Protein AF-0000000079852881 (afdb_homodimer)

Sequence (648 aa):
MCKKYLRNLAFFPFSLYNHSKFTKKLSIHYKLEVNMIQCFTKKEFTPFFSSKNPPSLISVSKVDSDYSRYSRMLHKHNDRFELLFVRSGTGGYRIEQDCYHIKTGDIVLCNTGVLHDEVLEMNQNLSSFSMAIKGLQLSNLPENFLVPPSSPPVFNSGEFSPMIDSTFATLYQLLSSGIPDVEETCHNLMMSILSLVMQIINQISSISPAGSKENQTLGIRIKEYIDEHYDESLSLDIISQIFHVNSYYLSHVFKKEIGLSPMQYVSRRRIGEAQSLLITTQKSITDISSIVGFGTPNHFHNQFTKYVGLSPRRFRKTYTLIDNMCKKYLRNLAFFPFSLYNHSKFTKKLSIHYKLEVNMIQCFTKKEFTPFFSSKNPPSLISVSKVDSDYSRYSRMLHKHNDRFELLFVRSGTGGYRIEQDCYHIKTGDIVLCNTGVLHDEVLEMNQNLSSFSMAIKGLQLSNLPENFLVPPSSPPVFNSGEFSPMIDSTFATLYQLLSSGIPDVEETCHNLMMSILSLVMQIINQISSISPAGSKENQTLGIRIKEYIDEHYDESLSLDIISQIFHVNSYYLSHVFKKEIGLSPMQYVSRRRIGEAQSLLITTQKSITDISSIVGFGTPNHFHNQFTKYVGLSPRRFRKTYTLIDN

pLDDT: mean 78.5, std 22.56, range [18.13, 98.23]

Radius of gyration: 32.1 Å; Cα contacts (8 Å, |Δi|>4): 1064; chains: 2; bounding box: 72×103×63 Å

Secondary structure (DSSP, 8-state):
-TTSTT--------------S---------------EEEE-------SS-SSS--EEEEEEEE-TTTTTS---SB--SS-EEEEEEEEEEEEEEETTEEEEEETTEEEEE-TT--EEEEEEEEEEEEEEEEEEE----TTS-TT-SS-TTS-SEEE-GGGHHHHHHHHHHHHHHHHHT-SS-HHHHHHHHHHHHHHHHHHHHHHTTS-------S--HHHHHHHHHHHHTTS---HHHHHHHTTS-HHHHHHHHHHHHSS-HHHHHHHHHHHHHHHHHHH----HHHHHHHTT-S-HHHHHHHHHHHHSS-HHHHHHHHB----/----TT--------------S---------------EEEE-------SS-SSS--EEEEEEEE-TTTTTS---SB--SS-EEEEEEEEEEEEEEETTEEEEEETTEEEEE-TT--EEEEEEEEEEEEEEEEEEE----TTS-TT-SS-TTS-SEEE-GGGHHHHHHHHHHHHHHHHH--SS-HHHHHHHHHHHHHHHHHHHHHHTTS-------S--HHHHHHHHHHHHTTS---HHHHHHHTTS-HHHHHHHHHHHHSS-HHHHHHHHHHHHHHHHHHH----HHHHHHHTT-S-HHHHHHHHHHHHSS-HHHHHHHHB----

Nearest PDB structures (foldseek):
  6swi-assembly1_A  TM=9.635E-01  e=2.494E-08  Geobacillus stearothermophilus
  3w6v-assembly1_A  TM=9.474E-01  e=2.364E-06  Streptomyces griseus
  3oio-assembly1_A  TM=8.486E-01  e=3.340E-06  Chromobacterium violaceum
  1bl0-assembly1_A  TM=8.730E-01  e=6.295E-06  Escherichia coli
  4fe7-assembly1_A-2  TM=6.608E-01  e=2.810E-06  Escherichia coli

InterPro domains:
  IPR003313 AraC-type arabinose-binding/dimerisation domain [PF02311] (64-171)
  IPR009057 Homedomain-like superfamily [SSF46689] (221-266)
  IPR009057 Homedomain-like superfamily [SSF46689] (269-319)
  IPR014710 RmlC-like jelly roll fold [G3DSA:2.60.120.10] (32-125)
  IPR018060 AraC-like, DNA binding HTH domain [PF12833] (240-317)
  IPR018060 AraC-like, DNA binding HTH domain [PS01124] (220-318)
  IPR018060 AraC-like, DNA binding HTH domain [SM00342] (233-316)
  IPR018062 HTH domain AraC-type, conserved site [PS00041] (270-312)
  IPR037923 Transcription regulator HTH-like [SSF51215] (71-199)

Foldseek 3Di:
DPPDPPDDPDPPPPPPPPPPDDPPPPPPPPVPPPDPDDDDDDDDDDAQFDPVFGKFWDDKDKDFLVQLLQKQFKEFAQFWKKKKAWQAWWFWKDWQQDIDIDGHQKMFIGAHPIIMITDNVGTDRTIMMMTIIGQDDGPPDPGNDLDDPLDDRMDGLPPCRVVLVVLSVVLCCVVVVPDPPCRVVNSVSVSVNSVSVNVVCVVVVVDDRPDDDDDCPPLNVLLVVCLVCLLEDDDLVVSCVVSVHDSVVNQVRNCVRRVDGPVVSSLRHLLNVLLVCLAPHPDDLQVSCNRSHHPGSVVVQVSNCVNRVDGSVVSSVVRHPPPD/DPPPPPDDPDPPPPPPPPPDDDPPPPPPPPVPPVDPDDDDDDDDDDAQFDPVFGKFWDDKDKDWLVQLLQKQFKEFAQFWKKKKAWQAWWFWKDWQQDIDIDGHQKMFIGAHPIIMITDNVGTDRTIMMMTIIGQDDGPPDDGNDLDDPLDDRMDGLPPCRVVLVVLSVVLCCVVVVPDPPCRVVNSVSVSVNSVSVNVVCVVVVVDDRHDPDDDCPPLNVLLVVCLVCLQEDDDLVVSCVVSVHDSVVNQVRNCVRRVDGPVVSSLSHLLNVLLVCLQPHPDDLQVSCNRSHHPGSVVVQVSNCVNRVDGSVVSSVVRHPPPD

Solvent-accessible surface area (backbone atoms only — not comparable to full-atom values): 35508 Å² total; per-residue (Å²): 126,99,64,66,88,63,68,82,77,71,74,71,73,77,71,74,70,77,78,66,72,88,67,78,73,76,72,74,74,75,73,78,70,85,44,39,42,45,29,67,61,87,61,89,69,80,71,84,53,52,79,89,60,51,60,40,65,46,33,35,34,42,36,47,43,85,48,42,74,51,40,51,40,33,31,62,38,83,73,27,20,37,43,36,39,29,69,33,42,29,26,28,37,33,48,70,81,44,77,41,82,42,37,56,33,24,35,41,54,37,38,41,60,42,42,32,28,48,37,55,91,49,50,44,62,26,20,35,40,35,37,34,32,28,57,31,56,37,89,98,43,60,74,17,29,88,63,61,92,51,48,80,48,61,48,71,43,66,92,47,29,66,50,49,50,51,46,50,50,42,41,47,51,51,60,66,64,69,61,78,89,49,50,59,27,42,45,23,40,50,50,20,46,51,41,50,52,50,51,50,47,64,69,54,60,75,55,70,69,50,76,76,80,71,82,76,44,70,37,52,51,51,49,53,51,42,71,76,43,43,46,41,96,75,45,64,65,59,53,18,60,75,69,73,46,55,52,68,58,50,39,50,46,21,25,72,63,64,71,40,44,62,67,58,46,42,50,37,38,26,44,14,46,40,53,51,44,49,52,75,46,88,68,49,70,61,55,44,24,48,63,34,32,38,93,40,56,65,58,35,44,54,51,37,24,68,74,35,71,39,44,64,70,57,43,31,63,41,33,28,71,66,83,119,134,92,67,66,92,64,70,84,76,72,75,72,75,78,72,77,71,76,80,65,73,86,71,73,74,76,72,75,76,75,73,77,70,86,40,38,41,45,30,68,60,86,62,90,70,80,70,82,54,52,77,88,60,51,58,41,67,46,34,36,34,42,38,47,42,86,46,44,72,50,40,53,41,34,32,62,39,84,74,27,20,38,43,36,38,29,71,32,42,29,29,29,37,32,47,71,80,43,75,39,82,42,39,56,33,24,35,39,55,36,39,41,60,43,41,32,28,48,36,53,90,49,49,46,64,26,21,33,40,35,37,34,32,27,58,31,56,36,91,97,43,59,73,16,29,90,63,61,91,50,48,80,47,62,47,70,41,66,91,48,30,65,50,49,51,52,48,49,50,42,42,47,49,52,60,66,65,70,61,79,88,48,50,60,28,43,44,22,42,50,49,20,47,51,42,50,51,49,51,50,46,64,68,54,58,76,53,70,68,48,74,76,78,75,80,77,44,70,35,52,50,50,50,52,50,43,73,76,43,44,47,42,96,76,45,64,66,59,53,17,60,74,70,72,46,54,53,67,58,50,40,50,47,21,24,72,62,66,70,40,43,60,66,58,45,41,50,35,39,26,45,14,46,40,53,51,45,49,53,76,48,86,69,47,70,59,54,44,25,48,64,35,33,38,93,40,55,66,60,35,44,52,51,37,24,68,73,35,71,38,43,64,70,57,43,31,63,40,34,31,69,65,83,119

Organism: NCBI:txid1812858

Structure (mmCIF, N/CA/C/O backbone):
data_AF-0000000079852881-model_v1
#
loop_
_entity.id
_entity.type
_entity.pdbx_description
1 polymer 'AraC family transcriptional regulator'
#
loop_
_atom_site.group_PDB
_atom_site.id
_atom_site.type_symbol
_atom_site.label_atom_id
_atom_site.label_alt_id
_atom_site.label_comp_id
_atom_site.label_asym_id
_atom_site.label_entity_id
_atom_site.label_seq_id
_atom_site.pdbx_PDB_ins_code
_atom_site.Cartn_x
_atom_site.Cartn_y
_atom_site.Cartn_z
_atom_site.occupancy
_atom_site.B_iso_or_equiv
_atom_site.auth_seq_id
_atom_site.auth_comp_id
_atom_site.auth_asym_id
_atom_site.auth_atom_id
_atom_site.pdbx_PDB_model_num
ATOM 1 N N . MET A 1 1 ? -15.915 -39.454 -27.224 1 21.29 1 MET A N 1
ATOM 2 C CA . MET A 1 1 ? -15.751 -38.652 -28.433 1 21.29 1 MET A CA 1
ATOM 3 C C . MET A 1 1 ? -16.61 -37.394 -28.372 1 21.29 1 MET A C 1
ATOM 5 O O . MET A 1 1 ? -17.742 -37.433 -27.886 1 21.29 1 MET A O 1
ATOM 9 N N . CYS A 1 2 ? -15.967 -36.147 -28.408 1 18.13 2 CYS A N 1
ATOM 10 C CA . CYS A 1 2 ? -16.314 -34.798 -27.973 1 18.13 2 CYS A CA 1
ATOM 11 C C . CYS A 1 2 ? -17.558 -34.296 -28.696 1 18.13 2 CYS A C 1
ATOM 13 O O . CYS A 1 2 ? -17.748 -33.088 -28.847 1 18.13 2 CYS A O 1
ATOM 15 N N . LYS A 1 3 ? -18.191 -35.325 -29.455 1 19.47 3 LYS A N 1
ATOM 16 C CA . LYS A 1 3 ? -19.192 -34.979 -30.46 1 19.47 3 LYS A CA 1
ATOM 17 C C . LYS A 1 3 ? -20.46 -34.436 -29.808 1 19.47 3 LYS A C 1
ATOM 19 O O . LYS A 1 3 ? -21.278 -33.793 -30.469 1 19.47 3 LYS A O 1
ATOM 24 N N . LYS A 1 4 ? -20.922 -35.136 -28.902 1 19.61 4 LYS A N 1
ATOM 25 C CA . LYS A 1 4 ? -22.373 -35.295 -28.955 1 19.61 4 LYS A CA 1
ATOM 26 C C . LYS A 1 4 ? -23.082 -33.981 -28.641 1 19.61 4 LYS A C 1
ATOM 28 O O . LYS A 1 4 ? -24.276 -33.834 -28.909 1 19.61 4 LYS A O 1
ATOM 33 N N . TYR A 1 5 ? -22.612 -33.256 -27.647 1 20.9 5 TYR A N 1
ATOM 34 C CA . TYR A 1 5 ? -23.638 -32.519 -26.918 1 20.9 5 TYR A CA 1
ATOM 35 C C . TYR A 1 5 ? -24.154 -31.344 -27.741 1 20.9 5 TYR A C 1
ATOM 37 O O . TYR A 1 5 ? -23.779 -30.195 -27.497 1 20.9 5 TYR A O 1
ATOM 45 N N . LEU A 1 6 ? -24.202 -31.644 -29.135 1 21.17 6 LEU A N 1
ATOM 46 C CA . LEU A 1 6 ? -24.395 -30.482 -29.995 1 21.17 6 LEU A CA 1
ATOM 47 C C . LEU A 1 6 ? -25.827 -29.967 -29.899 1 21.17 6 LEU A C 1
ATOM 49 O O . LEU A 1 6 ? -26.27 -29.19 -30.748 1 21.17 6 LEU A O 1
ATOM 53 N N . ARG A 1 7 ? -26.534 -30.793 -29.15 1 19.82 7 ARG A N 1
ATOM 54 C CA . ARG A 1 7 ? -27.931 -30.747 -29.569 1 19.82 7 ARG A CA 1
ATOM 55 C C . ARG A 1 7 ? -28.395 -29.308 -29.771 1 19.82 7 ARG A C 1
ATOM 57 O O . ARG A 1 7 ? -27.715 -28.367 -29.356 1 19.82 7 ARG A O 1
ATOM 64 N N . ASN A 1 8 ? -29.664 -29.097 -29.462 1 19.92 8 ASN A N 1
ATOM 65 C CA . ASN A 1 8 ? -30.877 -28.406 -29.884 1 19.92 8 ASN A CA 1
ATOM 66 C C . ASN A 1 8 ? -30.825 -26.92 -29.541 1 19.92 8 ASN A C 1
ATOM 68 O O . ASN A 1 8 ? -30.95 -26.544 -28.374 1 19.92 8 ASN A O 1
ATOM 72 N N . LEU A 1 9 ? -29.98 -26.189 -30.173 1 20.13 9 LEU A N 1
ATOM 73 C CA . LEU A 1 9 ? -29.878 -24.762 -29.887 1 20.13 9 LEU A CA 1
ATOM 74 C C . LEU A 1 9 ? -31.175 -24.042 -30.244 1 20.13 9 LEU A C 1
ATOM 76 O O . LEU A 1 9 ? -31.453 -23.803 -31.421 1 20.13 9 LEU A O 1
ATOM 80 N N . ALA A 1 10 ? -32.294 -24.671 -29.781 1 20.97 10 ALA A N 1
ATOM 81 C CA . ALA A 1 10 ? -33.579 -24.081 -30.146 1 20.97 10 ALA A CA 1
ATOM 82 C C . ALA A 1 10 ? -33.52 -22.557 -30.085 1 20.97 10 ALA A C 1
ATOM 84 O O . ALA A 1 10 ? -32.878 -21.989 -29.198 1 20.97 10 ALA A O 1
ATOM 85 N N . PHE A 1 11 ? -33.926 -21.947 -31.149 1 22.85 11 PHE A N 1
ATOM 86 C CA . PHE A 1 11 ? -33.949 -20.567 -31.619 1 22.85 11 PHE A CA 1
ATOM 87 C C . PHE A 1 11 ? -34.913 -19.728 -30.788 1 22.85 11 PHE A C 1
ATOM 89 O O . PHE A 1 11 ? -36.13 -19.819 -30.961 1 22.85 11 PHE A O 1
ATOM 96 N N . PHE A 1 12 ? -34.924 -19.97 -29.508 1 23.03 12 PHE A N 1
ATOM 97 C CA . PHE A 1 12 ? -36.062 -19.303 -28.886 1 23.03 12 PHE A CA 1
ATOM 98 C C . PHE A 1 12 ? -36.181 -17.865 -29.377 1 23.03 12 PHE A C 1
ATOM 100 O O . PHE A 1 12 ? -35.177 -17.163 -29.509 1 23.03 12 PHE A O 1
ATOM 107 N N . PRO A 1 13 ? -37.213 -17.701 -30.192 1 23.41 13 PRO A N 1
ATOM 108 C CA . PRO A 1 13 ? -37.522 -16.395 -30.778 1 23.41 13 PRO A CA 1
ATOM 109 C C . PRO A 1 13 ? -37.466 -15.261 -29.757 1 23.41 13 PRO A C 1
ATOM 111 O O . PRO A 1 13 ? -37.852 -15.448 -28.6 1 23.41 13 PRO A O 1
ATOM 114 N N . PHE A 1 14 ? -36.444 -14.526 -29.812 1 21.32 14 PHE A N 1
ATOM 115 C CA . PHE A 1 14 ? -36.218 -13.366 -28.958 1 21.32 14 PHE A CA 1
ATOM 116 C C . PHE A 1 14 ? -37.396 -12.402 -29.031 1 21.32 14 PHE A C 1
ATOM 118 O O . PHE A 1 14 ? -37.567 -11.697 -30.028 1 21.32 14 PHE A O 1
ATOM 125 N N . SER A 1 15 ? -38.567 -13.018 -28.847 1 20.63 15 SER A N 1
ATOM 126 C CA . SER A 1 15 ? -39.63 -12.02 -28.92 1 20.63 15 SER A CA 1
ATOM 127 C C . SER A 1 15 ? -39.219 -10.724 -28.23 1 20.63 15 SER A C 1
ATOM 129 O O . SER A 1 15 ? -38.477 -10.747 -27.246 1 20.63 15 SER A O 1
ATOM 131 N N . LEU A 1 16 ? -39.411 -9.616 -28.962 1 22.83 16 LEU A N 1
ATOM 132 C CA . LEU A 1 16 ? -39.229 -8.175 -28.828 1 22.83 16 LEU A CA 1
ATOM 133 C C . LEU A 1 16 ? -39.922 -7.654 -27.573 1 22.83 16 LEU A C 1
ATOM 135 O O . LEU A 1 16 ? -41.144 -7.492 -27.555 1 22.83 16 LEU A O 1
ATOM 139 N N . TYR A 1 17 ? -39.894 -8.514 -26.608 1 21.34 17 TYR A N 1
ATOM 140 C CA . TYR A 1 17 ? -40.771 -7.954 -25.585 1 21.34 17 TYR A CA 1
ATOM 141 C C . TYR A 1 17 ? -40.487 -6.471 -25.376 1 21.34 17 TYR A C 1
ATOM 143 O O . TYR A 1 17 ? -39.327 -6.054 -25.335 1 21.34 17 TYR A O 1
ATOM 151 N N . ASN A 1 18 ? -41.498 -5.726 -25.7 1 22.41 18 ASN A N 1
ATOM 152 C CA . ASN A 1 18 ? -41.792 -4.298 -25.646 1 22.41 18 ASN A CA 1
ATOM 153 C C . ASN A 1 18 ? -41.434 -3.703 -24.287 1 22.41 18 ASN A C 1
ATOM 155 O O . ASN A 1 18 ? -42.143 -3.922 -23.303 1 22.41 18 ASN A O 1
ATOM 159 N N . HIS A 1 19 ? -40.293 -3.988 -23.932 1 20.39 19 HIS A N 1
ATOM 160 C CA . HIS A 1 19 ? -39.912 -3.481 -22.618 1 20.39 19 HIS A CA 1
ATOM 161 C C . HIS A 1 19 ? -40.237 -1.997 -22.485 1 20.39 19 HIS A C 1
ATOM 163 O O . HIS A 1 19 ? -39.445 -1.145 -22.895 1 20.39 19 HIS A O 1
ATOM 169 N N . SER A 1 20 ? -41.438 -1.632 -22.838 1 21.12 20 SER A N 1
ATOM 170 C CA . SER A 1 20 ? -41.896 -0.257 -22.671 1 21.12 20 SER A CA 1
ATOM 171 C C . SER A 1 20 ? -41.418 0.327 -21.345 1 21.12 20 SER A C 1
ATOM 173 O O . SER A 1 20 ? -40.95 1.467 -21.296 1 21.12 20 SER A O 1
ATOM 175 N N . LYS A 1 21 ? -42.092 -0.081 -20.347 1 23.49 21 LYS A N 1
ATOM 176 C CA . LYS A 1 21 ? -42.584 0.936 -19.422 1 23.49 21 LYS A CA 1
ATOM 177 C C . LYS A 1 21 ? -41.434 1.591 -18.663 1 23.49 21 LYS A C 1
ATOM 179 O O . LYS A 1 21 ? -41.334 2.819 -18.615 1 23.49 21 LYS A O 1
ATOM 184 N N . PHE A 1 22 ? -41.142 0.957 -17.4 1 20.35 22 PHE A N 1
ATOM 185 C CA . PHE A 1 22 ? -40.911 1.825 -16.251 1 20.35 22 PHE A CA 1
ATOM 186 C C . PHE A 1 22 ? -39.472 2.326 -16.232 1 20.35 22 PHE A C 1
ATOM 188 O O . PHE A 1 22 ? -38.543 1.552 -15.992 1 20.35 22 PHE A O 1
ATOM 195 N N . THR A 1 23 ? -38.956 2.996 -17.214 1 20.65 23 THR A N 1
ATOM 196 C CA . THR A 1 23 ? -37.807 3.891 -17.298 1 20.65 23 THR A CA 1
ATOM 197 C C . THR A 1 23 ? -37.648 4.691 -16.008 1 20.65 23 THR A C 1
ATOM 199 O O . THR A 1 23 ? -37.425 5.902 -16.047 1 20.65 23 THR A O 1
ATOM 202 N N . LYS A 1 24 ? -38.104 4.29 -14.909 1 21.63 24 LYS A N 1
ATOM 203 C CA . LYS A 1 24 ? -37.942 5.351 -13.919 1 21.63 24 LYS A CA 1
ATOM 204 C C . LYS A 1 24 ? -36.481 5.776 -13.804 1 21.63 24 LYS A C 1
ATOM 206 O O . LYS A 1 24 ? -35.606 4.948 -13.543 1 21.63 24 LYS A O 1
ATOM 211 N N . LYS A 1 25 ? -36.037 6.917 -14.416 1 22.98 25 LYS A N 1
ATOM 212 C CA . LYS A 1 25 ? -34.934 7.87 -14.326 1 22.98 25 LYS A CA 1
ATOM 213 C C . LYS A 1 25 ? -34.423 7.986 -12.893 1 22.98 25 LYS A C 1
ATOM 215 O O . LYS A 1 25 ? -34.958 8.761 -12.098 1 22.98 25 LYS A O 1
ATOM 220 N N . LEU A 1 26 ? -34.254 6.957 -12.195 1 23.31 26 LEU A N 1
ATOM 221 C CA . LEU A 1 26 ? -33.733 7.439 -10.921 1 23.31 26 LEU A CA 1
ATOM 222 C C . LEU A 1 26 ? -32.47 8.268 -11.128 1 23.31 26 LEU A C 1
ATOM 224 O O . LEU A 1 26 ? -31.445 7.746 -11.57 1 23.31 26 LEU A O 1
ATOM 228 N N . SER A 1 27 ? -32.413 9.534 -11.557 1 22.57 27 SER A N 1
ATOM 229 C CA . SER A 1 27 ? -31.547 10.708 -11.52 1 22.57 27 SER A CA 1
ATOM 230 C C . SER A 1 27 ? -30.744 10.762 -10.224 1 22.57 27 SER A C 1
ATOM 232 O O . SER A 1 27 ? -31.178 11.369 -9.243 1 22.57 27 SER A O 1
ATOM 234 N N . ILE A 1 28 ? -30.321 9.712 -9.712 1 26.24 28 ILE A N 1
ATOM 235 C CA . ILE A 1 28 ? -29.533 10.054 -8.533 1 26.24 28 ILE A CA 1
ATOM 236 C C . ILE A 1 28 ? -28.42 11.025 -8.92 1 26.24 28 ILE A C 1
ATOM 238 O O . ILE A 1 28 ? -27.536 10.684 -9.709 1 26.24 28 ILE A O 1
ATOM 242 N N . HIS A 1 29 ? -28.584 12.32 -9.051 1 24.49 29 HIS A N 1
ATOM 243 C CA . HIS A 1 29 ? -27.694 13.474 -8.989 1 24.49 29 HIS A CA 1
ATOM 244 C C . HIS A 1 29 ? -26.55 13.235 -8.009 1 24.49 29 HIS A C 1
ATOM 246 O O . HIS A 1 29 ? -26.734 13.344 -6.795 1 24.49 29 HIS A O 1
ATOM 252 N N . TYR A 1 30 ? -25.723 12.335 -8.267 1 26.81 30 TYR A N 1
ATOM 253 C CA . TYR A 1 30 ? -24.423 12.328 -7.605 1 26.81 30 TYR A CA 1
ATOM 254 C C . TYR A 1 30 ? -23.802 13.72 -7.61 1 26.81 30 TYR A C 1
ATOM 256 O O . TYR A 1 30 ? -23.298 14.178 -8.639 1 26.81 30 TYR A O 1
ATOM 264 N N . LYS A 1 31 ? -24.41 14.79 -7.11 1 28.88 31 LYS A N 1
ATOM 265 C CA . LYS A 1 31 ? -23.702 16.028 -6.798 1 28.88 31 LYS A CA 1
ATOM 266 C C . LYS A 1 31 ? -22.306 15.74 -6.253 1 28.88 31 LYS A C 1
ATOM 268 O O . LYS A 1 31 ? -22.16 15.091 -5.215 1 28.88 31 LYS A O 1
ATOM 273 N N . LEU A 1 32 ? -21.296 15.595 -6.992 1 33.62 32 LEU A N 1
ATOM 274 C CA . LEU A 1 32 ? -19.846 15.638 -6.843 1 33.62 32 LEU A CA 1
ATOM 275 C C . LEU A 1 32 ? -19.441 16.61 -5.739 1 33.62 32 LEU A C 1
ATOM 277 O O . LEU A 1 32 ? -19.191 17.788 -6.005 1 33.62 32 LEU A O 1
ATOM 281 N N . GLU A 1 33 ? -20.271 16.95 -4.752 1 34.82 33 GLU A N 1
ATOM 282 C CA . GLU A 1 33 ? -19.816 17.837 -3.686 1 34.82 33 GLU A CA 1
ATOM 283 C C . GLU A 1 33 ? -18.385 17.511 -3.269 1 34.82 33 GLU A C 1
ATOM 285 O O . GLU A 1 33 ? -18.056 16.349 -3.02 1 34.82 33 GLU A O 1
ATOM 290 N N . VAL A 1 34 ? -17.413 18.311 -3.71 1 39.43 34 VAL A N 1
ATOM 291 C CA . VAL A 1 34 ? -15.982 18.535 -3.534 1 39.43 34 VAL A CA 1
ATOM 292 C C . VAL A 1 34 ? -15.614 18.394 -2.058 1 39.43 34 VAL A C 1
ATOM 294 O O . VAL A 1 34 ? -15.889 19.289 -1.255 1 39.43 34 VAL A O 1
ATOM 297 N N . ASN A 1 35 ? -16.082 17.544 -1.262 1 40.9 35 ASN A N 1
ATOM 298 C CA . ASN A 1 35 ? -15.973 17.394 0.185 1 40.9 35 ASN A CA 1
ATOM 299 C C . ASN A 1 35 ? -14.549 17.042 0.607 1 40.9 35 ASN A C 1
ATOM 301 O O . ASN A 1 35 ? -13.915 16.175 0.004 1 40.9 35 ASN A O 1
ATOM 305 N N . MET A 1 36 ? -13.752 18.061 0.899 1 49.71 36 MET A N 1
ATOM 306 C CA . MET A 1 36 ? -12.661 17.631 1.769 1 49.71 36 MET A CA 1
ATOM 307 C C . MET A 1 36 ? -13.139 16.572 2.757 1 49.71 36 MET A C 1
ATOM 309 O O . MET A 1 36 ? -14.04 16.825 3.558 1 49.71 36 MET A O 1
ATOM 313 N N . ILE A 1 37 ? -13.051 15.285 2.446 1 64.78 37 ILE A N 1
ATOM 314 C CA . ILE A 1 37 ? -13.655 14.269 3.301 1 64.78 37 ILE A CA 1
ATOM 315 C C . ILE A 1 37 ? -12.585 13.639 4.189 1 64.78 37 ILE A C 1
ATOM 317 O O . ILE A 1 37 ? -11.6 13.088 3.69 1 64.78 37 ILE A O 1
ATOM 321 N N . GLN A 1 38 ? -12.449 14.368 5.388 1 69.99 38 GLN A N 1
ATOM 322 C CA . GLN A 1 38 ? -11.706 13.635 6.408 1 69.99 38 GLN A CA 1
ATOM 323 C C . GLN A 1 38 ? -12.395 12.317 6.751 1 69.99 38 GLN A C 1
ATOM 325 O O . GLN A 1 38 ? -13.594 12.294 7.039 1 69.99 38 GLN A O 1
ATOM 330 N N . CYS A 1 39 ? -11.678 11.264 6.521 1 78.28 39 CYS A N 1
ATOM 331 C CA . CYS A 1 39 ? -12.177 9.93 6.837 1 78.28 39 CYS A CA 1
ATOM 332 C C . CYS A 1 39 ? -11.489 9.37 8.076 1 78.28 39 CYS A C 1
ATOM 334 O O . CYS A 1 39 ? -10.275 9.506 8.232 1 78.28 39 CYS A O 1
ATOM 336 N N . PHE A 1 40 ? -12.227 8.841 9.028 1 77.51 40 PHE A N 1
ATOM 337 C CA . PHE A 1 40 ? -11.678 8.355 10.288 1 77.51 40 PHE A CA 1
ATOM 338 C C . PHE A 1 40 ? -11.656 6.832 10.317 1 77.51 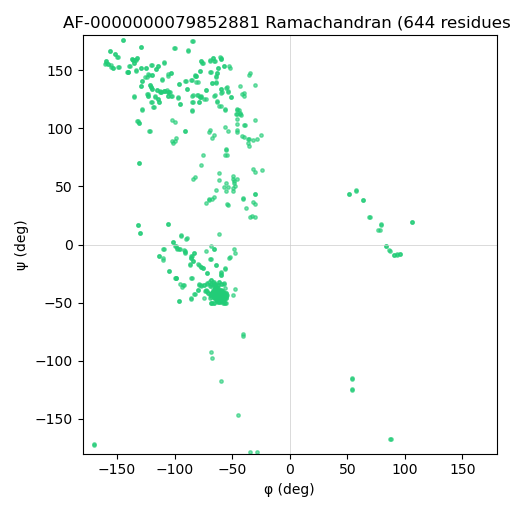40 PHE A C 1
ATOM 340 O O . PHE A 1 40 ? -12.527 6.182 9.736 1 77.51 40 PHE A O 1
ATOM 347 N N . THR A 1 41 ? -10.628 6.331 10.964 1 76.52 41 THR A N 1
ATOM 348 C CA . THR A 1 41 ? -10.59 4.895 11.217 1 76.52 41 THR A CA 1
ATOM 349 C C . THR A 1 41 ? -11.47 4.532 12.41 1 76.52 41 THR A C 1
ATOM 351 O O . THR A 1 41 ? -11.528 5.273 13.393 1 76.52 41 THR A O 1
ATOM 354 N N . LYS A 1 42 ? -12.165 3.53 12.423 1 70.27 42 LYS A N 1
ATOM 355 C CA . LYS A 1 42 ? -13.239 3.241 13.369 1 70.27 42 LYS A CA 1
ATOM 356 C C . LYS A 1 42 ? -12.736 2.385 14.528 1 70.27 42 LYS A C 1
ATOM 358 O O . LYS A 1 42 ? -13.324 2.39 15.611 1 70.27 42 LYS A O 1
ATOM 363 N N . LYS A 1 43 ? -11.786 1.455 14.346 1 69.57 43 LYS A N 1
ATOM 364 C CA . LYS A 1 43 ? -11.674 0.419 15.368 1 69.57 43 LYS A CA 1
ATOM 365 C C . LYS A 1 43 ? -10.268 -0.174 15.398 1 69.57 43 LYS A C 1
ATOM 367 O O . LYS A 1 43 ? -9.543 -0.116 14.402 1 69.57 43 LYS A O 1
ATOM 372 N N . GLU A 1 44 ? -10.108 -0.582 16.604 1 73.27 44 GLU A N 1
ATOM 373 C CA . GLU A 1 44 ? -9.011 -1.538 16.72 1 73.27 44 GLU A CA 1
ATOM 374 C C . GLU A 1 44 ? -9.3 -2.809 15.928 1 73.27 44 GLU A C 1
ATOM 376 O O . GLU A 1 44 ? -10.461 -3.173 15.729 1 73.27 44 GLU A O 1
ATOM 381 N N . PHE A 1 45 ? -8.348 -3.263 15.333 1 75.36 45 PHE A N 1
ATOM 382 C CA . PHE A 1 45 ? -8.53 -4.49 14.566 1 75.36 45 PHE A CA 1
ATOM 383 C C . PHE A 1 45 ? -7.6 -5.587 15.072 1 75.36 45 PHE A C 1
ATOM 385 O O . PHE A 1 45 ? -6.613 -5.306 15.755 1 75.36 45 PHE A O 1
ATOM 392 N N . THR A 1 46 ? -8.005 -6.805 14.857 1 74.26 46 THR A N 1
ATOM 393 C CA . THR A 1 46 ? -7.131 -7.951 15.082 1 74.26 46 THR A CA 1
ATOM 394 C C . THR A 1 46 ? -6.447 -8.372 13.784 1 74.26 46 THR A C 1
ATOM 396 O O . THR A 1 46 ? -7.115 -8.719 12.808 1 74.26 46 THR A O 1
ATOM 399 N N . PRO A 1 47 ? -5.19 -8.343 13.81 1 80.35 47 PRO A N 1
ATOM 400 C CA . PRO A 1 47 ? -4.491 -8.708 12.575 1 80.35 47 PRO A CA 1
ATOM 401 C C . PRO A 1 47 ? -4.733 -10.16 12.168 1 80.35 47 PRO A C 1
ATOM 403 O O . PRO A 1 47 ? -4.844 -11.036 13.029 1 80.35 47 PRO A O 1
ATOM 406 N N . PHE A 1 48 ? -4.803 -10.379 10.879 1 79.94 48 PHE A N 1
ATOM 407 C CA . PHE A 1 48 ? -4.975 -11.726 10.349 1 79.94 48 PHE A CA 1
ATOM 408 C C . PHE A 1 48 ? -3.726 -12.566 10.587 1 79.94 48 PHE A C 1
ATOM 410 O O . PHE A 1 48 ? -3.812 -13.785 10.747 1 79.94 48 PHE A O 1
ATOM 417 N N . PHE A 1 49 ? -2.646 -11.832 10.588 1 78.97 49 PHE A N 1
ATOM 418 C CA . PHE A 1 49 ? -1.374 -12.533 10.709 1 78.97 49 PHE A CA 1
ATOM 419 C C . PHE A 1 49 ? -0.623 -12.081 11.956 1 78.97 49 PHE A C 1
ATOM 421 O O . PHE A 1 49 ? -0.711 -10.917 12.352 1 78.97 49 PHE A O 1
ATOM 428 N N . SER A 1 50 ? 0.102 -12.99 12.568 1 74.49 50 SER A N 1
ATOM 429 C CA . SER A 1 50 ? 0.858 -12.696 13.781 1 74.49 50 SER A CA 1
ATOM 430 C C . SER A 1 50 ? 2.011 -11.739 13.495 1 74.49 50 SER A C 1
ATOM 432 O O . SER A 1 50 ? 2.682 -11.857 12.468 1 74.49 50 SER A O 1
ATOM 434 N N . SER A 1 51 ? 2.245 -10.8 14.344 1 72.09 51 SER A N 1
ATOM 435 C CA . SER A 1 51 ? 3.359 -9.865 14.231 1 72.09 51 SER A CA 1
ATOM 436 C C . SER A 1 51 ? 4.673 -10.519 14.646 1 72.09 51 SER A C 1
ATOM 438 O O . SER A 1 51 ? 5.752 -10.009 14.334 1 72.09 51 SER A O 1
ATOM 440 N N . LYS A 1 52 ? 4.597 -11.629 15.39 1 74.54 52 LYS A N 1
ATOM 441 C CA . LYS A 1 52 ? 5.8 -12.304 15.868 1 74.54 52 LYS A CA 1
ATOM 442 C C . LYS A 1 52 ? 6.539 -12.989 14.722 1 74.54 52 LYS A C 1
ATOM 444 O O . LYS A 1 52 ? 7.769 -12.947 14.656 1 74.54 52 LYS A O 1
ATOM 449 N N . ASN A 1 53 ? 5.794 -13.635 13.813 1 80.98 53 ASN A N 1
ATOM 450 C CA . ASN A 1 53 ? 6.329 -14.279 12.618 1 80.98 53 ASN A CA 1
ATOM 451 C C . ASN A 1 53 ? 5.548 -13.879 11.369 1 80.98 53 ASN A C 1
ATOM 453 O O . ASN A 1 53 ? 4.814 -14.692 10.804 1 80.98 53 ASN A O 1
ATOM 457 N N . PRO A 1 54 ? 5.758 -12.657 11.037 1 86.42 54 PRO A N 1
ATOM 458 C CA . PRO A 1 54 ? 4.979 -12.2 9.883 1 86.42 54 PRO A CA 1
ATOM 459 C C . PRO A 1 54 ? 5.422 -12.853 8.576 1 86.42 54 PRO A C 1
ATOM 461 O O . PRO A 1 54 ? 6.582 -13.252 8.443 1 86.42 54 PRO A O 1
ATOM 464 N N . PRO A 1 55 ? 4.516 -13.036 7.687 1 92.26 55 PRO A N 1
ATOM 465 C CA . PRO A 1 55 ? 4.927 -13.524 6.369 1 92.26 55 PRO A CA 1
ATOM 466 C C . PRO A 1 55 ? 5.956 -12.617 5.699 1 92.26 55 PRO A C 1
ATOM 468 O O . PRO A 1 55 ? 6.045 -11.43 6.026 1 92.26 55 PRO A O 1
ATOM 471 N N . SER A 1 56 ? 6.741 -13.219 4.845 1 92.05 56 SER A N 1
ATOM 472 C CA . SER A 1 56 ? 7.792 -12.48 4.154 1 92.05 56 SER A CA 1
ATOM 473 C C . SER A 1 56 ? 7.619 -12.558 2.641 1 92.05 56 SER A C 1
ATOM 475 O O . SER A 1 56 ? 7.337 -13.628 2.098 1 92.05 56 SER A O 1
ATOM 477 N N . LEU A 1 57 ? 7.821 -11.438 2.069 1 94.39 57 LEU A N 1
ATOM 478 C CA . LEU A 1 57 ? 7.769 -11.366 0.613 1 94.39 57 LEU A CA 1
ATOM 479 C C . LEU A 1 57 ? 9.044 -11.931 -0.005 1 94.39 57 LEU A C 1
ATOM 481 O O . LEU A 1 57 ? 10.149 -11.52 0.357 1 94.39 57 LEU A O 1
ATOM 485 N N . ILE A 1 58 ? 8.89 -12.857 -0.933 1 89.84 58 ILE A N 1
ATOM 486 C CA . ILE A 1 58 ? 10.036 -13.451 -1.613 1 89.84 58 ILE A CA 1
ATOM 487 C C . ILE A 1 58 ? 10.272 -12.739 -2.943 1 89.84 58 ILE A C 1
ATOM 489 O O . ILE A 1 58 ? 11.403 -12.364 -3.261 1 89.84 58 ILE A O 1
ATOM 493 N N . SER A 1 59 ? 9.208 -12.571 -3.71 1 89.14 59 SER A N 1
ATOM 494 C CA . SER A 1 59 ? 9.34 -11.994 -5.044 1 89.14 59 SER A CA 1
ATOM 495 C C . SER A 1 59 ? 8.007 -11.447 -5.543 1 89.14 59 SER A C 1
ATOM 497 O O . SER A 1 59 ? 6.947 -11.82 -5.035 1 89.14 59 SER A O 1
ATOM 499 N N . VAL A 1 60 ? 8.081 -10.516 -6.431 1 92.84 60 VAL A N 1
ATOM 500 C CA . VAL A 1 60 ? 6.939 -10.008 -7.184 1 92.84 60 VAL A CA 1
ATOM 501 C C . VAL A 1 60 ? 7.247 -10.045 -8.679 1 92.84 60 VAL A C 1
ATOM 503 O O . VAL A 1 60 ? 8.383 -9.796 -9.092 1 92.84 60 VAL A O 1
ATOM 506 N N . SER A 1 61 ? 6.233 -10.407 -9.48 1 89.05 61 SER A N 1
ATOM 507 C CA . SER A 1 61 ? 6.398 -10.456 -10.929 1 89.05 61 SER A CA 1
ATOM 508 C C . SER A 1 61 ? 5.235 -9.773 -11.641 1 89.05 61 SER A C 1
ATOM 510 O O . SER A 1 61 ? 4.131 -9.689 -11.099 1 89.05 61 SER A O 1
ATOM 512 N N . LYS A 1 62 ? 5.542 -9.252 -12.726 1 90.5 62 LYS A N 1
ATOM 513 C CA . LYS A 1 62 ? 4.562 -8.687 -13.648 1 90.5 62 LYS A CA 1
ATOM 514 C C . LYS A 1 62 ? 4.666 -9.334 -15.026 1 90.5 62 LYS A C 1
ATOM 516 O O . LYS A 1 62 ? 5.766 -9.51 -15.553 1 90.5 62 LYS A O 1
ATOM 521 N N . VAL A 1 63 ? 3.558 -9.764 -15.516 1 85.09 63 VAL A N 1
ATOM 522 C CA . VAL A 1 63 ? 3.471 -10.265 -16.883 1 85.09 63 VAL A CA 1
ATOM 523 C C . VAL A 1 63 ? 2.501 -9.404 -17.689 1 85.09 63 VAL A C 1
ATOM 525 O O . VAL A 1 63 ? 1.32 -9.303 -17.348 1 85.09 63 VAL A O 1
ATOM 528 N N . ASP A 1 64 ? 2.966 -8.789 -18.679 1 85.6 64 ASP A N 1
ATOM 529 C CA . ASP A 1 64 ? 2.13 -7.976 -19.556 1 85.6 64 ASP A CA 1
ATOM 530 C C . ASP A 1 64 ? 1.531 -8.819 -20.68 1 85.6 64 ASP A C 1
ATOM 532 O O . ASP A 1 64 ? 1.988 -9.935 -20.937 1 85.6 64 ASP A O 1
ATOM 536 N N . SER A 1 65 ? 0.584 -8.284 -21.358 1 83.16 65 SER A N 1
ATOM 537 C CA . SER A 1 65 ? -0.156 -9.007 -22.386 1 83.16 65 SER A CA 1
ATOM 538 C C . SER A 1 65 ? 0.771 -9.496 -23.494 1 83.16 65 SER A C 1
ATOM 540 O O . SER A 1 65 ? 0.547 -10.56 -24.075 1 83.16 65 SER A O 1
ATOM 542 N N . ASP A 1 66 ? 1.812 -8.839 -23.659 1 73.39 66 ASP A N 1
ATOM 543 C CA . ASP A 1 66 ? 2.737 -9.212 -24.725 1 73.39 66 ASP A CA 1
ATOM 544 C C . ASP A 1 66 ? 3.54 -10.454 -24.345 1 73.39 66 ASP A C 1
ATOM 546 O O . ASP A 1 66 ? 4.026 -11.176 -25.218 1 73.39 66 ASP A O 1
ATOM 550 N N . TYR A 1 67 ? 3.577 -10.693 -23.106 1 66.43 67 TYR A N 1
ATOM 551 C CA . TYR A 1 67 ? 4.414 -11.797 -22.651 1 66.43 67 TYR A CA 1
ATOM 552 C C . TYR A 1 67 ? 3.561 -12.961 -22.158 1 66.43 67 TYR A C 1
ATOM 554 O O . TYR A 1 67 ? 4.088 -14.019 -21.806 1 66.43 67 TYR A O 1
ATOM 562 N N . SER A 1 68 ? 2.367 -12.716 -22.168 1 66.05 68 SER A N 1
ATOM 563 C CA . SER A 1 68 ? 1.473 -13.765 -21.689 1 66.05 68 SER A CA 1
ATOM 564 C C . SER A 1 68 ? 1.511 -14.985 -22.604 1 66.05 68 SER A C 1
ATOM 566 O O . SER A 1 68 ? 0.996 -16.048 -22.251 1 66.05 68 SER A O 1
ATOM 568 N N . ARG A 1 69 ? 2.272 -14.83 -23.68 1 66.78 69 ARG A N 1
ATOM 569 C CA . ARG A 1 69 ? 2.423 -15.949 -24.604 1 66.78 69 ARG A CA 1
ATOM 570 C C . ARG A 1 69 ? 3.439 -16.958 -24.08 1 66.78 69 ARG A C 1
ATOM 572 O O . ARG A 1 69 ? 3.501 -18.092 -24.561 1 66.78 69 ARG A O 1
ATOM 579 N N . TYR A 1 70 ? 4.19 -16.47 -23.146 1 58.47 70 TYR A N 1
ATOM 580 C CA . TYR A 1 70 ? 5.14 -17.372 -22.505 1 58.47 70 TYR A CA 1
ATOM 581 C C . TYR A 1 70 ? 4.631 -17.82 -21.14 1 58.47 70 TYR A C 1
ATOM 583 O O . TYR A 1 70 ? 4.91 -17.178 -20.125 1 58.47 70 TYR A O 1
ATOM 591 N N . SER A 1 71 ? 3.902 -18.871 -21.146 1 65.81 71 SER A N 1
ATOM 592 C CA . SER A 1 71 ? 3.149 -19.309 -19.975 1 65.81 71 SER A CA 1
ATOM 593 C C . SER A 1 71 ? 4.035 -20.088 -19.009 1 65.81 71 SER A C 1
ATOM 595 O O . SER A 1 71 ? 5.006 -20.724 -19.423 1 65.81 71 SER A O 1
ATOM 597 N N . ARG A 1 72 ? 3.754 -19.93 -17.85 1 71.34 72 ARG A N 1
ATOM 598 C CA . ARG A 1 72 ? 4.34 -20.776 -16.815 1 71.34 72 ARG A CA 1
ATOM 599 C C . ARG A 1 72 ? 3.718 -22.168 -16.828 1 71.34 72 ARG A C 1
ATOM 601 O O . ARG A 1 72 ? 2.494 -22.307 -16.8 1 71.34 72 ARG A O 1
ATOM 608 N N . MET A 1 73 ? 4.607 -23.143 -16.944 1 72.95 73 MET A N 1
ATOM 609 C CA . MET A 1 73 ? 4.148 -24.526 -17.037 1 72.95 73 MET A CA 1
ATOM 610 C C . MET A 1 73 ? 3.913 -25.116 -15.65 1 72.95 73 MET A C 1
ATOM 612 O O . MET A 1 73 ? 4.137 -24.446 -14.64 1 72.95 73 MET A O 1
ATOM 616 N N . LEU A 1 74 ? 3.415 -26.301 -15.658 1 70.55 74 LEU A N 1
ATOM 617 C CA . LEU A 1 74 ? 2.979 -26.991 -14.448 1 70.55 74 LEU A CA 1
ATOM 618 C C . LEU A 1 74 ? 4.115 -27.083 -13.435 1 70.55 74 LEU A C 1
ATOM 620 O O . LEU A 1 74 ? 5.148 -27.698 -13.709 1 70.55 74 LEU A O 1
ATOM 624 N N . HIS A 1 75 ? 3.906 -26.445 -12.313 1 76.07 75 HIS A N 1
ATOM 625 C CA . HIS A 1 75 ? 4.904 -26.434 -11.249 1 76.07 75 HIS A CA 1
ATOM 626 C C . HIS A 1 75 ? 4.249 -26.263 -9.882 1 76.07 75 HIS A C 1
ATOM 628 O O . HIS A 1 75 ? 3.04 -26.039 -9.791 1 76.07 75 HIS A O 1
ATOM 634 N N . LYS A 1 76 ? 4.999 -26.559 -8.902 1 77.89 76 LYS A N 1
ATOM 635 C CA . LYS A 1 76 ? 4.563 -26.305 -7.532 1 77.89 76 LYS A CA 1
ATOM 636 C C . LYS A 1 76 ? 5.69 -25.703 -6.698 1 77.89 76 LYS A C 1
ATOM 638 O O . LYS A 1 76 ? 6.854 -25.733 -7.105 1 77.89 76 LYS A O 1
ATOM 643 N N . HIS A 1 77 ? 5.322 -25.074 -5.679 1 82.62 77 HIS A N 1
ATOM 644 C CA . HIS A 1 77 ? 6.266 -24.551 -4.698 1 82.62 77 HIS A CA 1
ATOM 645 C C . HIS A 1 77 ? 6.068 -25.211 -3.337 1 82.62 77 HIS A C 1
ATOM 647 O O . HIS A 1 77 ? 4.945 -25.274 -2.83 1 82.62 77 HIS A O 1
ATOM 653 N N . ASN A 1 78 ? 7.133 -25.744 -2.77 1 83.43 78 ASN A N 1
ATOM 654 C CA . ASN A 1 78 ? 7.014 -26.453 -1.5 1 83.43 78 ASN A CA 1
ATOM 655 C C . ASN A 1 78 ? 7.341 -25.544 -0.319 1 83.43 78 ASN A C 1
ATOM 657 O O . ASN A 1 78 ? 7.163 -25.933 0.837 1 83.43 78 ASN A O 1
ATOM 661 N N . ASP A 1 79 ? 7.737 -24.339 -0.576 1 87.95 79 ASP A N 1
ATOM 662 C CA . ASP A 1 79 ? 8.26 -23.502 0.5 1 87.95 79 ASP A CA 1
ATOM 663 C C . ASP A 1 79 ? 7.583 -22.133 0.508 1 87.95 79 ASP A C 1
ATOM 665 O O . ASP A 1 79 ? 8.05 -21.208 1.176 1 87.95 79 ASP A O 1
ATOM 669 N N . ARG A 1 80 ? 6.536 -22.07 -0.312 1 91.08 80 ARG A N 1
ATOM 670 C CA . ARG A 1 80 ? 5.951 -20.736 -0.402 1 91.08 80 ARG A CA 1
ATOM 671 C C . ARG A 1 80 ? 4.516 -20.8 -0.914 1 91.08 80 ARG A C 1
ATOM 673 O O . ARG A 1 80 ? 4.107 -21.8 -1.508 1 91.08 80 ARG A O 1
ATOM 680 N N . PHE A 1 81 ? 3.834 -19.799 -0.603 1 95.34 81 PHE A N 1
ATOM 681 C CA . PHE A 1 81 ? 2.507 -19.494 -1.124 1 95.34 81 PHE A CA 1
ATOM 682 C C . PHE A 1 81 ? 2.596 -18.519 -2.293 1 95.34 81 PHE A C 1
ATOM 684 O O . PHE A 1 81 ? 3.409 -17.593 -2.275 1 95.34 81 PHE A O 1
ATOM 691 N N . GLU A 1 82 ? 1.813 -18.746 -3.359 1 94.74 82 GLU A N 1
ATOM 692 C CA . GLU A 1 82 ? 1.803 -17.837 -4.502 1 94.74 82 GLU A CA 1
ATOM 693 C C . GLU A 1 82 ? 0.414 -17.246 -4.725 1 94.74 82 GLU A C 1
ATOM 695 O O . GLU A 1 82 ? -0.591 -17.954 -4.628 1 94.74 82 GLU A O 1
ATOM 700 N N . LEU A 1 83 ? 0.329 -15.921 -4.95 1 97.81 83 LEU A N 1
ATOM 701 C CA . LEU A 1 83 ? -0.883 -15.167 -5.254 1 97.81 83 LEU A CA 1
ATOM 702 C C . LEU A 1 83 ? -0.763 -14.465 -6.602 1 97.81 83 LEU A C 1
ATOM 704 O O . LEU A 1 83 ? 0.209 -13.746 -6.848 1 97.81 83 LEU A O 1
ATOM 708 N N . LEU A 1 84 ? -1.699 -14.752 -7.525 1 96.48 84 LEU A N 1
ATOM 709 C CA . LEU A 1 84 ? -1.753 -14.103 -8.831 1 96.48 84 LEU A CA 1
ATOM 710 C C . LEU A 1 84 ? -2.986 -13.214 -8.946 1 96.48 84 LEU A C 1
ATOM 712 O O . LEU A 1 84 ? -4.08 -13.607 -8.534 1 96.48 84 LEU A O 1
ATOM 716 N N . PHE A 1 85 ? -2.824 -11.993 -9.385 1 98.23 85 PHE A N 1
ATOM 717 C CA . PHE A 1 85 ? -3.9 -11.041 -9.634 1 98.23 85 PHE A CA 1
ATOM 718 C C . PHE A 1 85 ? -3.996 -10.709 -11.118 1 98.23 85 PHE A C 1
ATOM 720 O O . PHE A 1 85 ? -3.026 -10.243 -11.72 1 98.23 85 PHE A O 1
ATOM 727 N N . VAL A 1 86 ? -5.171 -10.872 -11.749 1 97.59 86 VAL A N 1
ATOM 728 C CA . VAL A 1 86 ? -5.384 -10.582 -13.163 1 97.59 86 VAL A CA 1
ATOM 729 C C . VAL A 1 86 ? -5.705 -9.1 -13.344 1 97.59 86 VAL A C 1
ATOM 731 O O . VAL A 1 86 ? -6.774 -8.636 -12.939 1 97.59 86 VAL A O 1
ATOM 734 N N . ARG A 1 87 ? -4.882 -8.432 -13.995 1 96.57 87 ARG A N 1
ATOM 735 C CA . ARG A 1 87 ? -5.045 -6.995 -14.191 1 96.57 87 ARG A CA 1
ATOM 736 C C . ARG A 1 87 ? -5.985 -6.705 -15.356 1 96.57 87 ARG A C 1
ATOM 738 O O . ARG A 1 87 ? -6.762 -5.749 -15.31 1 96.57 87 ARG A O 1
ATOM 745 N N . SER A 1 88 ? -5.811 -7.453 -16.408 1 96.03 88 SER A N 1
ATOM 746 C CA . SER A 1 88 ? -6.623 -7.288 -17.609 1 96.03 88 SER A CA 1
ATOM 747 C C . SER A 1 88 ? -6.632 -8.56 -18.45 1 96.03 88 SER A C 1
ATOM 749 O O . SER A 1 88 ? -5.758 -9.416 -18.299 1 96.03 88 SER A O 1
ATOM 751 N N . GLY A 1 89 ? -7.755 -8.674 -19.263 1 95.84 89 GLY A N 1
ATOM 752 C CA . GLY A 1 89 ? -7.843 -9.806 -20.172 1 95.84 89 GLY A CA 1
ATOM 753 C C . GLY A 1 89 ? -8.463 -11.035 -19.536 1 95.84 89 GLY A C 1
ATOM 754 O O . GLY A 1 89 ? -9.165 -10.932 -18.528 1 95.84 89 GLY A O 1
ATOM 755 N N . THR A 1 90 ? -8.297 -12.137 -20.281 1 95.08 90 THR A N 1
ATOM 756 C CA . THR A 1 90 ? -8.805 -13.427 -19.829 1 95.08 90 THR A CA 1
ATOM 757 C C . THR A 1 90 ? -7.777 -14.529 -20.074 1 95.08 90 THR A C 1
ATOM 759 O O . THR A 1 90 ? -6.839 -14.347 -20.853 1 95.08 90 THR A O 1
ATOM 762 N N . GLY A 1 91 ? -7.982 -15.645 -19.301 1 93.18 91 GLY A N 1
ATOM 763 C CA . GLY A 1 91 ? -7.106 -16.792 -19.477 1 93.18 91 GLY A CA 1
ATOM 764 C C . GLY A 1 91 ? -7.588 -18.03 -18.744 1 93.18 91 GLY A C 1
ATOM 765 O O . GLY A 1 91 ? -8.761 -18.12 -18.373 1 93.18 91 GLY A O 1
ATOM 766 N N . GLY A 1 92 ? -6.676 -19.011 -18.78 1 91.47 92 GLY A N 1
ATOM 767 C CA . GLY A 1 92 ? -6.935 -20.25 -18.062 1 91.47 92 GLY A CA 1
ATOM 768 C C . GLY A 1 92 ? -5.829 -20.619 -17.091 1 91.47 92 GLY A C 1
ATOM 769 O O . GLY A 1 92 ? -4.652 -20.365 -17.357 1 91.47 92 GLY A O 1
ATOM 770 N N . TYR A 1 93 ? -6.288 -21.171 -16.037 1 90.78 93 TYR A N 1
ATOM 771 C CA . TYR A 1 93 ? -5.347 -21.625 -15.019 1 90.78 93 TYR A CA 1
ATOM 772 C C . TYR A 1 93 ? -5.71 -23.019 -14.523 1 90.78 93 TYR A C 1
ATOM 774 O O . TYR A 1 93 ? -6.87 -23.289 -14.205 1 90.78 93 TYR A O 1
ATOM 782 N N . ARG A 1 94 ? -4.777 -23.813 -14.575 1 85.13 94 ARG A N 1
ATOM 783 C CA . ARG A 1 94 ? -4.965 -25.162 -14.051 1 85.13 94 ARG A CA 1
ATOM 784 C C . ARG A 1 94 ? -4.429 -25.275 -12.628 1 85.13 94 ARG A C 1
ATOM 786 O O . ARG A 1 94 ? -3.275 -24.931 -12.364 1 85.13 94 ARG A O 1
ATOM 793 N N . ILE A 1 95 ? -5.247 -25.731 -11.764 1 86.53 95 ILE A N 1
ATOM 794 C CA . ILE A 1 95 ? -4.874 -25.984 -10.377 1 86.53 95 ILE A CA 1
ATOM 795 C C . ILE A 1 95 ? -5.279 -27.403 -9.984 1 86.53 95 ILE A C 1
ATOM 797 O O . ILE A 1 95 ? -6.469 -27.724 -9.936 1 86.53 95 ILE A O 1
ATOM 801 N N . GLU A 1 96 ? -4.279 -28.116 -9.706 1 79.99 96 GLU A N 1
ATOM 802 C CA . GLU A 1 96 ? -4.488 -29.546 -9.502 1 79.99 96 GLU A CA 1
ATOM 803 C C . GLU A 1 96 ? -5.204 -30.176 -10.693 1 79.99 96 GLU A C 1
ATOM 805 O O . GLU A 1 96 ? -4.723 -30.098 -11.826 1 79.99 96 GLU A O 1
ATOM 810 N N . GLN A 1 97 ? -6.405 -30.665 -10.443 1 72.41 97 GLN A N 1
ATOM 811 C CA . GLN A 1 97 ? -7.091 -31.381 -11.513 1 72.41 97 GLN A CA 1
ATOM 812 C C . GLN A 1 97 ? -8.098 -30.479 -12.222 1 72.41 97 GLN A C 1
ATOM 814 O O . GLN A 1 97 ? -8.653 -30.854 -13.257 1 72.41 97 GLN A O 1
ATOM 819 N N . ASP A 1 98 ? -8.209 -29.285 -11.772 1 80.81 98 ASP A N 1
ATOM 820 C CA . ASP A 1 98 ? -9.275 -28.433 -12.29 1 80.81 98 ASP A CA 1
ATOM 821 C C . ASP A 1 98 ? -8.707 -27.294 -13.135 1 80.81 98 ASP A C 1
ATOM 823 O O . ASP A 1 98 ? -7.616 -26.792 -12.855 1 80.81 98 ASP A O 1
ATOM 827 N N . CYS A 1 99 ? -9.406 -27 -14.164 1 86.14 99 CYS A N 1
ATOM 828 C CA . CYS A 1 99 ? -9.098 -25.838 -14.99 1 86.14 99 CYS A CA 1
ATOM 829 C C . CYS A 1 99 ? -10.059 -24.691 -14.698 1 86.14 99 CYS A C 1
ATOM 831 O O . CYS A 1 99 ? -11.277 -24.869 -14.744 1 86.14 99 CYS A O 1
ATOM 833 N N . TYR A 1 100 ? -9.547 -23.535 -14.412 1 91.14 100 TYR A N 1
ATOM 834 C CA . TYR A 1 100 ? -10.334 -22.352 -14.082 1 91.14 100 TYR A CA 1
ATOM 835 C C . TYR A 1 100 ? -10.21 -21.294 -15.171 1 91.14 100 TYR A C 1
ATOM 837 O O . TYR A 1 100 ? -9.111 -21.023 -15.659 1 91.14 100 TYR A O 1
ATOM 845 N N . HIS A 1 101 ? -11.329 -20.785 -15.566 1 94.67 101 HIS A N 1
ATOM 846 C CA . HIS A 1 101 ? -11.306 -19.568 -16.369 1 94.67 101 HIS A CA 1
ATOM 847 C C . HIS A 1 101 ? -11.069 -18.338 -15.5 1 94.67 101 HIS A C 1
ATOM 849 O O . HIS A 1 101 ? -11.74 -18.154 -14.481 1 94.67 101 HIS A O 1
ATOM 855 N N . ILE A 1 102 ? -10.075 -17.576 -15.896 1 95.62 102 ILE A N 1
ATOM 856 C CA . ILE A 1 102 ? -9.774 -16.379 -15.119 1 95.62 102 ILE A CA 1
ATOM 857 C C . ILE A 1 102 ? -10.008 -15.136 -15.974 1 95.62 102 ILE A C 1
ATOM 859 O O . ILE A 1 102 ? -9.861 -15.18 -17.198 1 95.62 102 ILE A O 1
ATOM 863 N N . LYS A 1 103 ? -10.367 -13.979 -15.318 1 97.37 103 LYS A N 1
ATOM 864 C CA . LYS A 1 103 ? -10.637 -12.701 -15.971 1 97.37 103 LYS A CA 1
ATOM 865 C C . LYS A 1 103 ? -10.172 -11.533 -15.106 1 97.37 103 LYS A C 1
ATOM 867 O O . LYS A 1 103 ? -9.772 -11.726 -13.956 1 97.37 103 LYS A O 1
ATOM 872 N N . THR A 1 104 ? -10.323 -10.364 -15.705 1 97.77 104 THR A N 1
ATOM 873 C CA . THR A 1 104 ? -9.904 -9.142 -15.027 1 97.77 104 THR A CA 1
ATOM 874 C C . THR A 1 104 ? -10.496 -9.073 -13.622 1 97.77 104 THR A C 1
ATOM 876 O O . THR A 1 104 ? -11.705 -9.236 -13.444 1 97.77 104 THR A O 1
ATOM 879 N N . GLY A 1 105 ? -9.612 -8.876 -12.647 1 97.74 105 GLY A N 1
ATOM 880 C CA . GLY A 1 105 ? -10.048 -8.728 -11.267 1 97.74 105 GLY A CA 1
ATOM 881 C C . GLY A 1 105 ? -9.983 -10.022 -10.479 1 97.74 105 GLY A C 1
ATOM 882 O O . GLY A 1 105 ? -10.141 -10.019 -9.256 1 97.74 105 GLY A O 1
ATOM 883 N N . ASP A 1 106 ? -9.708 -11.152 -11.138 1 97.95 106 ASP A N 1
ATOM 884 C CA . ASP A 1 106 ? -9.651 -12.433 -10.439 1 97.95 106 ASP A CA 1
ATOM 885 C C . ASP A 1 106 ? -8.335 -12.585 -9.679 1 97.95 106 ASP A C 1
ATOM 887 O O . ASP A 1 106 ? -7.31 -12.032 -10.084 1 97.95 106 ASP A O 1
ATOM 891 N N . ILE A 1 107 ? -8.43 -13.314 -8.586 1 98.02 107 ILE A N 1
ATOM 892 C CA . ILE A 1 107 ? -7.292 -13.725 -7.771 1 98.02 107 ILE A CA 1
ATOM 893 C C . ILE A 1 107 ? -7.148 -15.244 -7.815 1 98.02 107 ILE A C 1
ATOM 895 O O . ILE A 1 107 ? -8.141 -15.971 -7.735 1 98.02 107 ILE A O 1
ATOM 899 N N . VAL A 1 108 ? -5.963 -15.693 -8.031 1 96.94 108 VAL A N 1
ATOM 900 C CA . VAL A 1 108 ? -5.639 -17.116 -7.999 1 96.94 108 VAL A CA 1
ATOM 901 C C . VAL A 1 108 ? -4.706 -17.407 -6.825 1 96.94 108 VAL A C 1
ATOM 903 O O . VAL A 1 108 ? -3.638 -16.802 -6.709 1 96.94 108 VAL A O 1
ATOM 906 N N . LEU A 1 109 ? -5.141 -18.295 -5.982 1 96.57 109 LEU A N 1
ATOM 907 C CA . LEU A 1 109 ? -4.353 -18.676 -4.815 1 96.57 109 LEU A CA 1
ATOM 908 C C . LEU A 1 109 ? -3.734 -20.056 -5.004 1 96.57 109 LEU A C 1
ATOM 910 O O . LEU A 1 109 ? -4.439 -21.022 -5.306 1 96.57 109 LEU A O 1
ATOM 914 N N . CYS A 1 110 ? -2.454 -20.19 -4.809 1 94.41 110 CYS A N 1
ATOM 915 C CA . CYS A 1 110 ? -1.748 -21.465 -4.873 1 94.41 110 CYS A CA 1
ATOM 916 C C . CYS A 1 110 ? -1.028 -21.756 -3.562 1 94.41 110 CYS A C 1
ATOM 918 O O . CYS A 1 110 ? 0.09 -21.285 -3.345 1 94.41 110 CYS A O 1
ATOM 920 N N . ASN A 1 111 ? -1.683 -22.571 -2.709 1 93.35 111 ASN A N 1
ATOM 921 C CA . ASN A 1 111 ? -1.054 -23.024 -1.474 1 93.35 111 ASN A CA 1
ATOM 922 C C . ASN A 1 111 ? 0.226 -23.808 -1.752 1 93.35 111 ASN A C 1
ATOM 924 O O . ASN A 1 111 ? 0.449 -24.262 -2.875 1 93.35 111 ASN A O 1
ATOM 928 N N . THR A 1 112 ? 1.008 -23.865 -0.723 1 92.35 112 THR A N 1
ATOM 929 C CA . THR A 1 112 ? 2.225 -24.663 -0.827 1 92.35 112 THR A CA 1
ATOM 930 C C . THR A 1 112 ? 1.902 -26.084 -1.28 1 92.35 112 THR A C 1
ATOM 932 O O . THR A 1 112 ? 0.936 -26.687 -0.807 1 92.35 112 THR A O 1
ATOM 935 N N . GLY A 1 113 ? 2.672 -26.494 -2.267 1 85.6 113 GLY A N 1
ATOM 936 C CA . GLY A 1 113 ? 2.565 -27.872 -2.717 1 85.6 113 GLY A CA 1
ATOM 937 C C . GLY A 1 113 ? 1.484 -28.077 -3.762 1 85.6 113 GLY A C 1
ATOM 938 O O . GLY A 1 113 ? 1.32 -29.18 -4.286 1 85.6 113 GLY A O 1
ATOM 939 N N . VAL A 1 114 ? 0.734 -27.09 -4.065 1 85.09 114 VAL A N 1
ATOM 940 C CA . VAL A 1 114 ? -0.342 -27.215 -5.043 1 85.09 114 VAL A CA 1
ATOM 941 C C . VAL A 1 114 ? 0.214 -27.021 -6.451 1 85.09 114 VAL A C 1
ATOM 943 O O . VAL A 1 114 ? 0.838 -25.998 -6.744 1 85.09 114 VAL A O 1
ATOM 946 N N . LEU A 1 115 ? 0.007 -28.002 -7.277 1 80.06 115 LEU A N 1
ATOM 947 C CA . LEU A 1 115 ? 0.43 -27.932 -8.671 1 80.06 115 LEU A CA 1
ATOM 948 C C . LEU A 1 115 ? -0.462 -26.983 -9.464 1 80.06 115 LEU A C 1
ATOM 950 O O . LEU A 1 115 ? -1.688 -27.024 -9.334 1 80.06 115 LEU A O 1
ATOM 954 N N . HIS A 1 116 ? 0.192 -26.101 -10.247 1 85.33 116 HIS A N 1
ATOM 955 C CA . HIS A 1 116 ? -0.588 -25.142 -11.022 1 85.33 116 HIS A CA 1
ATOM 956 C C . HIS A 1 116 ? 0.168 -24.699 -12.27 1 85.33 116 HIS A C 1
ATOM 958 O O . HIS A 1 116 ? 1.394 -24.814 -12.332 1 85.33 116 HIS A O 1
ATOM 964 N N . ASP A 1 117 ? -0.498 -24.323 -13.318 1 81.95 117 ASP A N 1
ATOM 965 C CA . ASP A 1 117 ? 0.111 -23.732 -14.505 1 81.95 117 ASP A CA 1
ATOM 966 C C . ASP A 1 117 ? -0.899 -22.883 -15.275 1 81.95 117 ASP A C 1
ATOM 968 O O . ASP A 1 117 ? -2.096 -22.915 -14.983 1 81.95 117 ASP A O 1
ATOM 972 N N . GLU A 1 118 ? -0.406 -22.132 -16.159 1 80.76 118 GLU A N 1
ATOM 973 C CA . GLU A 1 118 ? -1.211 -21.311 -17.059 1 80.76 118 GLU A CA 1
ATOM 974 C C . GLU A 1 118 ? -1.579 -22.079 -18.325 1 80.76 118 GLU A C 1
ATOM 976 O O . GLU A 1 118 ? -0.751 -22.804 -18.881 1 80.76 118 GLU A O 1
ATOM 981 N N . VAL A 1 119 ? -2.839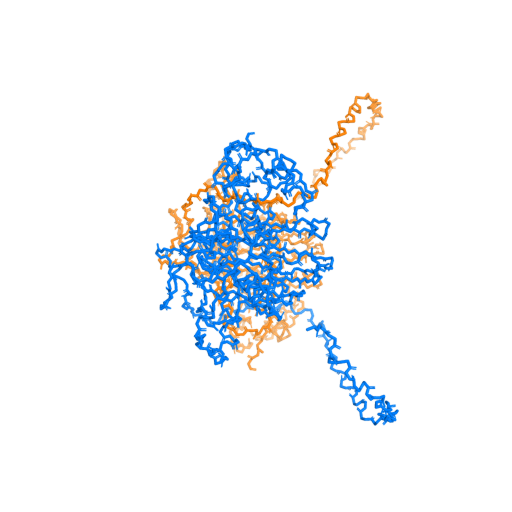 -21.959 -18.653 1 80.06 119 VAL A N 1
ATOM 982 C CA . VAL A 1 119 ? -3.297 -22.555 -19.903 1 80.06 119 VAL A CA 1
ATOM 983 C C . VAL A 1 119 ? -3.188 -21.533 -21.033 1 80.06 119 VAL A C 1
ATOM 985 O O . VAL A 1 119 ? -4.11 -20.744 -21.255 1 80.06 119 VAL A O 1
ATOM 988 N N . LEU A 1 120 ? -2.176 -21.588 -21.767 1 74.63 120 LEU A N 1
ATOM 989 C CA . LEU A 1 120 ? -1.797 -20.584 -22.755 1 74.63 120 LEU A CA 1
ATOM 990 C C . LEU A 1 120 ? -2.9 -20.4 -23.793 1 74.63 120 LEU A C 1
ATOM 992 O O . LEU A 1 120 ? -3.19 -19.274 -24.203 1 74.63 120 LEU A O 1
ATOM 996 N N . GLU A 1 121 ? -3.486 -21.468 -24.186 1 77.32 121 GLU A N 1
ATOM 997 C CA . GLU A 1 121 ? -4.479 -21.438 -25.256 1 77.32 121 GLU A CA 1
ATOM 998 C C . GLU A 1 121 ? -5.702 -20.621 -24.851 1 77.32 121 GLU A C 1
ATOM 1000 O O . GLU A 1 121 ? -6.469 -20.176 -25.708 1 77.32 121 GLU A O 1
ATOM 1005 N N . MET A 1 122 ? -5.815 -20.422 -23.664 1 83.87 122 MET A N 1
ATOM 1006 C CA . MET A 1 122 ? -6.995 -19.714 -23.175 1 83.87 122 MET A CA 1
ATOM 1007 C C . MET A 1 122 ? -6.691 -18.236 -22.955 1 83.87 122 MET A C 1
ATOM 1009 O O . MET A 1 122 ? -7.595 -17.446 -22.681 1 83.87 122 MET A O 1
ATOM 1013 N N . ASN A 1 123 ? -5.464 -17.826 -23.151 1 85.85 123 ASN A N 1
ATOM 1014 C CA . ASN A 1 123 ? -5.059 -16.458 -22.845 1 85.85 123 ASN A CA 1
ATOM 1015 C C . ASN A 1 123 ? -5.468 -15.492 -23.953 1 85.85 123 ASN A C 1
ATOM 1017 O O . ASN A 1 123 ? -5.277 -15.78 -25.136 1 85.85 123 ASN A O 1
ATOM 1021 N N . GLN A 1 124 ? -6.104 -14.45 -23.599 1 90.99 124 GLN A N 1
ATOM 1022 C CA . GLN A 1 124 ? -6.426 -13.322 -24.466 1 90.99 124 GLN A CA 1
ATOM 1023 C C . GLN A 1 124 ? -6.047 -11.997 -23.81 1 90.99 124 GLN A C 1
ATOM 1025 O O . GLN A 1 124 ? -6.752 -11.515 -22.921 1 90.99 124 GLN A O 1
ATOM 1030 N N . ASN A 1 125 ? -4.908 -11.33 -24.248 1 91.8 125 ASN A N 1
ATOM 1031 C CA . ASN A 1 125 ? -4.409 -10.062 -23.729 1 91.8 125 ASN A CA 1
ATOM 1032 C C . ASN A 1 125 ? -4.283 -10.089 -22.208 1 91.8 125 ASN A C 1
ATOM 1034 O O . ASN A 1 125 ? -4.702 -9.15 -21.529 1 91.8 125 ASN A O 1
ATOM 1038 N N . LEU A 1 126 ? -3.752 -11.207 -21.716 1 91.87 126 LEU A N 1
ATOM 1039 C CA . LEU A 1 126 ? -3.685 -11.419 -20.274 1 91.87 126 LEU A CA 1
ATOM 1040 C C . LEU A 1 126 ? -2.517 -10.65 -19.665 1 91.87 126 LEU A C 1
ATOM 1042 O O . LEU A 1 126 ? -1.389 -10.736 -20.155 1 91.87 126 LEU A O 1
ATOM 1046 N N . SER A 1 127 ? -2.782 -9.778 -18.703 1 94.2 127 SER A N 1
ATOM 1047 C CA . SER A 1 127 ? -1.805 -9.112 -17.848 1 94.2 127 SER A CA 1
ATOM 1048 C C . SER A 1 127 ? -2.05 -9.432 -16.377 1 94.2 127 SER A C 1
ATOM 1050 O O . SER A 1 127 ? -3.197 -9.478 -15.929 1 94.2 127 SER A O 1
ATOM 1052 N N . SER A 1 128 ? -0.963 -9.727 -15.696 1 94.15 128 SER A N 1
ATOM 1053 C CA . SER A 1 128 ? -1.15 -10.154 -14.314 1 94.15 128 SER A CA 1
ATOM 1054 C C . SER A 1 128 ? 0.028 -9.736 -13.441 1 94.15 128 SER A C 1
ATOM 1056 O O . SER A 1 128 ? 1.107 -9.429 -13.952 1 94.15 128 SER A O 1
ATOM 1058 N N . PHE A 1 129 ? -0.216 -9.551 -12.143 1 95.95 129 PHE A N 1
ATOM 1059 C CA . PHE A 1 129 ? 0.794 -9.514 -11.093 1 95.95 129 PHE A CA 1
ATOM 1060 C C . PHE A 1 129 ? 0.809 -10.82 -10.309 1 95.95 129 PHE A C 1
ATOM 1062 O O . PHE A 1 129 ? -0.219 -11.49 -10.188 1 95.95 129 PHE A O 1
ATOM 1069 N N . SER A 1 130 ? 1.945 -11.246 -9.826 1 94.41 130 SER A N 1
ATOM 1070 C CA . SER A 1 130 ? 2.028 -12.347 -8.872 1 94.41 130 SER A CA 1
ATOM 1071 C C . SER A 1 130 ? 3.057 -12.06 -7.784 1 94.41 130 SER A C 1
ATOM 1073 O O . SER A 1 130 ? 3.941 -11.219 -7.965 1 94.41 130 SER A O 1
ATOM 1075 N N . MET A 1 131 ? 2.844 -12.632 -6.712 1 95.63 131 MET A N 1
ATOM 1076 C CA . MET A 1 131 ? 3.841 -12.54 -5.65 1 95.63 131 MET A CA 1
ATOM 1077 C C . MET A 1 131 ? 3.989 -13.874 -4.926 1 95.63 131 MET A C 1
ATOM 1079 O O . MET A 1 131 ? 3.034 -14.649 -4.842 1 95.63 131 MET A O 1
ATOM 1083 N N . ALA A 1 132 ? 5.194 -14.152 -4.436 1 93.51 132 ALA A N 1
ATOM 1084 C CA . ALA A 1 132 ? 5.51 -15.321 -3.62 1 93.51 132 ALA A CA 1
ATOM 1085 C C . ALA A 1 132 ? 5.783 -14.922 -2.172 1 93.51 132 ALA A C 1
ATOM 1087 O O . ALA A 1 132 ? 6.497 -13.95 -1.914 1 93.51 132 ALA A O 1
ATOM 1088 N N . ILE A 1 133 ? 5.16 -15.65 -1.27 1 95.29 133 ILE A N 1
ATOM 1089 C CA . ILE A 1 133 ? 5.225 -15.311 0.148 1 95.29 133 ILE A CA 1
ATOM 1090 C C . ILE A 1 133 ? 5.624 -16.543 0.956 1 95.29 133 ILE A C 1
ATOM 1092 O O . ILE A 1 133 ? 5.131 -17.645 0.702 1 95.29 133 ILE A O 1
ATOM 1096 N N . LYS A 1 134 ? 6.494 -16.398 1.881 1 92.75 134 LYS A N 1
ATOM 1097 C CA . LYS A 1 134 ? 6.856 -17.484 2.786 1 92.75 134 LYS A CA 1
ATOM 1098 C C . LYS A 1 134 ? 6.44 -17.167 4.22 1 92.75 134 LYS A C 1
ATOM 1100 O O . LYS A 1 134 ? 6.282 -16 4.582 1 92.75 134 LYS A O 1
ATOM 1105 N N . GLY A 1 135 ? 6.209 -18.235 5.021 1 91.37 135 GLY A N 1
ATOM 1106 C CA . GLY A 1 135 ? 5.965 -18.08 6.446 1 91.37 135 GLY A CA 1
ATOM 1107 C C . GLY A 1 135 ? 4.546 -17.651 6.766 1 91.37 135 GLY A C 1
ATOM 1108 O O . GLY A 1 135 ? 4.297 -17.036 7.805 1 91.37 135 GLY A O 1
ATOM 1109 N N . LEU A 1 136 ? 3.633 -17.806 5.834 1 92.01 136 LEU A N 1
ATOM 1110 C CA . LEU A 1 136 ? 2.223 -17.572 6.123 1 92.01 136 LEU A CA 1
ATOM 1111 C C . LEU A 1 136 ? 1.712 -18.556 7.17 1 92.01 136 LEU A C 1
ATOM 1113 O O . LEU A 1 136 ? 1.847 -19.77 7.004 1 92.01 136 LEU A O 1
ATOM 1117 N N . GLN A 1 137 ? 1.183 -18.04 8.235 1 88.94 137 GLN A N 1
ATOM 1118 C CA . GLN A 1 137 ? 0.631 -18.873 9.297 1 88.94 137 GLN A CA 1
ATOM 1119 C C . GLN A 1 137 ? -0.752 -18.383 9.718 1 88.94 137 GLN A C 1
ATOM 1121 O O . GLN A 1 137 ? -0.89 -17.278 10.247 1 88.94 137 GLN A O 1
ATOM 1126 N N . LEU A 1 138 ? -1.746 -19.06 9.349 1 87.61 138 LEU A N 1
ATOM 1127 C CA . LEU A 1 138 ? -3.111 -18.807 9.795 1 87.61 138 LEU A CA 1
ATOM 1128 C C . LEU A 1 138 ? -3.586 -19.904 10.742 1 87.61 138 LEU A C 1
ATOM 1130 O O . LEU A 1 138 ? -3.152 -21.054 10.633 1 87.61 138 LEU A O 1
ATOM 1134 N N . SER A 1 139 ? -4.53 -19.505 11.501 1 79.83 139 SER A N 1
ATOM 1135 C CA . SER A 1 139 ? -5.042 -20.476 12.463 1 79.83 139 SER A CA 1
ATOM 1136 C C . SER A 1 139 ? -5.725 -21.644 11.76 1 79.83 139 SER A C 1
ATOM 1138 O O . SER A 1 139 ? -6.479 -21.445 10.804 1 79.83 139 SER A O 1
ATOM 1140 N N . ASN A 1 140 ? -5.398 -22.87 12.03 1 78.72 140 ASN A N 1
ATOM 1141 C CA . ASN A 1 140 ? -6.036 -24.108 11.595 1 78.72 140 ASN A CA 1
ATOM 1142 C C . ASN A 1 140 ? -5.66 -24.458 10.158 1 78.72 140 ASN A C 1
ATOM 1144 O O . ASN A 1 140 ? -6.382 -25.197 9.486 1 78.72 140 ASN A O 1
ATOM 1148 N N . LEU A 1 141 ? -4.648 -23.755 9.64 1 88.12 141 LEU A N 1
ATOM 1149 C CA . LEU A 1 141 ? -4.15 -24.094 8.312 1 88.12 141 LEU A CA 1
ATOM 1150 C C . LEU A 1 141 ? -2.662 -24.427 8.357 1 88.12 141 LEU A C 1
ATOM 1152 O O . LEU A 1 141 ? -1.929 -23.898 9.196 1 88.12 141 LEU A O 1
ATOM 1156 N N . PRO A 1 142 ? -2.253 -25.346 7.512 1 89.01 142 PRO A N 1
ATOM 1157 C CA . PRO A 1 142 ? -0.812 -25.589 7.416 1 89.01 142 PRO A CA 1
ATOM 1158 C C . PRO A 1 142 ? -0.031 -24.347 6.993 1 89.01 142 PRO A C 1
ATOM 1160 O O . PRO A 1 142 ? -0.617 -23.389 6.483 1 89.01 142 PRO A O 1
ATOM 1163 N N . GLU A 1 143 ? 1.239 -24.341 7.257 1 90.8 143 GLU A N 1
ATOM 1164 C CA . GLU A 1 143 ? 2.1 -23.235 6.85 1 90.8 143 GLU A CA 1
ATOM 1165 C C . GLU A 1 143 ? 1.996 -22.977 5.349 1 90.8 143 GLU A C 1
ATOM 1167 O O . GLU A 1 143 ? 1.97 -23.917 4.553 1 90.8 143 GLU A O 1
ATOM 1172 N N . ASN A 1 144 ? 1.885 -21.667 4.946 1 93.93 144 ASN A N 1
ATOM 1173 C CA . ASN A 1 144 ? 1.858 -21.209 3.561 1 93.93 144 ASN A CA 1
ATOM 1174 C C . ASN A 1 144 ? 0.569 -21.624 2.858 1 93.93 144 ASN A C 1
ATOM 1176 O O . ASN A 1 144 ? 0.568 -21.882 1.653 1 93.93 144 ASN A O 1
ATOM 1180 N N . PHE A 1 145 ? -0.458 -21.843 3.711 1 92.8 145 PHE A N 1
ATOM 1181 C CA . PHE A 1 145 ? -1.83 -21.939 3.225 1 92.8 145 PHE A CA 1
ATOM 1182 C C . PHE A 1 145 ? -2.607 -20.667 3.545 1 92.8 145 PHE A C 1
ATOM 1184 O O . PHE A 1 145 ? -2.557 -20.17 4.672 1 92.8 145 PHE A O 1
ATOM 1191 N N . LEU A 1 146 ? -3.272 -20.161 2.554 1 93.31 146 LEU A N 1
ATOM 1192 C CA . LEU A 1 146 ? -4.127 -19.01 2.823 1 93.31 146 LEU A CA 1
ATOM 1193 C C . LEU A 1 146 ? -5.583 -19.439 2.976 1 93.31 146 LEU A C 1
ATOM 1195 O O . LEU A 1 146 ? -6.352 -18.794 3.691 1 93.31 146 LEU A O 1
ATOM 1199 N N . VAL A 1 147 ? -5.968 -20.547 2.29 1 89.94 147 VAL A N 1
ATOM 1200 C CA . VAL A 1 147 ? -7.317 -21.102 2.341 1 89.94 147 VAL A CA 1
ATOM 1201 C C . VAL A 1 147 ? -7.246 -22.618 2.506 1 89.94 147 VAL A C 1
ATOM 1203 O O . VAL A 1 147 ? -6.243 -23.241 2.151 1 89.94 147 VAL A O 1
ATOM 1206 N N . PRO A 1 148 ? -8.283 -23.13 3.021 1 86.07 148 PRO A N 1
ATOM 1207 C CA . PRO A 1 148 ? -8.318 -24.594 3.058 1 86.07 148 PRO A CA 1
ATOM 1208 C C . PRO A 1 148 ? -8.285 -25.22 1.666 1 86.07 148 PRO A C 1
ATOM 1210 O O . PRO A 1 148 ? -8.749 -24.61 0.699 1 86.07 148 PRO A O 1
ATOM 1213 N N . PRO A 1 149 ? -7.743 -26.44 1.569 1 81.61 149 PRO A N 1
ATOM 1214 C CA . PRO A 1 149 ? -7.681 -27.126 0.276 1 81.61 149 PRO A CA 1
ATOM 1215 C C . PRO A 1 149 ? -9.053 -27.276 -0.378 1 81.61 149 PRO A C 1
ATOM 1217 O O . PRO A 1 149 ? -9.148 -27.384 -1.604 1 81.61 149 PRO A O 1
ATOM 1220 N N . SER A 1 150 ? -10.115 -27.189 0.389 1 77.78 150 SER A N 1
ATOM 1221 C CA . SER A 1 150 ? -11.471 -27.384 -0.115 1 77.78 150 SER A CA 1
ATOM 1222 C C . SER A 1 150 ? -12.038 -26.091 -0.69 1 77.78 150 SER A C 1
ATOM 1224 O O . SER A 1 150 ? -13.06 -26.108 -1.379 1 77.78 150 SER A O 1
ATOM 1226 N N . SER A 1 151 ? -11.394 -25.047 -0.449 1 84.36 151 SER A N 1
ATOM 1227 C CA . SER A 1 151 ? -11.892 -23.757 -0.917 1 84.36 151 SER A CA 1
ATOM 1228 C C . SER A 1 151 ? -11.528 -23.522 -2.379 1 84.36 151 SER A C 1
ATOM 1230 O O . SER A 1 151 ? -10.459 -23.934 -2.832 1 84.36 151 SER A O 1
ATOM 1232 N N . PRO A 1 152 ? -12.404 -22.863 -3.1 1 86.27 152 PRO A N 1
ATOM 1233 C CA . PRO A 1 152 ? -12.025 -22.477 -4.461 1 86.27 152 PRO A CA 1
ATOM 1234 C C . PRO A 1 152 ? -10.791 -21.578 -4.498 1 86.27 152 PRO A C 1
ATOM 1236 O O . PRO A 1 152 ? -10.725 -20.584 -3.77 1 86.27 152 PRO A O 1
ATOM 1239 N N . PRO A 1 153 ? -9.867 -21.925 -5.321 1 92.58 153 PRO A N 1
ATOM 1240 C CA . PRO A 1 153 ? -8.618 -21.161 -5.355 1 92.58 153 PRO A CA 1
ATOM 1241 C C . PRO A 1 153 ? -8.72 -19.901 -6.212 1 92.58 153 PRO A C 1
ATOM 1243 O O . PRO A 1 153 ? -7.775 -19.109 -6.268 1 92.58 153 PRO A O 1
ATOM 1246 N N . VAL A 1 154 ? -9.848 -19.712 -6.953 1 95.17 154 VAL A N 1
ATOM 1247 C CA . VAL A 1 154 ? -10.026 -18.564 -7.836 1 95.17 154 VAL A CA 1
ATOM 1248 C C . VAL A 1 154 ? -11.288 -17.8 -7.441 1 95.17 154 VAL A C 1
ATOM 1250 O O . VAL A 1 154 ? -12.356 -18.395 -7.277 1 95.17 154 VAL A O 1
ATOM 1253 N N . PHE A 1 155 ? -11.175 -16.534 -7.236 1 94.5 155 PHE A N 1
ATOM 1254 C CA . PHE A 1 155 ? -12.329 -15.69 -6.949 1 94.5 155 PHE A CA 1
ATOM 1255 C C . PHE A 1 155 ? -12.109 -14.276 -7.474 1 94.5 155 PHE A C 1
ATOM 1257 O O . PHE A 1 155 ? -10.978 -13.89 -7.778 1 94.5 155 PHE A O 1
ATOM 1264 N N . ASN A 1 156 ? -13.188 -13.583 -7.61 1 96.37 156 ASN A N 1
ATOM 1265 C CA . ASN A 1 156 ? -13.126 -12.213 -8.11 1 96.37 156 ASN A CA 1
ATOM 1266 C C . ASN A 1 156 ? -12.977 -11.208 -6.971 1 96.37 156 ASN A C 1
ATOM 1268 O O . ASN A 1 156 ? -13.637 -11.332 -5.938 1 96.37 156 ASN A O 1
ATOM 1272 N N . SER A 1 157 ? -12.169 -10.196 -7.194 1 96.47 157 SER A N 1
ATOM 1273 C CA . SER A 1 157 ? -11.875 -9.232 -6.139 1 96.47 157 SER A CA 1
ATOM 1274 C C . SER A 1 157 ? -12.937 -8.139 -6.077 1 96.47 157 SER A C 1
ATOM 1276 O O . SER A 1 157 ? -12.927 -7.307 -5.167 1 96.47 157 SER A O 1
ATOM 1278 N N . GLY A 1 158 ? -13.811 -8.087 -7.063 1 93.14 158 GLY A N 1
ATOM 1279 C CA . GLY A 1 158 ? -14.936 -7.166 -7.034 1 93.14 158 GLY A CA 1
ATOM 1280 C C . GLY A 1 158 ? -14.522 -5.724 -6.806 1 93.14 158 GLY A C 1
ATOM 1281 O O . GLY A 1 158 ? -13.653 -5.205 -7.509 1 93.14 158 GLY A O 1
ATOM 1282 N N . GLU A 1 159 ? -15.137 -5.133 -5.764 1 91.19 159 GLU A N 1
ATOM 1283 C CA . GLU A 1 159 ? -14.942 -3.71 -5.5 1 91.19 159 GLU A CA 1
ATOM 1284 C C . GLU A 1 159 ? -13.517 -3.427 -5.033 1 91.19 159 GLU A C 1
ATOM 1286 O O . GLU A 1 159 ? -13.06 -2.282 -5.076 1 91.19 159 GLU A O 1
ATOM 1291 N N . PHE A 1 160 ? -12.748 -4.449 -4.689 1 94.65 160 PHE A N 1
ATOM 1292 C CA . PHE A 1 160 ? -11.399 -4.259 -4.169 1 94.65 160 PHE A CA 1
ATOM 1293 C C . PHE A 1 160 ? -10.377 -4.266 -5.3 1 94.65 160 PHE A C 1
ATOM 1295 O O . PHE A 1 160 ? -9.205 -3.951 -5.087 1 94.65 160 PHE A O 1
ATOM 1302 N N . SER A 1 161 ? -10.772 -4.568 -6.513 1 96.21 161 SER A N 1
ATOM 1303 C CA . SER A 1 161 ? -9.877 -4.784 -7.645 1 96.21 161 SER A CA 1
ATOM 1304 C C . SER A 1 161 ? -8.988 -3.568 -7.886 1 96.21 161 SER A C 1
ATOM 1306 O O . SER A 1 161 ? -7.77 -3.701 -8.023 1 96.21 161 SER A O 1
ATOM 1308 N N . PRO A 1 162 ? -9.552 -2.363 -7.871 1 95.27 162 PRO A N 1
ATOM 1309 C CA . PRO A 1 162 ? -8.684 -1.215 -8.145 1 95.27 162 PRO A CA 1
ATOM 1310 C C . PRO A 1 162 ? -7.614 -1.017 -7.074 1 95.27 162 PRO A C 1
ATOM 1312 O O . PRO A 1 162 ? -6.483 -0.636 -7.389 1 95.27 162 PRO A O 1
ATOM 1315 N N . MET A 1 163 ? -7.934 -1.267 -5.842 1 95.32 163 MET A N 1
ATOM 1316 C CA . MET A 1 163 ? -6.981 -1.108 -4.747 1 95.32 163 MET A CA 1
ATOM 1317 C C . MET A 1 163 ? -5.882 -2.162 -4.825 1 95.32 163 MET A C 1
ATOM 1319 O O . MET A 1 163 ? -4.706 -1.854 -4.623 1 95.32 163 MET A O 1
ATOM 1323 N N . ILE A 1 164 ? -6.278 -3.333 -5.093 1 97.75 164 ILE A N 1
ATOM 1324 C CA . ILE A 1 164 ? -5.302 -4.408 -5.23 1 97.75 164 ILE A CA 1
ATOM 1325 C C . ILE A 1 164 ? -4.367 -4.11 -6.4 1 97.75 164 ILE A C 1
ATOM 1327 O O . ILE A 1 164 ? -3.146 -4.236 -6.275 1 97.75 164 ILE A O 1
ATOM 1331 N N . ASP A 1 165 ? -4.911 -3.672 -7.485 1 97.84 165 ASP A N 1
ATOM 1332 C CA . ASP A 1 165 ? -4.124 -3.337 -8.668 1 97.84 165 ASP A CA 1
ATOM 1333 C C . ASP A 1 165 ? -3.1 -2.248 -8.357 1 97.84 165 ASP A C 1
ATOM 1335 O O . ASP A 1 165 ? -1.918 -2.391 -8.676 1 97.84 165 ASP A O 1
ATOM 1339 N N . SER A 1 166 ? -3.54 -1.222 -7.723 1 96.78 166 SER A N 1
ATOM 1340 C CA . SER A 1 166 ? -2.663 -0.094 -7.425 1 96.78 166 SER A CA 1
ATOM 1341 C C . SER A 1 166 ? -1.578 -0.487 -6.427 1 96.78 166 SER A C 1
ATOM 1343 O O . SER A 1 166 ? -0.435 -0.037 -6.536 1 96.78 166 SER A O 1
ATOM 1345 N N . THR A 1 167 ? -1.914 -1.244 -5.454 1 97.87 167 THR A N 1
ATOM 1346 C CA . THR A 1 167 ? -0.951 -1.656 -4.439 1 97.87 167 THR A CA 1
ATOM 1347 C C . THR A 1 167 ? 0.112 -2.57 -5.041 1 97.87 167 THR A C 1
ATOM 1349 O O . THR A 1 167 ? 1.303 -2.411 -4.765 1 97.87 167 THR A O 1
ATOM 1352 N N . PHE A 1 168 ? -0.309 -3.487 -5.911 1 97.42 168 PHE A N 1
ATOM 1353 C CA . PHE A 1 168 ? 0.645 -4.329 -6.622 1 97.42 168 PHE A CA 1
ATOM 1354 C C . PHE A 1 168 ? 1.569 -3.484 -7.491 1 97.42 168 PHE A C 1
ATOM 1356 O O . PHE A 1 168 ? 2.772 -3.745 -7.564 1 97.42 168 PHE A O 1
ATOM 1363 N N . ALA A 1 169 ? 0.953 -2.564 -8.155 1 96.36 169 ALA A N 1
ATOM 1364 C CA . ALA A 1 169 ? 1.742 -1.709 -9.037 1 96.36 169 ALA A CA 1
ATOM 1365 C C . ALA A 1 169 ? 2.828 -0.972 -8.259 1 96.36 169 ALA A C 1
ATOM 1367 O O . ALA A 1 169 ? 3.976 -0.896 -8.703 1 96.36 169 ALA A O 1
ATOM 1368 N N . THR A 1 170 ? 2.463 -0.445 -7.123 1 95.68 170 THR A N 1
ATOM 1369 C CA . THR A 1 170 ? 3.417 0.263 -6.277 1 95.68 170 THR A CA 1
ATOM 1370 C C . THR A 1 170 ? 4.498 -0.687 -5.768 1 95.68 170 THR A C 1
ATOM 1372 O O . THR A 1 170 ? 5.685 -0.356 -5.794 1 95.68 170 THR A O 1
ATOM 1375 N N . LEU A 1 171 ? 4.111 -1.83 -5.318 1 95.57 171 LEU A N 1
ATOM 1376 C CA . LEU A 1 171 ? 5.031 -2.848 -4.823 1 95.57 171 LEU A CA 1
ATOM 1377 C C . LEU A 1 171 ? 6.041 -3.237 -5.898 1 95.57 171 LEU A C 1
ATOM 1379 O O . LEU A 1 171 ? 7.248 -3.249 -5.647 1 95.57 171 LEU A O 1
ATOM 1383 N N . TYR A 1 172 ? 5.504 -3.533 -7.065 1 93.68 172 TYR A N 1
ATOM 1384 C CA . TYR A 1 172 ? 6.363 -3.918 -8.18 1 93.68 172 TYR A CA 1
ATOM 1385 C C . TYR A 1 172 ? 7.322 -2.791 -8.544 1 93.68 172 TYR A C 1
ATOM 1387 O O . TYR A 1 172 ? 8.508 -3.029 -8.784 1 93.68 172 TYR A O 1
ATOM 1395 N N . GLN A 1 173 ? 6.775 -1.596 -8.639 1 92.24 173 GLN A N 1
ATOM 1396 C CA . GLN A 1 173 ? 7.598 -0.446 -8.998 1 92.24 173 GLN A CA 1
ATOM 1397 C C . GLN A 1 173 ? 8.744 -0.259 -8.008 1 92.24 173 GLN A C 1
ATOM 1399 O O . GLN A 1 173 ? 9.879 0.009 -8.407 1 92.24 173 GLN A O 1
ATOM 1404 N N . LEU A 1 174 ? 8.471 -0.37 -6.801 1 90.75 174 LEU A N 1
ATOM 1405 C CA . LEU A 1 174 ? 9.484 -0.191 -5.767 1 90.75 174 LEU A CA 1
ATOM 1406 C C . LEU A 1 174 ? 10.581 -1.242 -5.893 1 90.75 174 LEU A C 1
ATOM 1408 O O . LEU A 1 174 ? 11.768 -0.908 -5.92 1 90.75 174 LEU A O 1
ATOM 1412 N N . LEU A 1 175 ? 10.207 -2.443 -6.001 1 87.45 175 LEU A N 1
ATOM 1413 C CA . LEU A 1 175 ? 11.164 -3.544 -6.029 1 87.45 175 LEU A CA 1
ATOM 1414 C C . LEU A 1 175 ? 11.983 -3.52 -7.315 1 87.45 175 LEU A C 1
ATOM 1416 O O . LEU A 1 175 ? 13.155 -3.902 -7.317 1 87.45 175 LEU A O 1
ATOM 1420 N N . SER A 1 176 ? 11.326 -3.086 -8.37 1 85.73 176 SER A N 1
ATOM 1421 C CA . SER A 1 176 ? 12.003 -3.095 -9.663 1 85.73 176 SER A CA 1
ATOM 1422 C C . SER A 1 176 ? 12.855 -1.843 -9.849 1 85.73 176 SER A C 1
ATOM 1424 O O . SER A 1 176 ? 13.653 -1.763 -10.785 1 85.73 176 SER A O 1
ATOM 1426 N N . SER A 1 177 ? 12.685 -0.806 -9.027 1 81.59 177 SER A N 1
ATOM 1427 C CA . SER A 1 177 ? 13.35 0.482 -9.199 1 81.59 177 SER A CA 1
ATOM 1428 C C . SER A 1 177 ? 14.837 0.384 -8.872 1 81.59 177 SER A C 1
ATOM 1430 O O . SER A 1 177 ? 15.632 1.211 -9.322 1 81.59 177 SER A O 1
ATOM 1432 N N . GLY A 1 178 ? 15.258 -0.564 -8.056 1 78.15 178 GLY A N 1
ATOM 1433 C CA . GLY A 1 178 ? 16.642 -0.672 -7.623 1 78.15 178 GLY A CA 1
ATOM 1434 C C . GLY A 1 178 ? 16.967 0.218 -6.438 1 78.15 178 GLY A C 1
ATOM 1435 O O . GLY A 1 178 ? 18.114 0.268 -5.989 1 78.15 178 GLY A O 1
ATOM 1436 N N . ILE A 1 179 ? 16.001 0.996 -5.943 1 81.03 179 ILE A N 1
ATOM 1437 C CA . ILE A 1 179 ? 16.201 1.804 -4.746 1 81.03 179 ILE A CA 1
ATOM 1438 C C . ILE A 1 179 ? 16.555 0.901 -3.566 1 81.03 179 ILE A C 1
ATOM 1440 O O . ILE A 1 179 ? 15.912 -0.128 -3.35 1 81.03 179 ILE A O 1
ATOM 1444 N N . PRO A 1 180 ? 17.56 1.263 -2.804 1 82.41 180 PRO A N 1
ATOM 1445 C CA . PRO A 1 180 ? 17.954 0.403 -1.685 1 82.41 180 PRO A CA 1
ATOM 1446 C C . PRO A 1 180 ? 16.996 0.5 -0.5 1 82.41 180 PRO A C 1
ATOM 1448 O O . PRO A 1 180 ? 16.281 1.496 -0.36 1 82.41 180 PRO A O 1
ATOM 1451 N N . ASP A 1 181 ? 16.893 -0.506 0.379 1 84.68 181 ASP A N 1
ATOM 1452 C CA . ASP A 1 181 ? 16.275 -0.554 1.701 1 84.68 181 ASP A CA 1
ATOM 1453 C C . ASP A 1 181 ? 14.769 -0.318 1.613 1 84.68 181 ASP A C 1
ATOM 1455 O O . ASP A 1 181 ? 14.203 0.422 2.42 1 84.68 181 ASP A O 1
ATOM 1459 N N . VAL A 1 182 ? 14.172 -0.886 0.537 1 88.33 182 VAL A N 1
ATOM 1460 C CA . VAL A 1 182 ? 12.738 -0.698 0.345 1 88.33 182 VAL A CA 1
ATOM 1461 C C . VAL A 1 182 ? 11.976 -1.871 0.958 1 88.33 182 VAL A C 1
ATOM 1463 O O . VAL A 1 182 ? 10.753 -1.964 0.823 1 88.33 182 VAL A O 1
ATOM 1466 N N . GLU A 1 183 ? 12.623 -2.807 1.707 1 88.96 183 GLU A N 1
ATOM 1467 C CA . GLU A 1 183 ? 12.04 -4.078 2.125 1 88.96 183 GLU A CA 1
ATOM 1468 C C . GLU A 1 183 ? 10.878 -3.861 3.09 1 88.96 183 GLU A C 1
ATOM 1470 O O . GLU A 1 183 ? 9.863 -4.557 3.014 1 88.96 183 GLU A O 1
ATOM 1475 N N . GLU A 1 184 ? 11.029 -2.935 4.006 1 91.6 184 GLU A N 1
ATOM 1476 C CA . GLU A 1 184 ? 9.954 -2.694 4.965 1 91.6 184 GLU A CA 1
ATOM 1477 C C . GLU A 1 184 ? 8.694 -2.19 4.267 1 91.6 184 GLU A C 1
ATOM 1479 O O . GLU A 1 184 ? 7.587 -2.635 4.576 1 91.6 184 GLU A O 1
ATOM 1484 N N . THR A 1 185 ? 8.919 -1.226 3.346 1 94.25 185 THR A N 1
ATOM 1485 C CA . THR A 1 185 ? 7.784 -0.726 2.577 1 94.25 185 THR A CA 1
ATOM 1486 C C . THR A 1 185 ? 7.122 -1.855 1.793 1 94.25 185 THR A C 1
ATOM 1488 O O . THR A 1 185 ? 5.897 -1.986 1.797 1 94.25 185 THR A O 1
ATOM 1491 N N . CYS A 1 186 ? 7.938 -2.656 1.165 1 94.1 186 CYS A N 1
ATOM 1492 C CA . CYS A 1 186 ? 7.416 -3.776 0.39 1 94.1 186 CYS A CA 1
ATOM 1493 C C . CYS A 1 186 ? 6.652 -4.747 1.283 1 94.1 186 CYS A C 1
ATOM 1495 O O . CYS A 1 186 ? 5.606 -5.267 0.889 1 94.1 186 CYS A O 1
ATOM 1497 N N . HIS A 1 187 ? 7.208 -4.986 2.438 1 94.11 187 HIS A N 1
ATOM 1498 C CA . HIS A 1 187 ? 6.517 -5.834 3.403 1 94.11 187 HIS A CA 1
ATOM 1499 C C . HIS A 1 187 ? 5.136 -5.277 3.736 1 94.11 187 HIS A C 1
ATOM 1501 O O . HIS A 1 187 ? 4.147 -6.013 3.726 1 94.11 187 HIS A O 1
ATOM 1507 N N . ASN A 1 188 ? 5.069 -4.029 4.026 1 95.31 188 ASN A N 1
ATOM 1508 C CA . ASN A 1 188 ? 3.8 -3.412 4.399 1 95.31 188 ASN A CA 1
ATOM 1509 C C . ASN A 1 188 ? 2.807 -3.427 3.24 1 95.31 188 ASN A C 1
ATOM 1511 O O . ASN A 1 188 ? 1.606 -3.609 3.449 1 95.31 188 ASN A O 1
ATOM 1515 N N . LEU A 1 189 ? 3.246 -3.186 2.051 1 97.11 189 LEU A N 1
ATOM 1516 C CA . LEU A 1 189 ? 2.386 -3.263 0.876 1 97.11 189 LEU A CA 1
ATOM 1517 C C . LEU A 1 189 ? 1.872 -4.684 0.67 1 97.11 189 LEU A C 1
ATOM 1519 O O . LEU A 1 189 ? 0.688 -4.886 0.392 1 97.11 189 LEU A O 1
ATOM 1523 N N . MET A 1 190 ? 2.776 -5.636 0.83 1 96.34 190 MET A N 1
ATOM 1524 C CA . MET A 1 190 ? 2.365 -7.035 0.746 1 96.34 190 MET A CA 1
ATOM 1525 C C . MET A 1 190 ? 1.287 -7.348 1.779 1 96.34 190 MET A C 1
ATOM 1527 O O . MET A 1 190 ? 0.275 -7.972 1.456 1 96.34 190 MET A O 1
ATOM 1531 N N . MET A 1 191 ? 1.485 -6.906 2.982 1 95.66 191 MET A N 1
ATOM 1532 C CA . MET A 1 191 ? 0.514 -7.153 4.044 1 95.66 191 MET A CA 1
ATOM 1533 C C . MET A 1 191 ? -0.829 -6.509 3.715 1 95.66 191 MET A C 1
ATOM 1535 O O . MET A 1 191 ? -1.881 -7.045 4.065 1 95.66 191 MET A O 1
ATOM 1539 N N . SER A 1 192 ? -0.781 -5.362 3.069 1 97.24 192 SER A N 1
ATOM 1540 C CA . SER A 1 192 ? -2.02 -4.707 2.663 1 97.24 192 SER A CA 1
ATOM 1541 C C . SER A 1 192 ? -2.779 -5.544 1.639 1 97.24 192 SER A C 1
ATOM 1543 O O . SER A 1 192 ? -4.003 -5.67 1.717 1 97.24 192 SER A O 1
ATOM 1545 N N . ILE A 1 193 ? -2.077 -6.102 0.718 1 97.89 193 ILE A N 1
ATOM 1546 C CA . ILE A 1 193 ? -2.698 -6.953 -0.291 1 97.89 193 ILE A CA 1
ATOM 1547 C C . ILE A 1 193 ? -3.3 -8.188 0.375 1 97.89 193 ILE A C 1
ATOM 1549 O O . ILE A 1 193 ? -4.451 -8.544 0.112 1 97.89 193 ILE A O 1
ATOM 1553 N N . LEU A 1 194 ? -2.559 -8.839 1.262 1 96.58 194 LEU A N 1
ATOM 1554 C CA . LEU A 1 194 ? -3.049 -10.021 1.964 1 96.58 194 LEU A CA 1
ATOM 1555 C C . LEU A 1 194 ? -4.305 -9.695 2.766 1 96.58 194 LEU A C 1
ATOM 1557 O O . LEU A 1 194 ? -5.251 -10.486 2.795 1 96.58 194 LEU A O 1
ATOM 1561 N N . SER A 1 195 ? -4.272 -8.531 3.421 1 95.06 195 SER A N 1
ATOM 1562 C CA . SER A 1 195 ? -5.436 -8.125 4.202 1 95.06 195 SER A CA 1
ATOM 1563 C C . SER A 1 195 ? -6.667 -7.962 3.317 1 95.06 195 SER A C 1
ATOM 1565 O O . SER A 1 195 ? -7.771 -8.35 3.703 1 95.06 195 SER A O 1
ATOM 1567 N N . LEU A 1 196 ? -6.514 -7.362 2.17 1 95.77 196 LEU A N 1
ATOM 1568 C CA . LEU A 1 196 ? -7.621 -7.209 1.233 1 95.77 196 LEU A CA 1
ATOM 1569 C C . LEU A 1 196 ? -8.148 -8.569 0.787 1 95.77 196 LEU A C 1
ATOM 1571 O O . LEU A 1 196 ? -9.361 -8.788 0.748 1 95.77 196 LEU A O 1
ATOM 1575 N N . VAL A 1 197 ? -7.238 -9.456 0.472 1 95.89 197 VAL A N 1
ATOM 1576 C CA . VAL A 1 197 ? -7.612 -10.787 0.005 1 95.89 197 VAL A CA 1
ATOM 1577 C C . VAL A 1 197 ? -8.359 -11.53 1.11 1 95.89 197 VAL A C 1
ATOM 1579 O O . VAL A 1 197 ? -9.368 -12.191 0.85 1 95.89 197 VAL A O 1
ATOM 1582 N N . MET A 1 198 ? -7.878 -11.405 2.32 1 92.49 198 MET A N 1
ATOM 1583 C CA . MET A 1 198 ? -8.542 -12.048 3.449 1 92.49 198 MET A CA 1
ATOM 1584 C C . MET A 1 198 ? -9.945 -11.484 3.648 1 92.49 198 MET A C 1
ATOM 1586 O O . MET A 1 198 ? -10.87 -12.218 4.002 1 92.49 198 MET A O 1
ATOM 1590 N N . GLN A 1 199 ? -10.085 -10.232 3.435 1 89.93 199 GLN A N 1
ATOM 1591 C CA . GLN A 1 199 ? -11.406 -9.618 3.52 1 89.93 199 GLN A CA 1
ATOM 1592 C C . GLN A 1 199 ? -12.356 -10.212 2.485 1 89.93 199 GLN A C 1
ATOM 1594 O O . GLN A 1 199 ? -13.521 -10.482 2.786 1 89.93 199 GLN A O 1
ATOM 1599 N N . ILE A 1 200 ? -11.907 -10.376 1.341 1 91.81 200 ILE A N 1
ATOM 1600 C CA . ILE A 1 200 ? -12.703 -10.942 0.257 1 91.81 200 ILE A CA 1
ATOM 1601 C C . ILE A 1 200 ? -13.093 -12.378 0.599 1 91.81 200 ILE A C 1
ATOM 1603 O O . ILE A 1 200 ? -14.258 -12.76 0.466 1 91.81 200 ILE A O 1
ATOM 1607 N N . ILE A 1 201 ? -12.093 -13.156 1.04 1 89.45 201 ILE A N 1
ATOM 1608 C CA . ILE A 1 201 ? -12.324 -14.553 1.393 1 89.45 201 ILE A CA 1
ATOM 1609 C C . ILE A 1 201 ? -13.391 -14.641 2.482 1 89.45 201 ILE A C 1
ATOM 1611 O O . ILE A 1 201 ? -14.281 -15.492 2.421 1 89.45 201 ILE A O 1
ATOM 1615 N N . ASN A 1 202 ? -13.292 -13.746 3.439 1 84.19 202 ASN A N 1
ATOM 1616 C CA . ASN A 1 202 ? -14.25 -13.742 4.54 1 84.19 202 ASN A CA 1
ATOM 1617 C C . ASN A 1 202 ? -15.654 -13.383 4.06 1 84.19 202 ASN A C 1
ATOM 1619 O O . ASN A 1 202 ? -16.645 -13.827 4.643 1 84.19 202 ASN A O 1
ATOM 1623 N N . GLN A 1 203 ? -15.664 -12.581 3.076 1 81.71 203 GLN A N 1
ATOM 1624 C CA . GLN A 1 203 ? -16.958 -12.187 2.528 1 81.71 203 GLN A CA 1
ATOM 1625 C C . GLN A 1 203 ? -17.576 -13.318 1.711 1 81.71 203 GLN A C 1
ATOM 1627 O O . GLN A 1 203 ? -18.798 -13.481 1.691 1 81.71 203 GLN A O 1
ATOM 1632 N N . ILE A 1 204 ? -16.688 -14.086 1.027 1 76.37 204 ILE A N 1
ATOM 1633 C CA . ILE A 1 204 ? -17.181 -15.151 0.16 1 76.37 204 ILE A CA 1
ATOM 1634 C C . ILE A 1 204 ? -17.406 -16.42 0.979 1 76.37 204 ILE A C 1
ATOM 1636 O O . ILE A 1 204 ? -18.242 -17.255 0.625 1 76.37 204 ILE A O 1
ATOM 1640 N N . SER A 1 205 ? -16.446 -16.856 1.873 1 66.19 205 SER A N 1
ATOM 1641 C CA . SER A 1 205 ? -16.418 -18.137 2.572 1 66.19 205 SER A CA 1
ATOM 1642 C C . SER A 1 205 ? -17.768 -18.447 3.212 1 66.19 205 SER A C 1
ATOM 1644 O O . SER A 1 205 ? -17.883 -19.382 4.007 1 66.19 205 SER A O 1
ATOM 1646 N N . SER A 1 206 ? -18.828 -17.538 3.171 1 51.52 206 SER A N 1
ATOM 1647 C CA . SER A 1 206 ? -20.013 -18.287 3.578 1 51.52 206 SER A CA 1
ATOM 1648 C C . SER A 1 206 ? -20.178 -19.555 2.747 1 51.52 206 SER A C 1
ATOM 1650 O O . SER A 1 206 ? -21.17 -20.273 2.89 1 51.52 206 SER A O 1
ATOM 1652 N N . ILE A 1 207 ? -19.437 -19.607 1.755 1 45.82 207 ILE A N 1
ATOM 1653 C CA . ILE A 1 207 ? -19.829 -20.692 0.862 1 45.82 207 ILE A CA 1
ATOM 1654 C C . ILE A 1 207 ? -19.198 -22.001 1.333 1 45.82 207 ILE A C 1
ATOM 1656 O O . ILE A 1 207 ? -18.057 -22.014 1.8 1 45.82 207 ILE A O 1
ATOM 1660 N N . SER A 1 208 ? -19.99 -23.013 1.485 1 46.12 208 SER A N 1
ATOM 1661 C CA . SER A 1 208 ? -19.924 -24.402 1.928 1 46.12 208 SER A CA 1
ATOM 1662 C C . SER A 1 208 ? -18.705 -25.111 1.347 1 46.12 208 SER A C 1
ATOM 1664 O O . SER A 1 208 ? -18.386 -24.942 0.168 1 46.12 208 SER A O 1
ATOM 1666 N N . PRO A 1 209 ? -17.771 -25.541 2.173 1 42.86 209 PRO A N 1
ATOM 1667 C CA . PRO A 1 209 ? -16.644 -26.39 1.781 1 42.86 209 PRO A CA 1
ATOM 1668 C C . PRO A 1 209 ? -16.99 -27.338 0.634 1 42.86 209 PRO A C 1
ATOM 1670 O O . PRO A 1 209 ? -18.042 -27.981 0.657 1 42.86 209 PRO A O 1
ATOM 1673 N N . ALA A 1 210 ? -16.819 -26.958 -0.488 1 39.9 210 ALA A N 1
ATOM 1674 C CA . ALA A 1 210 ? -17.004 -27.989 -1.506 1 39.9 210 ALA A CA 1
ATOM 1675 C C . ALA A 1 210 ? -16.551 -29.353 -0.994 1 39.9 210 ALA A C 1
ATOM 1677 O O . ALA A 1 210 ? -15.735 -29.438 -0.073 1 39.9 210 ALA A O 1
ATOM 1678 N N . GLY A 1 211 ? -17.245 -30.387 -1.493 1 37.48 211 GLY A N 1
ATOM 1679 C CA . GLY A 1 211 ? -17.249 -31.832 -1.329 1 37.48 211 GLY A CA 1
ATOM 1680 C C . GLY A 1 211 ? -15.857 -32.432 -1.297 1 37.48 211 GLY A C 1
ATOM 1681 O O . GLY A 1 211 ? -14.927 -31.89 -1.898 1 37.48 211 GLY A O 1
ATOM 1682 N N . SER A 1 212 ? -15.46 -32.952 -0.128 1 40.76 212 SER A N 1
ATOM 1683 C CA . SER A 1 212 ? -14.38 -33.906 0.1 1 40.76 212 SER A CA 1
ATOM 1684 C C . SER A 1 212 ? -14.1 -34.734 -1.15 1 40.76 212 SER A C 1
ATOM 1686 O O . SER A 1 212 ? -15.02 -35.304 -1.741 1 40.76 212 SER A O 1
ATOM 1688 N N . LYS A 1 213 ? -13.281 -34.372 -1.855 1 42.93 213 LYS A N 1
ATOM 1689 C CA . LYS A 1 213 ? -12.823 -35.172 -2.988 1 42.93 213 LYS A CA 1
ATOM 1690 C C . LYS A 1 213 ? -12.963 -36.664 -2.7 1 42.93 213 LYS A C 1
ATOM 1692 O O . LYS A 1 213 ? -12.448 -37.158 -1.695 1 42.93 213 LYS A O 1
ATOM 1697 N N . GLU A 1 214 ? -13.875 -37.347 -3.273 1 42.29 214 GLU A N 1
ATOM 1698 C CA . GLU A 1 214 ? -14.176 -38.73 -3.629 1 42.29 214 GLU A CA 1
ATOM 1699 C C . GLU A 1 214 ? -12.898 -39.532 -3.857 1 42.29 214 GLU A C 1
ATOM 1701 O O . GLU A 1 214 ? -11.823 -38.957 -4.04 1 42.29 214 GLU A O 1
ATOM 1706 N N . ASN A 1 215 ? -13.008 -40.882 -4.231 1 49.59 215 ASN A N 1
ATOM 1707 C CA . ASN A 1 215 ? -12.212 -42.044 -4.612 1 49.59 215 ASN A CA 1
ATOM 1708 C C . ASN A 1 215 ? -11.146 -41.679 -5.642 1 49.59 215 ASN A C 1
ATOM 1710 O O . ASN A 1 215 ? -11.468 -41.217 -6.738 1 49.59 215 ASN A O 1
ATOM 1714 N N . GLN A 1 216 ? -9.932 -41.467 -5.226 1 63.88 216 GLN A N 1
ATOM 1715 C CA . GLN A 1 216 ? -8.799 -41.167 -6.095 1 63.88 216 GLN A CA 1
ATOM 1716 C C . GLN A 1 216 ? -8.818 -42.043 -7.345 1 63.88 216 GLN A C 1
ATOM 1718 O O . GLN A 1 216 ? -8.616 -43.256 -7.262 1 63.88 216 GLN A O 1
ATOM 1723 N N . THR A 1 217 ? -9.354 -41.634 -8.375 1 78.27 217 THR A N 1
ATOM 1724 C CA . THR A 1 217 ? -9.383 -42.334 -9.655 1 78.27 217 THR A CA 1
ATOM 1725 C C . THR A 1 217 ? -7.974 -42.735 -10.084 1 78.27 217 THR A C 1
ATOM 1727 O O . THR A 1 217 ? -6.989 -42.304 -9.48 1 78.27 217 THR A O 1
ATOM 1730 N N . LEU A 1 218 ? -7.888 -43.743 -10.837 1 85.83 218 LEU A N 1
ATOM 1731 C CA . LEU A 1 218 ? -6.602 -44.209 -11.344 1 85.83 218 LEU A CA 1
ATOM 1732 C C . LEU A 1 218 ? -5.802 -43.055 -11.938 1 85.83 218 LEU A C 1
ATOM 1734 O O . LEU A 1 218 ? -4.596 -42.945 -11.704 1 85.83 218 LEU A O 1
ATOM 1738 N N . GLY A 1 219 ? -6.512 -42.214 -12.715 1 87.49 219 GLY A N 1
ATOM 1739 C CA . GLY A 1 219 ? -5.841 -41.063 -13.299 1 87.49 219 GLY A CA 1
ATOM 1740 C C . GLY A 1 219 ? -5.183 -40.168 -12.265 1 87.49 219 GLY A C 1
ATOM 1741 O O . GLY A 1 219 ? -4.05 -39.72 -12.455 1 87.49 219 GLY A O 1
ATOM 1742 N N . ILE A 1 220 ? -5.837 -39.994 -11.075 1 81.78 220 ILE A N 1
ATOM 1743 C CA . ILE A 1 220 ? -5.337 -39.131 -10.01 1 81.78 220 ILE A CA 1
ATOM 1744 C C . ILE A 1 220 ? -4.144 -39.793 -9.326 1 81.78 220 ILE A C 1
ATOM 1746 O O . ILE A 1 220 ? -3.151 -39.131 -9.017 1 81.78 220 ILE A O 1
ATOM 1750 N N . ARG A 1 221 ? -4.219 -41.03 -9.127 1 85.87 221 ARG A N 1
ATOM 1751 C CA . ARG A 1 221 ? -3.115 -41.753 -8.503 1 85.87 221 ARG A CA 1
ATOM 1752 C C . ARG A 1 221 ? -1.868 -41.711 -9.381 1 85.87 221 ARG A C 1
ATOM 1754 O O . ARG A 1 221 ? -0.753 -41.564 -8.877 1 85.87 221 ARG A O 1
ATOM 1761 N N . ILE A 1 222 ? -2.107 -41.909 -10.666 1 90.14 222 ILE A N 1
ATOM 1762 C CA . ILE A 1 222 ? -0.986 -41.859 -11.598 1 90.14 222 ILE A CA 1
ATOM 1763 C C . ILE A 1 222 ? -0.371 -40.461 -11.592 1 90.14 222 ILE A C 1
ATOM 1765 O O . ILE A 1 222 ? 0.853 -40.316 -11.571 1 90.14 222 ILE A O 1
ATOM 1769 N N . LYS A 1 223 ? -1.229 -39.478 -11.629 1 87.64 223 LYS A N 1
ATOM 1770 C CA . LYS A 1 223 ? -0.775 -38.092 -11.577 1 87.64 223 LYS A CA 1
ATOM 1771 C C . LYS A 1 223 ? 0.086 -37.842 -10.341 1 87.64 223 LYS A C 1
ATOM 1773 O O . LYS A 1 223 ? 1.147 -37.222 -10.432 1 87.64 223 LYS A O 1
ATOM 1778 N N . GLU A 1 224 ? -0.361 -38.308 -9.206 1 83.16 224 GLU A N 1
ATOM 1779 C CA . GLU A 1 224 ? 0.37 -38.124 -7.956 1 83.16 224 GLU A CA 1
ATOM 1780 C C . GLU A 1 224 ? 1.736 -38.8 -8.011 1 83.16 224 GLU A C 1
ATOM 1782 O O . GLU A 1 224 ? 2.725 -38.254 -7.518 1 83.16 224 GLU A O 1
ATOM 1787 N N . TYR A 1 225 ? 1.736 -39.973 -8.568 1 88.7 225 TYR A N 1
ATOM 1788 C CA . TYR A 1 225 ? 3 -40.684 -8.725 1 88.7 225 TYR A CA 1
ATOM 1789 C C . TYR A 1 225 ? 3.969 -39.889 -9.591 1 88.7 225 TYR A C 1
ATOM 1791 O O . TYR A 1 225 ? 5.142 -39.738 -9.243 1 88.7 225 TYR A O 1
ATOM 1799 N N . ILE A 1 226 ? 3.478 -39.326 -10.728 1 90.08 226 ILE A N 1
ATOM 1800 C CA . ILE A 1 226 ? 4.317 -38.564 -11.646 1 90.08 226 ILE A CA 1
ATOM 1801 C C . ILE A 1 226 ? 4.848 -37.316 -10.944 1 90.08 226 ILE A C 1
ATOM 1803 O O . ILE A 1 226 ? 6.019 -36.961 -11.098 1 90.08 226 ILE A O 1
ATOM 1807 N N . ASP A 1 227 ? 4.027 -36.699 -10.205 1 86.31 227 ASP A N 1
ATOM 1808 C CA . ASP A 1 227 ? 4.404 -35.466 -9.52 1 86.31 227 ASP A CA 1
ATOM 1809 C C . ASP A 1 227 ? 5.56 -35.707 -8.552 1 86.31 227 ASP A C 1
ATOM 1811 O O . ASP A 1 227 ? 6.409 -34.834 -8.361 1 86.31 227 ASP A O 1
ATOM 1815 N N . GLU A 1 228 ? 5.593 -36.857 -8.006 1 83.61 228 GLU A N 1
ATOM 1816 C CA . GLU A 1 228 ? 6.614 -37.191 -7.017 1 83.61 228 GLU A CA 1
ATOM 1817 C C . GLU A 1 228 ? 7.881 -37.714 -7.687 1 83.61 228 GLU A C 1
ATOM 1819 O O . GLU A 1 228 ? 8.959 -37.694 -7.09 1 83.61 228 GLU A O 1
ATOM 1824 N N . HIS A 1 229 ? 7.747 -38.126 -8.995 1 88.77 229 HIS A N 1
ATOM 1825 C CA . HIS A 1 229 ? 8.865 -38.842 -9.599 1 88.77 229 HIS A CA 1
ATOM 1826 C C . HIS A 1 229 ? 9.216 -38.265 -10.966 1 88.77 229 HIS A C 1
ATOM 1828 O O . HIS A 1 229 ? 9.86 -38.931 -11.779 1 88.77 229 HIS A O 1
ATOM 1834 N N . TYR A 1 230 ? 8.759 -37.073 -11.243 1 89.9 230 TYR A N 1
ATOM 1835 C CA . TYR A 1 230 ? 8.892 -36.512 -12.583 1 89.9 230 TYR A CA 1
ATOM 1836 C C . TYR A 1 230 ? 10.357 -36.413 -12.99 1 89.9 230 TYR A C 1
ATOM 1838 O O . TYR A 1 230 ? 10.674 -36.342 -14.18 1 89.9 230 TYR A O 1
ATOM 1846 N N . ASP A 1 231 ? 11.305 -36.353 -12.034 1 88.95 231 ASP A N 1
ATOM 1847 C CA . ASP A 1 231 ? 12.72 -36.127 -12.312 1 88.95 231 ASP A CA 1
ATOM 1848 C C . ASP A 1 231 ? 13.455 -37.448 -12.527 1 88.95 231 ASP A C 1
ATOM 1850 O O . ASP A 1 231 ? 14.677 -37.465 -12.693 1 88.95 231 ASP A O 1
ATOM 1854 N N . GLU A 1 232 ? 12.788 -38.549 -12.542 1 90.21 232 GLU A N 1
ATOM 1855 C CA . GLU A 1 232 ? 13.325 -39.882 -12.797 1 90.21 232 GLU A CA 1
ATOM 1856 C C . GLU A 1 232 ? 13.064 -40.315 -14.237 1 90.21 232 GLU A C 1
ATOM 1858 O O . GLU A 1 232 ? 12.453 -39.577 -15.012 1 90.21 232 GLU A O 1
ATOM 1863 N N . SER A 1 233 ? 13.712 -41.419 -14.637 1 90.49 233 SER A N 1
ATOM 1864 C CA . SER A 1 233 ? 13.414 -41.989 -15.947 1 90.49 233 SER A CA 1
ATOM 1865 C C . SER A 1 233 ? 12.019 -42.604 -15.977 1 90.49 233 SER A C 1
ATOM 1867 O O . SER A 1 233 ? 11.812 -43.713 -15.482 1 90.49 233 SER A O 1
ATOM 1869 N N . LEU A 1 234 ? 11.109 -41.861 -16.484 1 91.25 234 LEU A N 1
ATOM 1870 C CA . LEU A 1 234 ? 9.725 -42.315 -16.55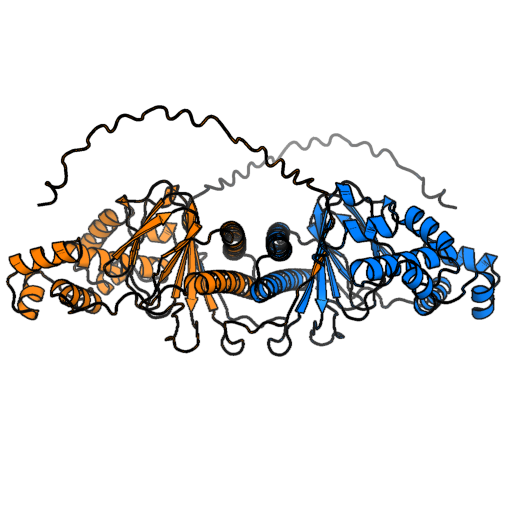5 1 91.25 234 LEU A CA 1
ATOM 1871 C C . LEU A 1 234 ? 9.334 -42.645 -17.992 1 91.25 234 LEU A C 1
ATOM 1873 O O . LEU A 1 234 ? 9.716 -41.932 -18.923 1 91.25 234 LEU A O 1
ATOM 1877 N N . SER A 1 235 ? 8.748 -43.729 -18.202 1 92.2 235 SER A N 1
ATOM 1878 C CA . SER A 1 235 ? 8.125 -44.139 -19.456 1 92.2 235 SER A CA 1
ATOM 1879 C C . SER A 1 235 ? 6.724 -44.694 -19.222 1 92.2 235 SER A C 1
ATOM 1881 O O . SER A 1 235 ? 6.365 -45.033 -18.092 1 92.2 235 SER A O 1
ATOM 1883 N N . LEU A 1 236 ? 5.991 -44.691 -20.326 1 93.19 236 LEU A N 1
ATOM 1884 C CA . LEU A 1 236 ? 4.644 -45.241 -20.219 1 93.19 236 LEU A CA 1
ATOM 1885 C C . LEU A 1 236 ? 4.683 -46.68 -19.716 1 93.19 236 LEU A C 1
ATOM 1887 O O . LEU A 1 236 ? 3.822 -47.093 -18.935 1 93.19 236 LEU A O 1
ATOM 1891 N N . ASP A 1 237 ? 5.731 -47.389 -20.095 1 92.9 237 ASP A N 1
ATOM 1892 C CA . ASP A 1 237 ? 5.888 -48.785 -19.698 1 92.9 237 ASP A CA 1
ATOM 1893 C C . ASP A 1 237 ? 6.162 -48.902 -18.2 1 92.9 237 ASP A C 1
ATOM 1895 O O . ASP A 1 237 ? 5.566 -49.739 -17.518 1 92.9 237 ASP A O 1
ATOM 1899 N N . ILE A 1 238 ? 7.016 -48.116 -17.724 1 92.03 238 ILE A N 1
ATOM 1900 C CA . ILE A 1 238 ? 7.372 -48.13 -16.31 1 92.03 238 ILE A CA 1
ATOM 1901 C C . ILE A 1 238 ? 6.141 -47.809 -15.464 1 92.03 238 ILE A C 1
ATOM 1903 O O . ILE A 1 238 ? 5.851 -48.505 -14.489 1 92.03 238 ILE A O 1
ATOM 1907 N N . ILE A 1 239 ? 5.368 -46.813 -15.872 1 93.84 239 ILE A N 1
ATOM 1908 C CA . ILE A 1 239 ? 4.202 -46.386 -15.106 1 93.84 239 ILE A CA 1
ATOM 1909 C C . ILE A 1 239 ? 3.128 -47.47 -15.155 1 93.84 239 ILE A C 1
ATOM 1911 O O . ILE A 1 239 ? 2.488 -47.765 -14.143 1 93.84 239 ILE A O 1
ATOM 1915 N N . SER A 1 240 ? 2.933 -48.043 -16.309 1 93.66 240 SER A N 1
ATOM 1916 C CA . SER A 1 240 ? 1.944 -49.104 -16.468 1 93.66 240 SER A CA 1
ATOM 1917 C C . SER A 1 240 ? 2.253 -50.289 -15.56 1 93.66 240 SER A C 1
ATOM 1919 O O . SER A 1 240 ? 1.341 -50.909 -15.007 1 93.66 240 SER A O 1
ATOM 1921 N N . GLN A 1 241 ? 3.532 -50.623 -15.421 1 92.01 241 GLN A N 1
ATOM 1922 C CA . GLN A 1 241 ? 3.958 -51.722 -14.562 1 92.01 241 GLN A CA 1
ATOM 1923 C C . GLN A 1 241 ? 3.693 -51.406 -13.093 1 92.01 241 GLN A C 1
ATOM 1925 O O . GLN A 1 241 ? 3.217 -52.262 -12.344 1 92.01 241 GLN A O 1
ATOM 1930 N N . ILE A 1 242 ? 3.938 -50.269 -12.726 1 89.75 242 ILE A N 1
ATOM 1931 C CA . ILE A 1 242 ? 3.787 -49.837 -11.341 1 89.75 242 ILE A CA 1
ATOM 1932 C C . ILE A 1 242 ? 2.316 -49.902 -10.938 1 89.75 242 ILE A C 1
ATOM 1934 O O . ILE A 1 242 ? 1.989 -50.309 -9.82 1 89.75 242 ILE A O 1
ATOM 1938 N N . PHE A 1 243 ? 1.44 -49.566 -11.822 1 92.09 243 PHE A N 1
ATOM 1939 C CA . PHE A 1 243 ? 0.022 -49.488 -11.493 1 92.09 243 PHE A CA 1
ATOM 1940 C C . PHE A 1 243 ? -0.72 -50.721 -11.997 1 92.09 243 PHE A C 1
ATOM 1942 O O . PHE A 1 243 ? -1.946 -50.797 -11.899 1 92.09 243 PHE A O 1
ATOM 1949 N N . HIS A 1 244 ? 0.035 -51.655 -12.599 1 92.12 244 HIS A N 1
ATOM 1950 C CA . HIS A 1 244 ? -0.461 -52.954 -13.04 1 92.12 244 HIS A CA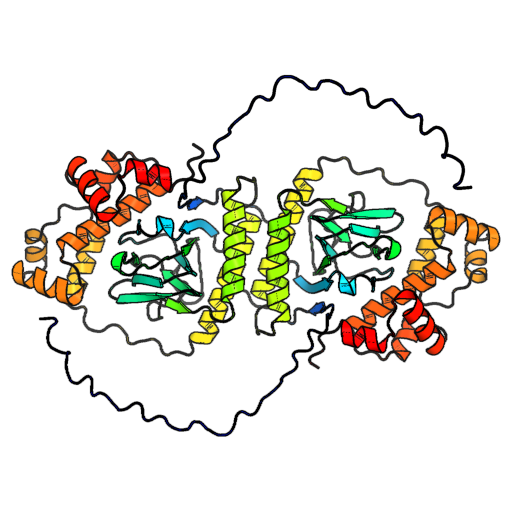 1
ATOM 1951 C C . HIS A 1 244 ? -1.623 -52.799 -14.016 1 92.12 244 HIS A C 1
ATOM 1953 O O . HIS A 1 244 ? -2.66 -53.446 -13.861 1 92.12 244 HIS A O 1
ATOM 1959 N N . VAL A 1 245 ? -1.454 -51.903 -15.001 1 92.1 245 VAL A N 1
ATOM 1960 C CA . VAL A 1 245 ? -2.405 -51.7 -16.089 1 92.1 245 VAL A CA 1
ATOM 1961 C C . VAL A 1 245 ? -1.659 -51.624 -17.42 1 92.1 245 VAL A C 1
ATOM 1963 O O . VAL A 1 245 ? -0.443 -51.419 -17.446 1 92.1 245 VAL A O 1
ATOM 1966 N N . ASN A 1 246 ? -2.35 -51.871 -18.479 1 91.37 246 ASN A N 1
ATOM 1967 C CA . ASN A 1 246 ? -1.676 -51.757 -19.768 1 91.37 246 ASN A CA 1
ATOM 1968 C C . ASN A 1 246 ? -1.513 -50.299 -20.189 1 91.37 246 ASN A C 1
ATOM 1970 O O . ASN A 1 246 ? -2.273 -49.433 -19.75 1 91.37 246 ASN A O 1
ATOM 1974 N N . SER A 1 247 ? -0.567 -50.096 -21.039 1 93 247 SER A N 1
ATOM 1975 C CA . SER A 1 247 ? -0.161 -48.748 -21.423 1 93 247 SER A CA 1
ATOM 1976 C C . SER A 1 247 ? -1.291 -48.014 -22.139 1 93 247 SER A C 1
ATOM 1978 O O . SER A 1 247 ? -1.457 -46.804 -21.968 1 93 247 SER A O 1
ATOM 1980 N N . TYR A 1 248 ? -2.023 -48.735 -22.901 1 90.98 248 TYR A N 1
ATOM 1981 C CA . TYR A 1 248 ? -3.118 -48.124 -23.647 1 90.98 248 TYR A CA 1
ATOM 1982 C C . TYR A 1 248 ? -4.202 -47.614 -22.705 1 90.98 248 TYR A C 1
ATOM 1984 O O . TYR A 1 248 ? -4.636 -46.465 -22.813 1 90.98 248 TYR A O 1
ATOM 1992 N N . TYR A 1 249 ? -4.619 -48.467 -21.811 1 91.51 249 TYR A N 1
ATOM 1993 C CA . TYR A 1 249 ? -5.639 -48.106 -20.834 1 91.51 249 TYR A CA 1
ATOM 1994 C C . TYR A 1 249 ? -5.169 -46.953 -19.955 1 91.51 249 TYR A C 1
ATOM 1996 O O . TYR A 1 249 ? -5.927 -46.017 -19.69 1 91.51 249 TYR A O 1
ATOM 2004 N N . LEU A 1 250 ? -3.967 -47.046 -19.512 1 92.82 250 LEU A N 1
ATOM 2005 C CA . LEU A 1 250 ? -3.377 -45.994 -18.692 1 92.82 250 LEU A CA 1
ATOM 2006 C C . LEU A 1 250 ? -3.442 -44.648 -19.406 1 92.82 250 LEU A C 1
ATOM 2008 O O . LEU A 1 250 ? -3.873 -43.651 -18.823 1 92.82 250 LEU A O 1
ATOM 2012 N N . SER A 1 251 ? -3.005 -44.591 -20.629 1 93.43 251 SER A N 1
ATOM 2013 C CA . SER A 1 251 ? -2.981 -43.354 -21.404 1 93.43 251 SER A CA 1
ATOM 2014 C C . SER A 1 251 ? -4.387 -42.794 -21.594 1 93.43 251 SER A C 1
ATOM 2016 O O . SER A 1 251 ? -4.599 -41.584 -21.488 1 93.43 251 SER A O 1
ATOM 2018 N N . HIS A 1 252 ? -5.318 -43.685 -21.841 1 90.99 252 HIS A N 1
ATOM 2019 C CA . HIS A 1 252 ? -6.698 -43.284 -22.089 1 90.99 252 HIS A CA 1
ATOM 2020 C C . HIS A 1 252 ? -7.335 -42.697 -20.834 1 90.99 252 HIS A C 1
ATOM 2022 O O . HIS A 1 252 ? -7.933 -41.62 -20.881 1 90.99 252 HIS A O 1
ATOM 2028 N N . VAL A 1 253 ? -7.209 -43.421 -19.762 1 91.18 253 VAL A N 1
ATOM 2029 C CA . VAL A 1 253 ? -7.818 -43.007 -18.502 1 91.18 253 VAL A CA 1
ATOM 2030 C C . VAL A 1 253 ? -7.184 -41.702 -18.025 1 91.18 253 VAL A C 1
ATOM 2032 O O . VAL A 1 253 ? -7.881 -40.805 -17.545 1 91.18 253 VAL A O 1
ATOM 2035 N N . PHE A 1 254 ? -5.883 -41.656 -18.162 1 91.78 254 PHE A N 1
ATOM 2036 C CA . PHE A 1 254 ? -5.178 -40.458 -17.723 1 91.78 254 PHE A CA 1
ATOM 2037 C C . PHE A 1 254 ? -5.613 -39.245 -18.536 1 91.78 254 PHE A C 1
ATOM 2039 O O . PHE A 1 254 ? -5.911 -38.189 -17.974 1 91.78 254 PHE A O 1
ATOM 2046 N N . LYS A 1 255 ? -5.663 -39.331 -19.796 1 88.87 255 LYS A N 1
ATOM 2047 C CA . LYS A 1 255 ? -6.069 -38.226 -20.659 1 88.87 255 LYS A CA 1
ATOM 2048 C C . LYS A 1 255 ? -7.506 -37.8 -20.369 1 88.87 255 LYS A C 1
ATOM 2050 O O . LYS A 1 255 ? -7.814 -36.607 -20.355 1 88.87 255 LYS A O 1
ATOM 2055 N N . LYS A 1 256 ? -8.317 -38.765 -20.165 1 84.96 256 LYS A N 1
ATOM 2056 C CA . LYS A 1 256 ? -9.723 -38.495 -19.88 1 84.96 256 LYS A CA 1
ATOM 2057 C C . LYS A 1 256 ? -9.882 -37.733 -18.568 1 84.96 256 LYS A C 1
ATOM 2059 O O . LYS A 1 256 ? -10.668 -36.787 -18.484 1 84.96 256 LYS A O 1
ATOM 2064 N N . GLU A 1 257 ? -9.088 -38.111 -17.611 1 79.96 257 GLU A N 1
ATOM 2065 C CA . GLU A 1 257 ? -9.274 -37.584 -16.262 1 79.96 257 GLU A CA 1
ATOM 2066 C C . GLU A 1 257 ? -8.426 -36.335 -16.036 1 79.96 257 GLU A C 1
ATOM 2068 O O . GLU A 1 257 ? -8.831 -35.427 -15.307 1 79.96 257 GLU A O 1
ATOM 2073 N N . ILE A 1 258 ? -7.212 -36.319 -16.668 1 77.66 258 ILE A N 1
ATOM 2074 C CA . ILE A 1 258 ? -6.258 -35.252 -16.387 1 77.66 258 ILE A CA 1
ATOM 2075 C C . ILE A 1 258 ? -6.229 -34.266 -17.552 1 77.66 258 ILE A C 1
ATOM 2077 O O . ILE A 1 258 ? -5.819 -33.114 -17.388 1 77.66 258 ILE A O 1
ATOM 2081 N N . GLY A 1 259 ? -6.63 -34.668 -18.745 1 77.64 259 GLY A N 1
ATOM 2082 C CA . GLY A 1 259 ? -6.724 -33.795 -19.904 1 77.64 259 GLY A CA 1
ATOM 2083 C C . GLY A 1 259 ? -5.473 -33.806 -20.762 1 77.64 259 GLY A C 1
ATOM 2084 O O . GLY A 1 259 ? -5.462 -33.248 -21.861 1 77.64 259 GLY A O 1
ATOM 2085 N N . LEU A 1 260 ? -4.404 -34.438 -20.298 1 81.06 260 LEU A N 1
ATOM 2086 C CA . LEU A 1 260 ? -3.137 -34.587 -21.004 1 81.06 260 LEU A CA 1
ATOM 2087 C C . LEU A 1 260 ? -2.691 -36.045 -21.019 1 81.06 260 LEU A C 1
ATOM 2089 O O . LEU A 1 260 ? -3.093 -36.831 -20.158 1 81.06 260 LEU A O 1
ATOM 2093 N N . SER A 1 261 ? -1.968 -36.38 -22.011 1 91.41 261 SER A N 1
ATOM 2094 C CA . SER A 1 261 ? -1.349 -37.699 -21.932 1 91.41 261 SER A CA 1
ATOM 2095 C C . SER A 1 261 ? -0.323 -37.762 -20.805 1 91.41 261 SER A C 1
ATOM 2097 O O . SER A 1 261 ? 0.201 -36.731 -20.377 1 91.41 261 SER A O 1
ATOM 2099 N N . PRO A 1 262 ? -0.027 -38.928 -20.344 1 92.23 262 PRO A N 1
ATOM 2100 C CA . PRO A 1 262 ? 0.941 -39.055 -19.253 1 92.23 262 PRO A CA 1
ATOM 2101 C C . PRO A 1 262 ? 2.297 -38.441 -19.592 1 92.23 262 PRO A C 1
ATOM 2103 O O . PRO A 1 262 ? 2.876 -37.723 -18.773 1 92.23 262 PRO A O 1
ATOM 2106 N N . MET A 1 263 ? 2.77 -38.65 -20.783 1 92.03 263 MET A N 1
ATOM 2107 C CA . MET A 1 263 ? 4.11 -38.18 -21.123 1 92.03 263 MET A CA 1
ATOM 2108 C C . MET A 1 263 ? 4.112 -36.675 -21.371 1 92.03 263 MET A C 1
ATOM 2110 O O . MET A 1 263 ? 5.096 -35.995 -21.078 1 92.03 263 MET A O 1
ATOM 2114 N N . GLN A 1 264 ? 3.039 -36.173 -21.941 1 88.97 264 GLN A N 1
ATOM 2115 C CA . GLN A 1 264 ? 2.898 -34.724 -22.039 1 88.97 264 GLN A CA 1
ATOM 2116 C C . GLN A 1 264 ? 2.895 -34.076 -20.657 1 88.97 264 GLN A C 1
ATOM 2118 O O . GLN A 1 264 ? 3.495 -33.017 -20.461 1 88.97 264 GLN A O 1
ATOM 2123 N N . TYR A 1 265 ? 2.21 -34.778 -19.744 1 90.02 265 TYR A N 1
ATOM 2124 C CA . TYR A 1 265 ? 2.14 -34.292 -18.371 1 90.02 265 TYR A CA 1
ATOM 2125 C C . TYR A 1 265 ? 3.524 -34.264 -17.732 1 90.02 265 TYR A C 1
ATOM 2127 O O . TYR A 1 265 ? 3.888 -33.291 -17.068 1 90.02 265 TYR A O 1
ATOM 2135 N N . VAL A 1 266 ? 4.27 -35.29 -17.907 1 92.55 266 VAL A N 1
ATOM 2136 C CA . VAL A 1 266 ? 5.626 -35.372 -17.375 1 92.55 266 VAL A CA 1
ATOM 2137 C C . VAL A 1 266 ? 6.47 -34.228 -17.932 1 92.55 266 VAL A C 1
ATOM 2139 O O . VAL A 1 266 ? 7.181 -33.551 -17.185 1 92.55 266 VAL A O 1
ATOM 2142 N N . SER A 1 267 ? 6.37 -34.003 -19.217 1 91.13 267 SER A N 1
ATOM 2143 C CA . SER A 1 267 ? 7.148 -32.95 -19.862 1 91.13 267 SER A CA 1
ATOM 2144 C C . SER A 1 267 ? 6.776 -31.575 -19.316 1 91.13 267 SER A C 1
ATOM 2146 O O . SER A 1 267 ? 7.652 -30.756 -19.032 1 91.13 267 SER A O 1
ATOM 2148 N N . ARG A 1 268 ? 5.511 -31.359 -19.203 1 88.88 268 ARG A N 1
ATOM 2149 C CA . ARG A 1 268 ? 5.019 -30.087 -18.683 1 88.88 268 ARG A CA 1
ATOM 2150 C C . ARG A 1 268 ? 5.508 -29.853 -17.257 1 88.88 268 ARG A C 1
ATOM 2152 O O . ARG A 1 268 ? 5.903 -28.739 -16.906 1 88.88 268 ARG A O 1
ATOM 2159 N N . ARG A 1 269 ? 5.432 -30.873 -16.444 1 90.19 269 ARG A N 1
ATOM 2160 C CA . ARG A 1 269 ? 5.908 -30.826 -15.066 1 90.19 269 ARG A CA 1
ATOM 2161 C C . ARG A 1 269 ? 7.397 -30.499 -15.012 1 90.19 269 ARG A C 1
ATOM 2163 O O . ARG A 1 269 ? 7.83 -29.684 -14.194 1 90.19 269 ARG A O 1
ATOM 2170 N N . ARG A 1 270 ? 8.174 -31.161 -15.838 1 92.48 270 ARG A N 1
ATOM 2171 C CA . ARG A 1 270 ? 9.616 -30.947 -15.899 1 92.48 270 ARG A CA 1
ATOM 2172 C C . ARG A 1 270 ? 9.94 -29.528 -16.356 1 92.48 270 ARG A C 1
ATOM 2174 O O . ARG A 1 270 ? 10.795 -28.862 -15.77 1 92.48 270 ARG A O 1
ATOM 2181 N N . ILE A 1 271 ? 9.244 -29.06 -17.389 1 90.28 271 ILE A N 1
ATOM 2182 C CA . ILE A 1 271 ? 9.491 -27.734 -17.945 1 90.28 271 ILE A CA 1
ATOM 2183 C C . ILE A 1 271 ? 9.134 -26.667 -16.913 1 90.28 271 ILE A C 1
ATOM 2185 O O . ILE A 1 271 ? 9.854 -25.678 -16.76 1 90.28 271 ILE A O 1
ATOM 2189 N N . GLY A 1 272 ? 8.028 -26.872 -16.227 1 89.5 272 GLY A N 1
ATOM 2190 C CA . GLY A 1 272 ? 7.66 -25.944 -15.17 1 89.5 272 GLY A CA 1
ATOM 2191 C C . GLY A 1 272 ? 8.73 -25.799 -14.104 1 89.5 272 GLY A C 1
ATOM 2192 O O . GLY A 1 272 ? 9.065 -24.684 -13.701 1 89.5 272 GLY A O 1
ATOM 2193 N N . GLU A 1 273 ? 9.254 -26.867 -13.655 1 88.39 273 GLU A N 1
ATOM 2194 C CA . GLU A 1 273 ? 10.32 -26.849 -12.658 1 88.39 273 GLU A CA 1
ATOM 2195 C C . GLU A 1 273 ? 11.588 -26.21 -13.218 1 88.39 273 GLU A C 1
ATOM 2197 O O . GLU A 1 273 ? 12.3 -25.501 -12.503 1 88.39 273 GLU A O 1
ATOM 2202 N N . ALA A 1 274 ? 11.82 -26.496 -14.436 1 90.17 274 ALA A N 1
ATOM 2203 C CA . ALA A 1 274 ? 12.982 -25.891 -15.082 1 90.17 274 ALA A CA 1
ATOM 2204 C C . ALA A 1 274 ? 12.865 -24.37 -15.111 1 90.17 274 ALA A C 1
ATOM 2206 O O . ALA A 1 274 ? 13.842 -23.661 -14.858 1 90.17 274 ALA A O 1
ATOM 2207 N N . GLN A 1 275 ? 11.666 -23.911 -15.477 1 86.22 275 GLN A N 1
ATOM 2208 C CA . GLN A 1 275 ? 11.432 -22.471 -15.467 1 86.22 275 GLN A CA 1
ATOM 2209 C C . GLN A 1 275 ? 11.743 -21.873 -14.097 1 86.22 275 GLN A C 1
ATOM 2211 O O . GLN A 1 275 ? 12.388 -20.826 -14.003 1 86.22 275 GLN A O 1
ATOM 2216 N N . SER A 1 276 ? 11.312 -22.526 -13.064 1 83.25 276 SER A N 1
ATOM 2217 C CA . SER A 1 276 ? 11.565 -22.065 -11.703 1 83.25 276 SER A CA 1
ATOM 2218 C C . SER A 1 276 ? 13.061 -21.991 -11.414 1 83.25 276 SER A C 1
ATOM 2220 O O . SER A 1 276 ? 13.547 -20.99 -10.882 1 83.25 276 SER A O 1
ATOM 2222 N N . LEU A 1 277 ? 13.789 -23.017 -11.819 1 84.91 277 LEU A N 1
ATOM 2223 C CA . LEU A 1 277 ? 15.222 -23.081 -11.553 1 84.91 277 LEU A CA 1
ATOM 2224 C C . LEU A 1 277 ? 15.973 -22.03 -12.363 1 84.91 277 LEU A C 1
ATOM 2226 O O . LEU A 1 277 ? 16.938 -21.437 -11.874 1 84.91 277 LEU A O 1
ATOM 2230 N N . LEU A 1 278 ? 15.502 -21.792 -13.573 1 84.92 278 LEU A N 1
ATOM 2231 C CA . LEU A 1 278 ? 16.141 -20.811 -14.444 1 84.92 278 LEU A CA 1
ATOM 2232 C C . LEU A 1 278 ? 16.023 -19.408 -13.86 1 84.92 278 LEU A C 1
ATOM 2234 O O . LEU A 1 278 ? 16.934 -18.59 -14.01 1 84.92 278 LEU A O 1
ATOM 2238 N N . ILE A 1 279 ? 14.872 -19.199 -13.177 1 77.68 279 ILE A N 1
ATOM 2239 C CA . ILE A 1 279 ? 14.575 -17.867 -12.66 1 77.68 279 ILE A CA 1
ATOM 2240 C C . ILE A 1 279 ? 15.237 -17.684 -11.296 1 77.68 279 ILE A C 1
ATOM 2242 O O . ILE A 1 279 ? 15.686 -16.586 -10.96 1 77.68 279 ILE A O 1
ATOM 2246 N N . THR A 1 280 ? 15.441 -18.747 -10.507 1 76.39 280 THR A N 1
ATOM 2247 C CA . THR A 1 280 ? 15.746 -18.57 -9.092 1 76.39 280 THR A CA 1
ATOM 2248 C C . THR A 1 280 ? 17.165 -19.035 -8.782 1 76.39 280 THR A C 1
ATOM 2250 O O . THR A 1 280 ? 17.67 -18.816 -7.679 1 76.39 280 THR A O 1
ATOM 2253 N N . THR A 1 281 ? 17.867 -19.731 -9.759 1 78.32 281 THR A N 1
ATOM 2254 C CA . THR A 1 281 ? 19.203 -20.251 -9.492 1 78.32 281 THR A CA 1
ATOM 2255 C C . THR A 1 281 ? 20.178 -19.825 -10.586 1 78.32 281 THR A C 1
ATOM 2257 O O . THR A 1 281 ? 19.766 -19.293 -11.619 1 78.32 281 THR A O 1
ATOM 2260 N N . GLN A 1 282 ? 21.465 -20.06 -10.346 1 81.87 282 GLN A N 1
ATOM 2261 C CA . GLN A 1 282 ? 22.497 -19.805 -11.346 1 81.87 282 GLN A CA 1
ATOM 2262 C C . GLN A 1 282 ? 23.015 -21.108 -11.947 1 81.87 282 GLN A C 1
ATOM 2264 O O . GLN A 1 282 ? 24.116 -21.149 -12.499 1 81.87 282 GLN A O 1
ATOM 2269 N N . LYS A 1 283 ? 22.258 -22.159 -11.776 1 87.67 283 LYS A N 1
ATOM 2270 C CA . LYS A 1 283 ? 22.675 -23.449 -12.318 1 87.67 283 LYS A CA 1
ATOM 2271 C C . LYS A 1 283 ? 22.753 -23.405 -13.841 1 87.67 283 LYS A C 1
ATOM 2273 O O . LYS A 1 283 ? 21.993 -22.68 -14.486 1 87.67 283 LYS A O 1
ATOM 2278 N N . SER A 1 284 ? 23.636 -24.131 -14.335 1 91.53 284 SER A N 1
ATOM 2279 C CA . SER A 1 284 ? 23.762 -24.179 -15.788 1 91.53 284 SER A CA 1
ATOM 2280 C C . SER A 1 284 ? 22.542 -24.833 -16.427 1 91.53 284 SER A C 1
ATOM 2282 O O . SER A 1 284 ? 21.838 -25.611 -15.781 1 91.53 284 SER A O 1
ATOM 2284 N N . ILE A 1 285 ? 22.399 -24.574 -17.638 1 92.28 285 ILE A N 1
ATOM 2285 C CA . ILE A 1 285 ? 21.29 -25.153 -18.387 1 92.28 285 ILE A CA 1
ATOM 2286 C C . ILE A 1 285 ? 21.41 -26.676 -18.394 1 92.28 285 ILE A C 1
ATOM 2288 O O . ILE A 1 285 ? 20.409 -27.384 -18.261 1 92.28 285 ILE A O 1
ATOM 2292 N N . THR A 1 286 ? 22.637 -27.134 -18.535 1 92.48 286 THR A N 1
ATOM 2293 C CA . THR A 1 286 ? 22.895 -28.57 -18.536 1 92.48 286 THR A CA 1
ATOM 2294 C C . THR A 1 286 ? 22.523 -29.187 -17.191 1 92.48 286 THR A C 1
ATOM 2296 O O . THR A 1 286 ? 21.885 -30.241 -17.14 1 92.48 286 THR A O 1
ATOM 2299 N N . ASP A 1 287 ? 22.903 -28.556 -16.142 1 91.14 287 ASP A N 1
ATOM 2300 C CA . ASP A 1 287 ? 22.568 -29.04 -14.806 1 91.14 287 ASP A CA 1
ATOM 2301 C C . ASP A 1 287 ? 21.056 -29.083 -14.601 1 91.14 287 ASP A C 1
ATOM 2303 O O . ASP A 1 287 ? 20.522 -30.066 -14.084 1 91.14 287 ASP A O 1
ATOM 2307 N N . ILE A 1 288 ? 20.416 -28.056 -15.007 1 92.56 288 ILE A N 1
ATOM 2308 C CA . ILE A 1 288 ? 18.969 -27.963 -14.847 1 92.56 288 ILE A CA 1
ATOM 2309 C C . ILE A 1 288 ? 18.289 -29.076 -15.641 1 92.56 288 ILE A C 1
ATOM 2311 O O . ILE A 1 288 ? 17.352 -29.712 -15.153 1 92.56 288 ILE A O 1
ATOM 2315 N N . SER A 1 289 ? 18.754 -29.315 -16.815 1 94.49 289 SER A N 1
ATOM 2316 C CA . SER A 1 289 ? 18.224 -30.394 -17.642 1 94.49 289 SER A CA 1
ATOM 2317 C C . SER A 1 289 ? 18.281 -31.731 -16.91 1 94.49 289 SER A C 1
ATOM 2319 O O . SER A 1 289 ? 17.314 -32.495 -16.926 1 94.49 289 SER A O 1
ATOM 2321 N N . SER A 1 290 ? 19.398 -31.937 -16.227 1 90.41 290 SER A N 1
ATOM 2322 C CA . SER A 1 290 ? 19.59 -33.18 -15.488 1 90.41 290 SER A CA 1
ATOM 2323 C C . SER A 1 290 ? 18.706 -33.226 -14.246 1 90.41 290 SER A C 1
ATOM 2325 O O . SER A 1 290 ? 18.083 -34.251 -13.959 1 90.41 290 SER A O 1
ATOM 2327 N N . ILE A 1 291 ? 18.572 -32.186 -13.578 1 89.77 291 ILE A N 1
ATOM 2328 C CA . ILE A 1 291 ? 17.842 -32.087 -12.319 1 89.77 291 ILE A CA 1
ATOM 2329 C C . ILE A 1 291 ? 16.362 -32.381 -12.555 1 89.77 291 ILE A C 1
ATOM 2331 O O . ILE A 1 291 ? 15.722 -33.064 -11.753 1 89.77 291 ILE A O 1
ATOM 2335 N N . VAL A 1 292 ? 15.897 -31.861 -13.709 1 91.93 292 VAL A N 1
ATOM 2336 C CA . VAL A 1 292 ? 14.456 -31.968 -13.906 1 91.93 292 VAL A CA 1
ATOM 2337 C C . VAL A 1 292 ? 14.132 -33.254 -14.663 1 91.93 292 VAL A C 1
ATOM 2339 O O . VAL A 1 292 ? 12.965 -33.542 -14.94 1 91.93 292 VAL A O 1
ATOM 2342 N N . GLY A 1 293 ? 15.156 -34.02 -15.111 1 91.29 293 GLY A N 1
ATOM 2343 C CA . GLY A 1 293 ? 14.928 -35.392 -15.537 1 91.29 293 GLY A CA 1
ATOM 2344 C C . GLY A 1 293 ? 14.98 -35.566 -17.043 1 91.29 293 GLY A C 1
ATOM 2345 O O . GLY A 1 293 ? 14.445 -36.538 -17.58 1 91.29 293 GLY A O 1
ATOM 2346 N N . PHE A 1 294 ? 15.607 -34.572 -17.668 1 90.88 294 PHE A N 1
ATOM 2347 C CA . PHE A 1 294 ? 15.771 -34.783 -19.101 1 90.88 294 PHE A CA 1
ATOM 2348 C C . PHE A 1 294 ? 17.028 -35.596 -19.389 1 90.88 294 PHE A C 1
ATOM 2350 O O . PHE A 1 294 ? 18.033 -35.464 -18.687 1 90.88 294 PHE A O 1
ATOM 2357 N N . GLY A 1 295 ? 17.019 -36.511 -20.349 1 84.56 295 GLY A N 1
ATOM 2358 C CA . GLY A 1 295 ? 18.127 -37.396 -20.671 1 84.56 295 GLY A CA 1
ATOM 2359 C C . GLY A 1 295 ? 19.281 -36.685 -21.353 1 84.56 295 GLY A C 1
ATOM 2360 O O . GLY A 1 295 ? 20.441 -37.059 -21.171 1 84.56 295 GLY A O 1
ATOM 2361 N N . THR A 1 296 ? 18.938 -35.701 -22.15 1 88.88 296 THR A N 1
ATOM 2362 C CA . THR A 1 296 ? 19.986 -34.967 -22.851 1 88.88 296 THR A CA 1
ATOM 2363 C C . THR A 1 296 ? 19.667 -33.475 -22.891 1 88.88 296 THR A C 1
ATOM 2365 O O . THR A 1 296 ? 18.498 -33.086 -22.954 1 88.88 296 THR A O 1
ATOM 2368 N N . PRO A 1 297 ? 20.698 -32.676 -22.873 1 90.69 297 PRO A N 1
ATOM 2369 C CA . PRO A 1 297 ? 20.486 -31.23 -22.97 1 90.69 297 PRO A CA 1
ATOM 2370 C C . PRO A 1 297 ? 19.76 -30.826 -24.252 1 90.69 297 PRO A C 1
ATOM 2372 O O . PRO A 1 297 ? 18.957 -29.889 -24.241 1 90.69 297 PRO A O 1
ATOM 2375 N N . ASN A 1 298 ? 20.035 -31.538 -25.288 1 92.02 298 ASN A N 1
ATOM 2376 C CA . ASN A 1 298 ? 19.374 -31.235 -26.552 1 92.02 298 ASN A CA 1
ATOM 2377 C C . ASN A 1 298 ? 17.871 -31.482 -26.473 1 92.02 298 ASN A C 1
ATOM 2379 O O . ASN A 1 298 ? 17.078 -30.675 -26.961 1 92.02 298 ASN A O 1
ATOM 2383 N N . HIS A 1 299 ? 17.539 -32.587 -25.925 1 93.28 299 HIS A N 1
ATOM 2384 C CA . HIS A 1 299 ? 16.121 -32.883 -25.752 1 93.28 299 HIS A CA 1
ATOM 2385 C C . HIS A 1 299 ? 15.447 -31.848 -24.857 1 93.28 299 HIS A C 1
ATOM 2387 O O . HIS A 1 299 ? 14.331 -31.408 -25.142 1 93.28 299 HIS A O 1
ATOM 2393 N N . PHE A 1 300 ? 16.151 -31.468 -23.854 1 94.71 300 PHE A N 1
ATOM 2394 C CA . PHE A 1 300 ? 15.65 -30.427 -22.964 1 94.71 300 PHE A CA 1
ATOM 2395 C C . PHE A 1 300 ? 15.428 -29.125 -23.725 1 94.71 300 PHE A C 1
ATOM 2397 O O . PHE A 1 300 ? 14.355 -28.524 -23.636 1 94.71 300 PHE A O 1
ATOM 2404 N N . HIS A 1 301 ? 16.347 -28.744 -24.438 1 91.57 301 HIS A N 1
ATOM 2405 C CA . HIS A 1 301 ? 16.281 -27.493 -25.185 1 91.57 301 HIS A CA 1
ATOM 2406 C C . HIS A 1 301 ? 15.091 -27.484 -26.139 1 91.57 301 HIS A C 1
ATOM 2408 O O . HIS A 1 301 ? 14.347 -26.503 -26.201 1 91.57 301 HIS A O 1
ATOM 2414 N N . ASN A 1 302 ? 14.907 -28.56 -26.847 1 92.55 302 ASN A N 1
ATOM 2415 C CA . ASN A 1 302 ? 13.827 -28.662 -27.822 1 92.55 302 ASN A CA 1
ATOM 2416 C C . ASN A 1 302 ? 12.458 -28.625 -27.149 1 92.55 302 ASN A C 1
ATOM 2418 O O . ASN A 1 302 ? 11.561 -27.906 -27.595 1 92.55 302 ASN A O 1
ATOM 2422 N N . GLN A 1 303 ? 12.337 -29.378 -26.091 1 91.54 303 GLN A N 1
ATOM 2423 C CA . GLN A 1 303 ? 11.064 -29.432 -25.38 1 91.54 303 GLN A CA 1
ATOM 2424 C C . GLN A 1 303 ? 10.746 -28.094 -24.718 1 91.54 303 GLN A C 1
ATOM 2426 O O . GLN A 1 303 ? 9.606 -27.627 -24.765 1 91.54 303 GLN A O 1
ATOM 2431 N N . PHE A 1 304 ? 11.763 -27.498 -24.122 1 92.41 304 PHE A N 1
ATOM 2432 C CA . PHE A 1 304 ? 11.573 -26.205 -23.474 1 92.41 304 PHE A CA 1
ATOM 2433 C C . PHE A 1 304 ? 11.101 -25.161 -24.478 1 92.41 304 PHE A C 1
ATOM 2435 O O . PHE A 1 304 ? 10.119 -24.457 -24.234 1 92.41 304 PHE A O 1
ATOM 2442 N N . THR A 1 305 ? 11.74 -25.164 -25.588 1 88.93 305 THR A N 1
ATOM 2443 C CA . THR A 1 305 ? 11.4 -24.187 -26.617 1 88.93 305 THR A CA 1
ATOM 2444 C C . THR A 1 305 ? 9.997 -24.441 -27.162 1 88.93 305 THR A C 1
ATOM 2446 O O . THR A 1 305 ? 9.249 -23.498 -27.429 1 88.93 305 THR A O 1
ATOM 2449 N N . LYS A 1 306 ? 9.719 -25.649 -27.294 1 86.62 306 LYS A N 1
ATOM 2450 C CA . LYS A 1 306 ? 8.399 -26.024 -27.792 1 86.62 306 LYS A CA 1
ATOM 2451 C C . LYS A 1 306 ? 7.301 -25.569 -26.834 1 86.62 306 LYS A C 1
ATOM 2453 O O . LYS A 1 306 ? 6.303 -24.983 -27.259 1 86.62 306 LYS A O 1
ATOM 2458 N N . TYR A 1 307 ? 7.47 -25.806 -25.556 1 83.47 307 TYR A N 1
ATOM 2459 C CA . TYR A 1 307 ? 6.439 -25.541 -24.559 1 83.47 307 TYR A CA 1
ATOM 2460 C C . TYR A 1 307 ? 6.394 -24.061 -24.201 1 83.47 307 TYR A C 1
ATOM 2462 O O . TYR A 1 307 ? 5.318 -23.503 -23.973 1 83.47 307 TYR A O 1
ATOM 2470 N N . VAL A 1 308 ? 7.554 -23.413 -24.103 1 81.32 308 VAL A N 1
ATOM 2471 C CA . VAL A 1 308 ? 7.656 -22.069 -23.545 1 81.32 308 VAL A CA 1
ATOM 2472 C C . VAL A 1 308 ? 7.708 -21.043 -24.675 1 81.32 308 VAL A C 1
ATOM 2474 O O . VAL A 1 308 ? 7.312 -19.889 -24.492 1 81.32 308 VAL A O 1
ATOM 2477 N N . GLY A 1 309 ? 8.234 -21.432 -25.839 1 76.78 309 GLY A N 1
ATOM 2478 C CA . GLY A 1 309 ? 8.361 -20.527 -26.97 1 76.78 309 GLY A CA 1
ATOM 2479 C C . GLY A 1 309 ? 9.685 -19.787 -26.996 1 76.78 309 GLY A C 1
ATOM 2480 O O . GLY A 1 309 ? 10.007 -19.112 -27.976 1 76.78 309 GLY A O 1
ATOM 2481 N N . LEU A 1 310 ? 10.461 -19.91 -25.927 1 81.32 310 LEU A N 1
ATOM 2482 C CA . LEU A 1 310 ? 11.811 -19.368 -25.821 1 81.32 310 LEU A CA 1
ATOM 2483 C C . LEU A 1 310 ? 12.809 -20.46 -25.453 1 81.32 310 LEU A C 1
ATOM 2485 O O . LEU A 1 310 ? 12.458 -21.422 -24.765 1 81.32 310 LEU A O 1
ATOM 2489 N N . SER A 1 311 ? 13.978 -20.223 -25.882 1 90.73 311 SER A N 1
ATOM 2490 C CA . SER A 1 311 ? 15.017 -21.126 -25.398 1 90.73 311 SER A CA 1
ATOM 2491 C C . SER A 1 311 ? 15.286 -20.914 -23.912 1 90.73 311 SER A C 1
ATOM 2493 O O . SER A 1 311 ? 14.981 -19.852 -23.366 1 90.73 311 SER A O 1
ATOM 2495 N N . PRO A 1 312 ? 15.847 -21.922 -23.318 1 91.01 312 PRO A N 1
ATOM 2496 C CA . PRO A 1 312 ? 16.159 -21.759 -21.896 1 91.01 312 PRO A CA 1
ATOM 2497 C C . PRO A 1 312 ? 17.035 -20.539 -21.62 1 91.01 312 PRO A C 1
ATOM 2499 O O . PRO A 1 312 ? 16.777 -19.79 -20.674 1 91.01 312 PRO A O 1
ATOM 2502 N N . ARG A 1 313 ? 18.033 -20.319 -22.416 1 88.07 313 ARG A N 1
ATOM 2503 C CA . ARG A 1 313 ? 18.943 -19.194 -22.225 1 88.07 313 ARG A CA 1
ATOM 2504 C C . ARG A 1 313 ? 18.208 -17.866 -22.366 1 88.07 313 ARG A C 1
ATOM 2506 O O . ARG A 1 313 ? 18.392 -16.958 -21.552 1 88.07 313 ARG A O 1
ATOM 2513 N N . ARG A 1 314 ? 17.437 -17.76 -23.378 1 81.82 314 ARG A N 1
ATOM 2514 C CA . ARG A 1 314 ? 16.676 -16.536 -23.609 1 81.82 314 ARG A CA 1
ATOM 2515 C C . ARG A 1 314 ? 15.665 -16.301 -22.491 1 81.82 314 ARG A C 1
ATOM 2517 O O . ARG A 1 314 ? 15.439 -15.16 -22.082 1 81.82 314 ARG A O 1
ATOM 2524 N N . PHE A 1 315 ? 15.075 -17.398 -22.054 1 83.97 315 PHE A N 1
ATOM 2525 C CA . PHE A 1 315 ? 14.101 -17.31 -20.972 1 83.97 315 PHE A CA 1
ATOM 2526 C C . PHE A 1 315 ? 14.742 -16.743 -19.711 1 83.97 315 PHE A C 1
ATOM 2528 O O . PHE A 1 315 ? 14.196 -15.83 -19.088 1 83.97 315 PHE A O 1
ATOM 2535 N N . ARG A 1 316 ? 15.83 -17.243 -19.314 1 82.38 316 ARG A N 1
ATOM 2536 C CA . ARG A 1 316 ? 16.547 -16.754 -18.141 1 82.38 316 ARG A CA 1
ATOM 2537 C C . ARG A 1 316 ? 16.87 -15.27 -18.276 1 82.38 316 ARG A C 1
ATOM 2539 O O . ARG A 1 316 ? 16.689 -14.501 -17.329 1 82.38 316 ARG A O 1
ATOM 2546 N N . LYS A 1 317 ? 17.3 -14.846 -19.404 1 77.06 317 LYS A N 1
ATOM 2547 C CA . LYS A 1 317 ? 17.668 -13.452 -19.634 1 77.06 317 LYS A CA 1
ATOM 2548 C C . LYS A 1 317 ? 16.451 -12.537 -19.529 1 77.06 317 LYS A C 1
ATOM 2550 O O . LYS A 1 317 ? 16.56 -11.402 -19.061 1 77.06 317 LYS A O 1
ATOM 2555 N N . THR A 1 318 ? 15.381 -13.091 -19.958 1 70.18 318 THR A N 1
ATOM 2556 C CA . THR A 1 318 ? 14.158 -12.301 -20.045 1 70.18 318 THR A CA 1
ATOM 2557 C C . THR A 1 318 ? 13.506 -12.161 -18.672 1 70.18 318 THR A C 1
ATOM 2559 O O . THR A 1 318 ? 12.927 -11.119 -18.357 1 70.18 318 THR A O 1
ATOM 2562 N N . TYR A 1 319 ? 13.58 -13.113 -17.834 1 68.19 319 TYR A N 1
ATOM 2563 C CA . TYR A 1 319 ? 12.748 -13.147 -16.637 1 68.19 319 TYR A CA 1
ATOM 2564 C C . TYR A 1 319 ? 13.586 -12.924 -15.383 1 68.19 319 TYR A C 1
ATOM 2566 O O . TYR A 1 319 ? 13.051 -12.865 -14.274 1 68.19 319 TYR A O 1
ATOM 2574 N N . THR A 1 320 ? 14.835 -12.942 -15.329 1 60.04 320 THR A N 1
ATOM 2575 C CA . THR A 1 320 ? 15.659 -12.652 -14.161 1 60.04 320 THR A CA 1
ATOM 2576 C C . THR A 1 320 ? 16.25 -11.248 -14.25 1 60.04 320 THR A C 1
ATOM 2578 O O . THR A 1 320 ? 16.768 -10.852 -15.296 1 60.04 320 THR A O 1
ATOM 2581 N N . LEU A 1 321 ? 15.88 -10.223 -13.549 1 50.58 321 LEU A N 1
ATOM 2582 C CA . LEU A 1 321 ? 16.634 -8.979 -13.441 1 50.58 321 LEU A CA 1
ATOM 2583 C C . LEU A 1 321 ? 18.002 -9.225 -12.815 1 50.58 321 LEU A C 1
ATOM 2585 O O . LEU A 1 321 ? 18.097 -9.58 -11.638 1 50.58 321 LEU A O 1
ATOM 2589 N N . ILE A 1 322 ? 18.924 -10.046 -13.405 1 42.34 322 ILE A N 1
ATOM 2590 C CA . ILE A 1 322 ? 20.205 -10.446 -12.833 1 42.34 322 ILE A CA 1
ATOM 2591 C C . ILE A 1 322 ? 21.014 -9.205 -12.461 1 42.34 322 ILE A C 1
ATOM 2593 O O . ILE A 1 322 ? 21.364 -8.402 -13.329 1 42.34 322 ILE A O 1
ATOM 2597 N N . ASP A 1 323 ? 20.811 -8.06 -11.706 1 38.34 323 ASP A N 1
ATOM 2598 C CA . ASP A 1 323 ? 22.122 -7.445 -11.527 1 38.34 323 ASP A CA 1
ATOM 2599 C C . ASP A 1 323 ? 23.148 -8.468 -11.043 1 38.34 323 ASP A C 1
ATOM 2601 O O . ASP A 1 323 ? 23.008 -9.027 -9.954 1 38.34 323 ASP A O 1
ATOM 2605 N N . ASN A 1 324 ? 23.487 -9.67 -11.656 1 31.39 324 ASN A N 1
ATOM 2606 C CA . ASN A 1 324 ? 24.861 -10.028 -11.322 1 31.39 324 ASN A CA 1
ATOM 2607 C C . ASN A 1 324 ? 25.817 -8.861 -11.55 1 31.39 324 ASN A C 1
ATOM 2609 O O . ASN A 1 324 ? 25.707 -8.15 -12.551 1 31.39 324 ASN A O 1
ATOM 2613 N N . MET B 1 1 ? 10.544 48.442 6.778 1 21.07 1 MET B N 1
ATOM 2614 C CA . MET B 1 1 ? 10.952 49.278 5.652 1 21.07 1 MET B CA 1
ATOM 2615 C C . MET B 1 1 ? 11.508 48.426 4.516 1 21.07 1 MET B C 1
ATOM 2617 O O . MET B 1 1 ? 12.648 47.962 4.584 1 21.07 1 MET B O 1
ATOM 2621 N N . CYS B 1 2 ? 10.63 47.594 3.955 1 18.4 2 CYS B N 1
ATOM 2622 C CA . CYS B 1 2 ? 10.601 46.42 3.09 1 18.4 2 CYS B CA 1
ATOM 2623 C C . CYS B 1 2 ? 11.052 46.773 1.677 1 18.4 2 CYS B C 1
ATOM 2625 O O . CYS B 1 2 ? 10.881 45.979 0.75 1 18.4 2 CYS B O 1
ATOM 2627 N N . LYS B 1 3 ? 11.374 48.26 1.586 1 20.82 3 LYS B N 1
ATOM 2628 C CA . LYS B 1 3 ? 11.466 48.836 0.248 1 20.82 3 LYS B CA 1
ATOM 2629 C C . LYS B 1 3 ? 12.764 48.424 -0.44 1 20.82 3 LYS B C 1
ATOM 2631 O O . LYS B 1 3 ? 12.94 48.659 -1.637 1 20.82 3 LYS B O 1
ATOM 2636 N N . LYS B 1 4 ? 13.777 48.517 0.269 1 20.14 4 LYS B N 1
ATOM 2637 C CA . LYS B 1 4 ? 14.986 49.029 -0.371 1 20.14 4 LYS B CA 1
ATOM 2638 C C . LYS B 1 4 ? 15.451 48.1 -1.489 1 20.14 4 LYS B C 1
ATOM 2640 O O . LYS B 1 4 ? 16.227 48.506 -2.357 1 20.14 4 LYS B O 1
ATOM 2645 N N . TYR B 1 5 ? 15.533 46.809 -1.209 1 21.49 5 TYR B N 1
ATOM 2646 C CA . TYR B 1 5 ? 16.587 46.063 -1.886 1 21.49 5 TYR B CA 1
ATOM 2647 C C . TYR B 1 5 ? 16.28 45.91 -3.371 1 21.49 5 TYR B C 1
ATOM 2649 O O . TYR B 1 5 ? 15.845 44.845 -3.816 1 21.49 5 TYR B O 1
ATOM 2657 N N . LEU B 1 6 ? 15.724 47.096 -3.871 1 20.68 6 LEU B N 1
ATOM 2658 C CA . LEU B 1 6 ? 15.116 46.977 -5.191 1 20.68 6 LEU B CA 1
ATOM 2659 C C . LEU B 1 6 ? 16.182 46.78 -6.264 1 20.68 6 LEU B C 1
ATOM 2661 O O . LEU B 1 6 ? 15.861 46.47 -7.414 1 20.68 6 LEU B O 1
ATOM 2665 N N . ARG B 1 7 ? 17.312 47.406 -5.952 1 20.11 7 ARG B N 1
ATOM 2666 C CA . ARG B 1 7 ? 17.844 48.155 -7.086 1 20.11 7 ARG B CA 1
ATOM 2667 C C . ARG B 1 7 ? 18.14 47.232 -8.263 1 20.11 7 ARG B C 1
ATOM 2669 O O . ARG B 1 7 ? 17.677 47.473 -9.38 1 20.11 7 ARG B O 1
ATOM 2676 N N . ASN B 1 8 ? 19.468 47.227 -8.575 1 20.65 8 ASN B N 1
ATOM 2677 C CA . ASN B 1 8 ? 20.137 47.318 -9.868 1 20.65 8 ASN B CA 1
ATOM 2678 C C . ASN B 1 8 ? 20.05 46.004 -10.639 1 20.65 8 ASN B C 1
ATOM 2680 O O . ASN B 1 8 ? 20.688 45.018 -10.266 1 20.65 8 ASN B O 1
ATOM 2684 N N . LEU B 1 9 ? 18.946 45.71 -11.217 1 20.16 9 LEU B N 1
ATOM 2685 C CA . LEU B 1 9 ? 18.672 44.532 -12.032 1 20.16 9 LEU B CA 1
ATOM 2686 C C . LEU B 1 9 ? 19.502 44.552 -13.312 1 20.16 9 LEU B C 1
ATOM 2688 O O . LEU B 1 9 ? 19.144 45.228 -14.279 1 20.16 9 LEU B O 1
ATOM 2692 N N . ALA B 1 10 ? 20.802 44.977 -13.132 1 20.99 10 ALA B N 1
ATOM 2693 C CA . ALA B 1 10 ? 21.565 45.132 -14.368 1 20.99 10 ALA B CA 1
ATOM 2694 C C . ALA B 1 10 ? 21.317 43.963 -15.317 1 20.99 10 ALA B C 1
ATOM 2696 O O . ALA B 1 10 ? 21.129 42.827 -14.876 1 20.99 10 ALA B O 1
ATOM 2697 N N . PHE B 1 11 ? 21.125 44.275 -16.579 1 23.16 11 PHE B N 1
ATOM 2698 C CA . PHE B 1 11 ? 20.696 43.626 -17.813 1 23.16 11 PHE B CA 1
ATOM 2699 C C . PHE B 1 11 ? 21.759 42.653 -18.31 1 23.16 11 PHE B C 1
ATOM 2701 O O . PHE B 1 11 ? 22.776 43.069 -18.869 1 23.16 11 PHE B O 1
ATOM 2708 N N . PHE B 1 12 ? 22.392 41.967 -17.45 1 22.86 12 PHE B N 1
ATOM 2709 C CA . PHE B 1 12 ? 23.532 41.305 -18.072 1 22.86 12 PHE B CA 1
ATOM 2710 C C . PHE B 1 12 ? 23.127 40.651 -19.388 1 22.86 12 PHE B C 1
ATOM 2712 O O . PHE B 1 12 ? 22.044 40.07 -19.49 1 22.86 12 PHE B O 1
ATOM 2719 N N . PRO B 1 13 ? 23.677 41.225 -20.439 1 23.78 13 PRO B N 1
ATOM 2720 C CA . PRO B 1 13 ? 23.444 40.766 -21.81 1 23.78 13 PRO B CA 1
ATOM 2721 C C . PRO B 1 13 ? 23.58 39.252 -21.957 1 23.78 13 PRO B C 1
ATOM 2723 O O . PRO B 1 13 ? 24.385 38.63 -21.258 1 23.78 13 PRO B O 1
ATOM 2726 N N . PHE B 1 14 ? 22.483 38.596 -22.226 1 21.37 14 PHE B N 1
ATOM 2727 C CA . PHE B 1 14 ? 22.343 37.167 -22.48 1 21.37 14 PHE B CA 1
ATOM 2728 C C . PHE B 1 14 ? 23.265 36.726 -23.611 1 21.37 14 PHE B C 1
ATOM 2730 O O . PHE B 1 14 ? 22.969 36.956 -24.786 1 21.37 14 PHE B O 1
ATOM 2737 N N . SER B 1 15 ? 24.527 37.2 -23.518 1 20.93 15 SER B N 1
ATOM 2738 C CA . SER B 1 15 ? 25.272 36.721 -24.678 1 20.93 15 SER B CA 1
ATOM 2739 C C . SER B 1 15 ? 24.943 35.263 -24.983 1 20.93 15 SER B C 1
ATOM 2741 O O . SER B 1 15 ? 24.713 34.469 -24.069 1 20.93 15 SER B O 1
ATOM 2743 N N . LEU B 1 16 ? 24.604 34.995 -26.255 1 23.14 16 LEU B N 1
ATOM 2744 C CA . LEU B 1 16 ? 24.214 33.869 -27.096 1 23.14 16 LEU B CA 1
ATOM 2745 C C . LEU B 1 16 ? 25.239 32.743 -27.007 1 23.14 16 LEU B C 1
ATOM 2747 O O . LEU B 1 16 ? 26.315 32.83 -27.602 1 23.14 16 LEU B O 1
ATOM 2751 N N . TYR B 1 17 ? 25.776 32.622 -25.821 1 21.39 17 TYR B N 1
ATOM 2752 C CA . TYR B 1 17 ? 26.862 31.659 -25.967 1 21.39 17 TYR B CA 1
ATOM 2753 C C . TYR B 1 17 ? 26.413 30.448 -26.776 1 21.39 17 TYR B C 1
ATOM 2755 O O . TYR B 1 17 ? 25.307 29.939 -26.58 1 21.39 17 TYR B O 1
ATOM 2763 N N . ASN B 1 18 ? 27.078 30.323 -27.905 1 22.73 18 ASN B N 1
ATOM 2764 C CA . ASN B 1 18 ? 27.103 29.349 -28.991 1 22.73 18 ASN B CA 1
ATOM 2765 C C . ASN B 1 18 ? 27.238 27.924 -28.464 1 22.73 18 ASN B C 1
ATOM 2767 O O . ASN B 1 18 ? 28.332 27.498 -28.089 1 22.73 18 ASN B O 1
ATOM 2771 N N . HIS B 1 19 ? 26.459 27.685 -27.487 1 20.69 19 HIS B N 1
ATOM 2772 C CA . HIS B 1 19 ? 26.599 26.344 -26.932 1 20.69 19 HIS B CA 1
ATOM 2773 C C . HIS B 1 19 ? 26.588 25.289 -28.034 1 20.69 19 HIS B C 1
ATOM 2775 O O . HIS B 1 19 ? 25.521 24.891 -28.508 1 20.69 19 HIS B O 1
ATOM 2781 N N . SER B 1 20 ? 27.44 25.465 -29.005 1 21.07 20 SER B N 1
ATOM 2782 C CA . SER B 1 20 ? 27.637 24.488 -30.07 1 21.07 20 SER B CA 1
ATOM 2783 C C . SER B 1 20 ? 27.614 23.064 -29.525 1 21.07 20 SER B C 1
ATOM 2785 O O . SER B 1 20 ? 26.975 22.182 -30.103 1 21.07 20 SER B O 1
ATOM 2787 N N . LYS B 1 21 ? 28.716 22.749 -28.968 1 22.91 21 LYS B N 1
ATOM 2788 C CA . LYS B 1 21 ? 29.322 21.492 -29.399 1 22.91 21 LYS B CA 1
ATOM 2789 C C . LYS B 1 21 ? 28.482 20.298 -28.955 1 22.91 21 LYS B C 1
ATOM 2791 O O . LYS B 1 21 ? 28.141 19.436 -29.768 1 22.91 21 LYS B O 1
ATOM 2796 N N . PHE B 1 22 ? 28.963 19.698 -27.754 1 20.8 22 PHE B N 1
ATOM 2797 C CA . PHE B 1 22 ? 29.108 18.25 -27.667 1 20.8 22 PHE B CA 1
ATOM 2798 C C . PHE B 1 22 ? 27.787 17.595 -27.284 1 20.8 22 PHE B C 1
ATOM 2800 O O . PHE B 1 22 ? 27.329 17.727 -26.147 1 20.8 22 PHE B O 1
ATOM 2807 N N . THR B 1 23 ? 26.717 17.808 -28.024 1 20.8 23 THR B N 1
ATOM 2808 C CA . THR B 1 23 ? 25.488 17.023 -28.033 1 20.8 23 THR B CA 1
ATOM 2809 C C . THR B 1 23 ? 25.795 15.535 -27.884 1 20.8 23 THR B C 1
ATOM 2811 O O . THR B 1 23 ? 25.809 14.797 -28.871 1 20.8 23 THR B O 1
ATOM 2814 N N . LYS B 1 24 ? 26.792 15.153 -27.223 1 21.69 24 LYS B N 1
ATOM 2815 C CA . LYS B 1 24 ? 26.876 13.699 -27.335 1 21.69 24 LYS B CA 1
ATOM 2816 C C . LYS B 1 24 ? 25.557 13.04 -26.942 1 21.69 24 LYS B C 1
ATOM 2818 O O . LYS B 1 24 ? 25.067 13.235 -25.828 1 21.69 24 LYS B O 1
ATOM 2823 N N . LYS B 1 25 ? 24.687 12.679 -27.925 1 23.59 25 LYS B N 1
ATOM 2824 C CA . LYS B 1 25 ? 23.563 11.757 -28.055 1 23.59 25 LYS B CA 1
ATOM 2825 C C . LYS B 1 25 ? 23.733 10.55 -27.138 1 23.59 25 LYS B C 1
ATOM 2827 O O . LYS B 1 25 ? 24.407 9.581 -27.497 1 23.59 25 LYS B O 1
ATOM 2832 N N . LEU B 1 26 ? 24.122 10.724 -25.952 1 23.59 26 LEU B N 1
ATOM 2833 C CA . LEU B 1 26 ? 24.097 9.392 -25.357 1 23.59 26 LEU B CA 1
ATOM 2834 C C . LEU B 1 26 ? 22.724 8.749 -25.521 1 23.59 26 LEU B C 1
ATOM 2836 O O . LEU B 1 26 ? 21.738 9.23 -24.959 1 23.59 26 LEU B O 1
ATOM 2840 N N . SER B 1 27 ? 22.242 8.203 -26.637 1 23.1 27 SER B N 1
ATOM 2841 C CA . SER B 1 27 ? 21.263 7.224 -27.098 1 23.1 27 SER B CA 1
ATOM 2842 C C . SER B 1 27 ? 21.072 6.109 -26.076 1 23.1 27 SER B C 1
ATOM 2844 O O . SER B 1 27 ? 21.74 5.075 -26.145 1 23.1 27 SER B O 1
ATOM 2846 N N . ILE B 1 28 ? 21.141 6.369 -24.854 1 26.49 28 ILE B N 1
ATOM 2847 C CA . ILE B 1 28 ? 20.856 5.138 -24.124 1 26.49 28 ILE B CA 1
ATOM 2848 C C . ILE B 1 28 ? 19.502 4.582 -24.56 1 26.49 28 ILE B C 1
ATOM 2850 O O . ILE B 1 28 ? 18.466 5.22 -24.353 1 26.49 28 ILE B O 1
ATOM 2854 N N . HIS B 1 29 ? 19.303 3.871 -25.651 1 24.97 29 HIS B N 1
ATOM 2855 C CA . HIS B 1 29 ? 18.308 2.896 -26.082 1 24.97 29 HIS B CA 1
ATOM 2856 C C . HIS B 1 29 ? 17.753 2.114 -24.896 1 24.97 29 HIS B C 1
ATOM 2858 O O . HIS B 1 29 ? 18.388 1.173 -24.416 1 24.97 29 HIS B O 1
ATOM 2864 N N . TYR B 1 30 ? 17.143 2.743 -24.014 1 27.04 30 TYR B N 1
ATOM 2865 C CA . TYR B 1 30 ? 16.292 2.024 -23.073 1 27.04 30 TYR B CA 1
ATOM 2866 C C . TYR B 1 30 ? 15.369 1.055 -23.802 1 27.04 30 TYR B C 1
ATOM 2868 O O . TYR B 1 30 ? 14.383 1.47 -24.416 1 27.04 30 TYR B O 1
ATOM 2876 N N . LYS B 1 31 ? 15.808 0.13 -24.642 1 28.96 31 LYS B N 1
ATOM 2877 C CA . LYS B 1 31 ? 14.999 -1.007 -25.074 1 28.96 31 LYS B CA 1
ATOM 2878 C C . LYS B 1 31 ? 14.092 -1.495 -23.948 1 28.96 31 LYS B C 1
ATOM 2880 O O . LYS B 1 31 ? 14.573 -1.923 -22.897 1 28.96 31 LYS B O 1
ATOM 2885 N N . LEU B 1 32 ? 12.986 -0.975 -23.722 1 33.77 32 LEU B N 1
ATOM 2886 C CA . LEU B 1 32 ? 11.788 -1.383 -22.996 1 33.77 32 LEU B CA 1
ATOM 2887 C C . LEU B 1 32 ? 11.591 -2.893 -23.078 1 33.77 32 LEU B C 1
ATOM 2889 O O . LEU B 1 32 ? 10.921 -3.387 -23.989 1 33.77 32 LEU B O 1
ATOM 2893 N N . GLU B 1 33 ? 12.622 -3.732 -23.288 1 35.06 33 GLU B N 1
ATOM 2894 C CA . GLU B 1 33 ? 12.384 -5.171 -23.248 1 35.06 33 GLU B CA 1
ATOM 2895 C C . GLU B 1 33 ? 11.396 -5.537 -22.145 1 35.06 33 GLU B C 1
ATOM 2897 O O . GLU B 1 33 ? 11.538 -5.092 -21.004 1 35.06 33 GLU B O 1
ATOM 2902 N N . VAL B 1 34 ? 10.146 -5.809 -22.519 1 40.3 34 VAL B N 1
ATOM 2903 C CA . VAL B 1 34 ? 8.916 -6.315 -21.919 1 40.3 34 VAL B CA 1
ATOM 2904 C C . VAL B 1 34 ? 9.241 -7.452 -20.953 1 40.3 34 VAL B C 1
ATOM 2906 O O . VAL B 1 34 ? 9.531 -8.572 -21.378 1 40.3 34 VAL B O 1
ATOM 2909 N N . ASN B 1 35 ? 10.229 -7.455 -20.166 1 41.69 35 ASN B N 1
ATOM 2910 C CA . ASN B 1 35 ? 10.773 -8.477 -19.278 1 41.69 35 ASN B CA 1
ATOM 2911 C C . ASN B 1 35 ? 9.804 -8.811 -18.148 1 41.69 35 ASN B C 1
ATOM 2913 O O . ASN B 1 35 ? 9.197 -7.915 -17.559 1 41.69 35 ASN B O 1
ATOM 2917 N N . MET B 1 36 ? 9.009 -9.845 -18.36 1 50.58 36 MET B N 1
ATOM 2918 C CA . MET B 1 36 ? 8.551 -10.393 -17.086 1 50.58 36 MET B CA 1
ATOM 2919 C C . MET B 1 36 ? 9.645 -10.295 -16.028 1 50.58 36 MET B C 1
ATOM 2921 O O . MET B 1 36 ? 10.722 -10.873 -16.187 1 50.58 36 MET B O 1
ATOM 2925 N N . ILE B 1 37 ? 9.695 -9.225 -15.277 1 65 37 ILE B N 1
ATOM 2926 C CA . ILE B 1 37 ? 10.804 -9.051 -14.345 1 65 37 ILE B CA 1
ATOM 2927 C C . ILE B 1 37 ? 10.372 -9.479 -12.944 1 65 37 ILE B C 1
ATOM 2929 O O . ILE B 1 37 ? 9.41 -8.94 -12.392 1 65 37 ILE B O 1
ATOM 2933 N N . GLN B 1 38 ? 10.663 -10.824 -12.744 1 70.69 38 GLN B N 1
ATOM 2934 C CA . GLN B 1 38 ? 10.579 -11.218 -11.341 1 70.69 38 GLN B CA 1
ATOM 2935 C C . GLN B 1 38 ? 11.591 -10.453 -10.494 1 70.69 38 GLN B C 1
ATOM 2937 O O . GLN B 1 38 ? 12.778 -10.407 -10.825 1 70.69 38 GLN B O 1
ATOM 2942 N N . CYS B 1 39 ? 11.069 -9.732 -9.566 1 77.91 39 CYS B N 1
ATOM 2943 C CA . CYS B 1 39 ? 11.905 -8.978 -8.639 1 77.91 39 CYS B CA 1
ATOM 2944 C C . CYS B 1 39 ? 11.93 -9.641 -7.266 1 77.91 39 CYS B C 1
ATOM 2946 O O . CYS B 1 39 ? 10.894 -10.083 -6.766 1 77.91 39 CYS B O 1
ATOM 2948 N N . PHE B 1 40 ? 13.087 -9.836 -6.673 1 77.82 40 PHE B N 1
ATOM 2949 C CA . PHE B 1 40 ? 13.231 -10.535 -5.402 1 77.82 40 PHE B CA 1
ATOM 2950 C C . PHE B 1 40 ? 13.524 -9.553 -4.274 1 77.82 40 PHE B C 1
ATOM 2952 O O . PHE B 1 40 ? 14.167 -8.524 -4.491 1 77.82 40 PHE B O 1
ATOM 2959 N N . THR B 1 41 ? 13.003 -9.909 -3.128 1 76.97 41 THR B N 1
ATOM 2960 C CA . THR B 1 41 ? 13.359 -9.148 -1.936 1 76.97 41 THR B CA 1
ATOM 2961 C C . THR B 1 41 ? 14.703 -9.611 -1.38 1 76.97 41 THR B C 1
ATOM 2963 O O . THR B 1 41 ? 15.015 -10.803 -1.411 1 76.97 41 THR B O 1
ATOM 2966 N N . LYS B 1 42 ? 15.515 -8.83 -0.953 1 69.56 42 LYS B N 1
ATOM 2967 C CA . LYS B 1 42 ? 16.914 -9.127 -0.658 1 69.56 42 LYS B CA 1
ATOM 2968 C C . LYS B 1 42 ? 17.096 -9.518 0.805 1 69.56 42 LYS B C 1
ATOM 2970 O O . LYS B 1 42 ? 18.054 -10.212 1.153 1 69.56 42 LYS B O 1
ATOM 2975 N N . LYS B 1 43 ? 16.402 -8.959 1.797 1 68.88 43 LYS B N 1
ATOM 2976 C CA . LYS B 1 43 ? 16.93 -9.064 3.155 1 68.88 43 LYS B CA 1
ATOM 2977 C C . LYS B 1 43 ? 15.814 -8.943 4.188 1 68.88 43 LYS B C 1
ATOM 2979 O O . LYS B 1 43 ? 14.751 -8.388 3.901 1 68.88 43 LYS B O 1
ATOM 2984 N N . GLU B 1 44 ? 16.253 -9.569 5.215 1 72.78 44 GLU B N 1
ATOM 2985 C CA . GLU B 1 44 ? 15.521 -9.226 6.431 1 72.78 44 GLU B CA 1
ATOM 2986 C C . GLU B 1 44 ? 15.707 -7.754 6.79 1 72.78 44 GLU B C 1
ATOM 2988 O O . GLU B 1 44 ? 16.727 -7.151 6.451 1 72.78 44 GLU B O 1
ATOM 2993 N N . PHE B 1 45 ? 14.709 -7.198 7.183 1 74.91 45 PHE B N 1
ATOM 2994 C CA . PHE B 1 45 ? 14.802 -5.796 7.573 1 74.91 45 PHE B CA 1
ATOM 2995 C C . PHE B 1 45 ? 14.413 -5.614 9.035 1 74.91 45 PHE B C 1
ATOM 2997 O O . PHE B 1 45 ? 13.77 -6.484 9.625 1 74.91 45 PHE B O 1
ATOM 3004 N N . THR B 1 46 ? 14.928 -4.571 9.619 1 73.26 46 THR B N 1
ATOM 3005 C CA . THR B 1 46 ? 14.483 -4.145 10.941 1 73.26 46 THR B CA 1
ATOM 3006 C C . THR B 1 46 ? 13.415 -3.061 10.83 1 73.26 46 THR B C 1
ATOM 3008 O O . THR B 1 46 ? 13.663 -1.994 10.264 1 73.26 46 THR B O 1
ATOM 3011 N N . PRO B 1 47 ? 12.311 -3.346 11.356 1 79.79 47 PRO B N 1
ATOM 3012 C CA . PRO B 1 47 ? 11.246 -2.346 11.245 1 79.79 47 PRO B CA 1
ATOM 3013 C C . PRO B 1 47 ? 11.581 -1.044 11.968 1 79.79 47 PRO B C 1
ATOM 3015 O O . PRO B 1 47 ? 12.221 -1.066 13.022 1 79.79 47 PRO B O 1
ATOM 3018 N N . PHE B 1 48 ? 11.156 0.048 11.399 1 79.08 48 PHE B N 1
ATOM 3019 C CA . PHE B 1 48 ? 11.352 1.357 12.012 1 79.08 48 PHE B CA 1
ATOM 3020 C C . PHE B 1 48 ? 10.508 1.495 13.274 1 79.08 48 PHE B C 1
ATOM 3022 O O . PHE B 1 48 ? 10.889 2.205 14.207 1 79.08 48 PHE B O 1
ATOM 3029 N N . PHE B 1 49 ? 9.405 0.79 13.19 1 78.73 49 PHE B N 1
ATOM 3030 C CA . PHE B 1 49 ? 8.464 0.918 14.296 1 78.73 49 PHE B CA 1
ATOM 3031 C C . PHE B 1 49 ? 8.24 -0.427 14.975 1 78.73 49 PHE B C 1
ATOM 3033 O O . PHE B 1 49 ? 8.257 -1.471 14.319 1 78.73 49 PHE B O 1
ATOM 3040 N N . SER B 1 50 ? 8.027 -0.405 16.279 1 74.05 50 SER B N 1
ATOM 3041 C CA . SER B 1 50 ? 7.815 -1.622 17.054 1 74.05 50 SER B CA 1
ATOM 3042 C C . SER B 1 50 ? 6.491 -2.286 16.69 1 74.05 50 SER B C 1
ATOM 3044 O O . SER B 1 50 ? 5.485 -1.604 16.482 1 74.05 50 SER B O 1
ATOM 3046 N N . SER B 1 51 ? 6.461 -3.579 16.576 1 72.32 51 SER B N 1
ATOM 3047 C CA . SER B 1 51 ? 5.248 -4.345 16.309 1 72.32 51 SER B CA 1
ATOM 3048 C C . SER B 1 51 ? 4.389 -4.475 17.562 1 72.32 51 SER B C 1
ATOM 3050 O O . SER B 1 51 ? 3.203 -4.803 17.477 1 72.32 51 SER B O 1
ATOM 3052 N N . LYS B 1 52 ? 4.988 -4.259 18.739 1 74.6 52 LYS B N 1
ATOM 3053 C CA . LYS B 1 52 ? 4.258 -4.399 19.996 1 74.6 52 LYS B CA 1
ATOM 3054 C C . LYS B 1 52 ? 3.25 -3.268 20.176 1 74.6 52 LYS B C 1
ATOM 3056 O O . LYS B 1 52 ? 2.127 -3.496 20.629 1 74.6 52 LYS B O 1
ATOM 3061 N N . ASN B 1 53 ? 3.646 -2.036 19.832 1 80.83 53 ASN B N 1
ATOM 3062 C CA . ASN B 1 53 ? 2.79 -0.855 19.871 1 80.83 53 ASN B CA 1
ATOM 3063 C C . ASN B 1 53 ? 2.871 -0.061 18.57 1 80.83 53 ASN B C 1
ATOM 3065 O O . ASN B 1 53 ? 3.422 1.04 18.544 1 80.83 53 ASN B O 1
ATOM 3069 N N . PRO B 1 54 ? 2.314 -0.673 17.598 1 86.44 54 PRO B N 1
ATOM 3070 C CA . PRO B 1 54 ? 2.424 0.015 16.309 1 86.44 54 PRO B CA 1
ATOM 3071 C C . PRO B 1 54 ? 1.606 1.303 16.257 1 86.44 54 PRO B C 1
ATOM 3073 O O . PRO B 1 54 ? 0.601 1.43 16.961 1 86.44 54 PRO B O 1
ATOM 3076 N N . PRO B 1 55 ? 2.07 2.255 15.523 1 92.26 55 PRO B N 1
ATOM 3077 C CA . PRO B 1 55 ? 1.244 3.45 15.335 1 92.26 55 PRO B CA 1
ATOM 3078 C C . PRO B 1 55 ? -0.128 3.132 14.744 1 92.26 55 PRO B C 1
ATOM 3080 O O . PRO B 1 55 ? -0.3 2.097 14.097 1 92.26 55 PRO B O 1
ATOM 3083 N N . SER B 1 56 ? -1.068 3.99 15.049 1 92.24 56 SER B N 1
ATOM 3084 C CA . SER B 1 56 ? -2.436 3.797 14.581 1 92.24 56 SER B CA 1
ATOM 3085 C C . SER B 1 56 ? -2.906 4.98 13.741 1 92.24 56 SER B C 1
ATOM 3087 O O . SER B 1 56 ? -2.671 6.136 14.101 1 92.24 56 SER B O 1
ATOM 3089 N N . LEU B 1 57 ? -3.545 4.611 12.7 1 94.45 57 LEU B N 1
ATOM 3090 C CA . LEU B 1 57 ? -4.128 5.631 11.835 1 94.45 57 LEU B CA 1
ATOM 3091 C C . LEU B 1 57 ? -5.404 6.198 12.449 1 94.45 57 LEU B C 1
ATOM 3093 O O . LEU B 1 57 ? -6.311 5.446 12.813 1 94.45 57 LEU B O 1
ATOM 3097 N N . ILE B 1 58 ? -5.468 7.52 12.559 1 89.98 58 ILE B N 1
ATOM 3098 C CA . ILE B 1 58 ? -6.651 8.175 13.105 1 89.98 58 ILE B CA 1
ATOM 3099 C C . ILE B 1 58 ? -7.565 8.622 11.966 1 89.98 58 ILE B C 1
ATOM 3101 O O . ILE B 1 58 ? -8.772 8.371 11.995 1 89.98 58 ILE B O 1
ATOM 3105 N N . SER B 1 59 ? -6.994 9.28 10.984 1 89.14 59 SER B N 1
ATOM 3106 C CA . SER B 1 59 ? -7.789 9.839 9.895 1 89.14 59 SER B CA 1
ATOM 3107 C C . SER B 1 59 ? -6.932 10.1 8.661 1 89.14 59 SER B C 1
ATOM 3109 O O . SER B 1 59 ? -5.706 10.186 8.758 1 89.14 59 SER B O 1
ATOM 3111 N N . VAL B 1 60 ? -7.555 10.124 7.534 1 92.84 60 VAL B N 1
ATOM 3112 C CA . VAL B 1 60 ? -6.966 10.558 6.271 1 92.84 60 VAL B CA 1
ATOM 3113 C C . VAL B 1 60 ? -7.862 11.607 5.617 1 92.84 60 VAL B C 1
ATOM 3115 O O . VAL B 1 60 ? -9.09 11.52 5.696 1 92.84 60 VAL B O 1
ATOM 3118 N N . SER B 1 61 ? -7.231 12.617 5.018 1 89.09 61 SER B N 1
ATOM 3119 C CA . SER B 1 61 ? -7.98 13.668 4.337 1 89.09 61 SER B CA 1
ATOM 3120 C C . SER B 1 61 ? -7.392 13.963 2.961 1 89.09 61 SER B C 1
ATOM 3122 O O . SER B 1 61 ? -6.205 13.729 2.724 1 89.09 61 SER B O 1
ATOM 3124 N N . LYS B 1 62 ? -8.234 14.357 2.124 1 90.43 62 LYS B N 1
ATOM 3125 C CA . LYS B 1 62 ? -7.871 14.845 0.797 1 90.43 62 LYS B CA 1
ATOM 3126 C C . LYS B 1 62 ? -8.416 16.251 0.56 1 90.43 62 LYS B C 1
ATOM 3128 O O . LYS B 1 62 ? -9.575 16.533 0.871 1 90.43 62 LYS B O 1
ATOM 3133 N N . VAL B 1 63 ? -7.556 17.106 0.141 1 84.85 63 VAL B N 1
ATOM 3134 C CA . VAL B 1 63 ? -7.955 18.447 -0.276 1 84.85 63 VAL B CA 1
ATOM 3135 C C . VAL B 1 63 ? -7.616 18.651 -1.751 1 84.85 63 VAL B C 1
ATOM 3137 O O . VAL B 1 63 ? -6.45 18.565 -2.144 1 84.85 63 VAL B O 1
ATOM 3140 N N . ASP B 1 64 ? -8.572 18.881 -2.534 1 85.62 64 ASP B N 1
ATOM 3141 C CA . ASP B 1 64 ? -8.371 19.145 -3.955 1 85.62 64 ASP B CA 1
ATOM 3142 C C . ASP B 1 64 ? -8.15 20.634 -4.212 1 85.62 64 ASP B C 1
ATOM 3144 O O . ASP B 1 64 ? -8.445 21.467 -3.353 1 85.62 64 ASP B O 1
ATOM 3148 N N . SER B 1 65 ? -7.707 20.949 -5.364 1 83.32 65 SER B N 1
ATOM 3149 C CA . SER B 1 65 ? -7.346 22.318 -5.717 1 83.32 65 SER B CA 1
ATOM 3150 C C . SER B 1 65 ? -8.537 23.259 -5.572 1 83.32 65 SER B C 1
ATOM 3152 O O . SER B 1 65 ? -8.372 24.428 -5.218 1 83.32 65 SER B O 1
ATOM 3154 N N . ASP B 1 66 ? -9.655 22.731 -5.692 1 73.08 66 ASP B N 1
ATOM 3155 C CA . ASP B 1 66 ? -10.85 23.566 -5.608 1 73.08 66 ASP B CA 1
ATOM 3156 C C . ASP B 1 66 ? -11.147 23.955 -4.161 1 73.08 66 ASP B C 1
ATOM 3158 O O . ASP B 1 66 ? -11.809 24.963 -3.907 1 73.08 66 ASP B O 1
ATOM 3162 N N . TYR B 1 67 ? -10.61 23.205 -3.297 1 65.82 67 TYR B N 1
ATOM 3163 C CA . TYR B 1 67 ? -10.934 23.442 -1.895 1 65.82 67 TYR B CA 1
ATOM 3164 C C . TYR B 1 67 ? -9.739 24.023 -1.15 1 65.82 67 TYR B C 1
ATOM 3166 O O . TYR B 1 67 ? -9.841 24.363 0.032 1 65.82 67 TYR B O 1
ATOM 3174 N N . SER B 1 68 ? -8.739 24.112 -1.839 1 65.09 68 SER B N 1
ATOM 3175 C CA . SER B 1 68 ? -7.533 24.63 -1.201 1 65.09 68 SER B CA 1
ATOM 3176 C C . SER B 1 68 ? -7.706 26.089 -0.793 1 65.09 68 SER B C 1
ATOM 3178 O O . SER B 1 68 ? -6.887 26.632 -0.048 1 65.09 68 SER B O 1
ATOM 3180 N N . ARG B 1 69 ? -8.854 26.609 -1.162 1 66.05 69 ARG B N 1
ATOM 3181 C CA . ARG B 1 69 ? -9.155 27.985 -0.78 1 66.05 69 ARG B CA 1
ATOM 3182 C C . ARG B 1 69 ? -9.621 28.061 0.67 1 66.05 69 ARG B C 1
ATOM 3184 O O . ARG B 1 69 ? -9.648 29.142 1.263 1 66.05 69 ARG B O 1
ATOM 3191 N N . TYR B 1 70 ? -10.004 26.91 1.133 1 57.11 70 TYR B N 1
ATOM 3192 C CA . TYR B 1 70 ? -10.391 26.847 2.538 1 57.11 70 TYR B CA 1
ATOM 3193 C C . TYR B 1 70 ? -9.273 26.252 3.385 1 57.11 70 TYR B C 1
ATOM 3195 O O . TYR B 1 70 ? -9.231 25.039 3.606 1 57.11 70 TYR B O 1
ATOM 3203 N N . SER B 1 71 ? -8.408 27.096 3.818 1 64.73 71 SER B N 1
ATOM 3204 C CA . SER B 1 71 ? -7.161 26.682 4.451 1 64.73 71 SER B CA 1
ATOM 3205 C C . SER B 1 71 ? -7.376 26.334 5.92 1 64.73 71 SER B C 1
ATOM 3207 O O . SER B 1 71 ? -8.271 26.879 6.568 1 64.73 71 SER B O 1
ATOM 3209 N N . ARG B 1 72 ? -6.686 25.432 6.316 1 70.98 72 ARG B N 1
ATOM 3210 C CA . ARG B 1 72 ? -6.598 25.133 7.741 1 70.98 72 ARG B CA 1
ATOM 3211 C C . ARG B 1 72 ? -5.777 26.19 8.473 1 70.98 72 ARG B C 1
ATOM 3213 O O . ARG B 1 72 ? -4.655 26.502 8.067 1 70.98 72 ARG B O 1
ATOM 3220 N N . MET B 1 73 ? -6.414 26.746 9.488 1 71.99 73 MET B N 1
ATOM 3221 C CA . MET B 1 73 ? -5.774 27.82 10.242 1 71.99 73 MET B CA 1
ATOM 3222 C C . MET B 1 73 ? -4.855 27.255 11.32 1 71.99 73 MET B C 1
ATOM 3224 O O . MET B 1 73 ? -4.762 26.038 11.487 1 71.99 73 MET B O 1
ATOM 3228 N N . LEU B 1 74 ? -4.176 28.138 11.957 1 69.99 74 LEU B N 1
ATOM 3229 C CA . LEU B 1 74 ? -3.139 27.807 12.928 1 69.99 74 LEU B CA 1
ATOM 3230 C C . LEU B 1 74 ? -3.693 26.913 14.032 1 69.99 74 LEU B C 1
ATOM 3232 O O . LEU B 1 74 ? -4.589 27.32 14.774 1 69.99 74 LEU B O 1
ATOM 3236 N N . HIS B 1 75 ? -3.171 25.722 14.088 1 74.93 75 HIS B N 1
ATOM 3237 C CA . HIS B 1 75 ? -3.604 24.749 15.084 1 74.93 75 HIS B CA 1
ATOM 3238 C C . HIS B 1 75 ? -2.482 23.775 15.427 1 74.93 75 HIS B C 1
ATOM 3240 O O . HIS B 1 75 ? -1.422 23.795 14.797 1 74.93 75 HIS B O 1
ATOM 3246 N N . LYS B 1 76 ? -2.674 23.107 16.502 1 77.26 76 LYS B N 1
ATOM 3247 C CA . LYS B 1 76 ? -1.759 22.033 16.877 1 77.26 76 LYS B CA 1
ATOM 3248 C C . LYS B 1 76 ? -2.522 20.808 17.373 1 77.26 76 LYS B C 1
ATOM 3250 O O . LYS B 1 76 ? -3.715 20.894 17.675 1 77.26 76 LYS B O 1
ATOM 3255 N N . HIS B 1 77 ? -1.88 19.729 17.315 1 82.32 77 HIS B N 1
ATOM 3256 C CA . HIS B 1 77 ? -2.4 18.485 17.872 1 82.32 77 HIS B CA 1
ATOM 3257 C C . HIS B 1 77 ? -1.516 17.976 19.005 1 82.32 77 HIS B C 1
ATOM 3259 O O . HIS B 1 77 ? -0.297 17.875 18.849 1 82.32 77 HIS B O 1
ATOM 3265 N N . ASN B 1 78 ? -2.121 17.7 20.149 1 83.48 78 ASN B N 1
ATOM 3266 C CA . ASN B 1 78 ? -1.336 17.27 21.301 1 83.48 78 ASN B CA 1
ATOM 3267 C C . ASN B 1 78 ? -1.303 15.75 21.421 1 83.48 78 ASN B C 1
ATOM 3269 O O . ASN B 1 78 ? -0.571 15.204 22.248 1 83.48 78 ASN B O 1
ATOM 3273 N N . ASP B 1 79 ? -2.006 15.066 20.579 1 87.86 79 ASP B N 1
ATOM 3274 C CA . ASP B 1 79 ? -2.179 13.631 20.78 1 87.86 79 ASP B CA 1
ATOM 3275 C C . ASP B 1 79 ? -1.851 12.854 19.506 1 87.86 79 ASP B C 1
ATOM 3277 O O . ASP B 1 79 ? -2.171 11.669 19.395 1 87.86 79 ASP B O 1
ATOM 3281 N N . ARG B 1 80 ? -1.283 13.612 18.564 1 90.98 80 ARG B N 1
ATOM 3282 C CA . ARG B 1 80 ? -1.073 12.912 17.301 1 90.98 80 ARG B CA 1
ATOM 3283 C C . ARG B 1 80 ? -0.009 13.609 16.459 1 90.98 80 ARG B C 1
ATOM 3285 O O . ARG B 1 80 ? 0.3 14.781 16.687 1 90.98 80 ARG B O 1
ATOM 3292 N N . PHE B 1 81 ? 0.522 12.856 15.619 1 95.4 81 PHE B N 1
ATOM 3293 C CA . PHE B 1 81 ? 1.409 13.296 14.55 1 95.4 81 PHE B CA 1
ATOM 3294 C C . PHE B 1 81 ? 0.638 13.482 13.248 1 95.4 81 PHE B C 1
ATOM 3296 O O . PHE B 1 81 ? -0.258 12.696 12.934 1 95.4 81 PHE B O 1
ATOM 3303 N N . GLU B 1 82 ? 0.924 14.559 12.498 1 94.66 82 GLU B N 1
ATOM 3304 C CA . GLU B 1 82 ? 0.265 14.79 11.216 1 94.66 82 GLU B CA 1
ATOM 3305 C C . GLU B 1 82 ? 1.279 14.84 10.076 1 94.66 82 GLU B C 1
ATOM 3307 O O . GLU B 1 82 ? 2.347 15.439 10.214 1 94.66 82 GLU B O 1
ATOM 3312 N N . LEU B 1 83 ? 1 14.139 8.962 1 97.81 83 LEU B N 1
ATOM 3313 C CA . LEU B 1 83 ? 1.79 14.106 7.735 1 97.81 83 LEU B CA 1
ATOM 3314 C C . LEU B 1 83 ? 0.97 14.598 6.548 1 97.81 83 LEU B C 1
ATOM 3316 O O . LEU B 1 83 ? -0.139 14.114 6.31 1 97.81 83 LEU B O 1
ATOM 3320 N N . LEU B 1 84 ? 1.463 15.643 5.859 1 96.43 84 LEU B N 1
ATOM 3321 C CA . LEU B 1 84 ? 0.828 16.17 4.656 1 96.43 84 LEU B CA 1
ATOM 3322 C C . LEU B 1 84 ? 1.692 15.91 3.426 1 96.43 84 LEU B C 1
ATOM 3324 O O . LEU B 1 84 ? 2.911 16.088 3.47 1 96.43 84 LEU B O 1
ATOM 3328 N N . PHE B 1 85 ? 1.126 15.389 2.369 1 98.22 85 PHE B N 1
ATOM 3329 C CA . PHE B 1 85 ? 1.781 15.155 1.087 1 98.22 85 PHE B CA 1
ATOM 3330 C C . PHE B 1 85 ? 1.172 16.031 -0 1 98.22 85 PHE B C 1
ATOM 3332 O O . PHE B 1 85 ? -0.033 15.968 -0.253 1 98.22 85 PHE B O 1
ATOM 3339 N N . VAL B 1 86 ? 1.975 16.838 -0.721 1 97.55 86 VAL B N 1
ATOM 3340 C CA . VAL B 1 86 ? 1.507 17.714 -1.79 1 97.55 86 VAL B CA 1
ATOM 3341 C C . VAL B 1 86 ? 1.418 16.931 -3.098 1 97.55 86 VAL B C 1
ATOM 3343 O O . VAL B 1 86 ? 2.44 16.543 -3.667 1 97.55 86 VAL B O 1
ATOM 3346 N N . ARG B 1 87 ? 0.282 16.787 -3.586 1 96.5 87 ARG B N 1
ATOM 3347 C CA . ARG B 1 87 ? 0.057 16.014 -4.803 1 96.5 87 ARG B CA 1
ATOM 3348 C C . ARG B 1 87 ? 0.34 16.853 -6.044 1 96.5 87 ARG B C 1
ATOM 3350 O O . ARG B 1 87 ? 0.865 16.345 -7.037 1 96.5 87 ARG B O 1
ATOM 3357 N N . SER B 1 88 ? -0.119 18.078 -5.993 1 96 88 SER B N 1
ATOM 3358 C CA . SER B 1 88 ? 0.058 19 -7.111 1 96 88 SER B CA 1
ATOM 3359 C C . SER B 1 88 ? -0.041 20.45 -6.651 1 96 88 SER B C 1
ATOM 3361 O O . SER B 1 88 ? -0.589 20.733 -5.584 1 96 88 SER B O 1
ATOM 3363 N N . GLY B 1 89 ? 0.635 21.332 -7.487 1 95.77 89 GLY B N 1
ATOM 3364 C CA . GLY B 1 89 ? 0.55 22.755 -7.201 1 95.77 89 GLY B CA 1
ATOM 3365 C C . GLY B 1 89 ? 1.611 23.232 -6.228 1 95.77 89 GLY B C 1
ATOM 3366 O O . GLY B 1 89 ? 2.639 22.575 -6.051 1 95.77 89 GLY B O 1
ATOM 3367 N N . THR B 1 90 ? 1.371 24.456 -5.764 1 94.94 90 THR B N 1
ATOM 3368 C CA . THR B 1 90 ? 2.269 25.083 -4.8 1 94.94 90 THR B CA 1
ATOM 3369 C C . THR B 1 90 ? 1.477 25.785 -3.7 1 94.94 90 THR B C 1
ATOM 3371 O O . THR B 1 90 ? 0.281 26.041 -3.856 1 94.94 90 THR B O 1
ATOM 3374 N N . GLY B 1 91 ? 2.214 26.005 -2.559 1 92.94 91 GLY B N 1
ATOM 3375 C CA . GLY B 1 91 ? 1.595 26.718 -1.453 1 92.94 91 GLY B CA 1
ATOM 3376 C C . GLY B 1 91 ? 2.578 27.096 -0.361 1 92.94 91 GLY B C 1
ATOM 3377 O O . GLY B 1 91 ? 3.79 27.117 -0.59 1 92.94 91 GLY B O 1
ATOM 3378 N N . GLY B 1 92 ? 1.95 27.606 0.711 1 91.25 92 GLY B N 1
ATOM 3379 C CA . GLY B 1 92 ? 2.728 27.955 1.89 1 91.25 92 GLY B CA 1
ATOM 3380 C C . GLY B 1 92 ? 2.24 27.267 3.151 1 91.25 92 GLY B C 1
ATOM 3381 O O . GLY B 1 92 ? 1.038 27.051 3.321 1 91.25 92 GLY B O 1
ATOM 3382 N N . TYR B 1 93 ? 3.196 26.951 3.926 1 90.58 93 TYR B N 1
ATOM 3383 C CA . TYR B 1 93 ? 2.891 26.315 5.202 1 90.58 93 TYR B CA 1
ATOM 3384 C C . TYR B 1 93 ? 3.701 26.941 6.331 1 90.58 93 TYR B C 1
ATOM 3386 O O . TYR B 1 93 ? 4.916 27.113 6.211 1 90.58 93 TYR B O 1
ATOM 3394 N N . ARG B 1 94 ? 3.018 27.325 7.279 1 84.76 94 ARG B N 1
ATOM 3395 C CA . ARG B 1 94 ? 3.679 27.877 8.457 1 84.76 94 ARG B CA 1
ATOM 3396 C C . ARG B 1 94 ? 3.832 26.82 9.545 1 84.76 94 ARG B C 1
ATOM 3398 O O . ARG B 1 94 ? 2.856 26.174 9.932 1 84.76 94 ARG B O 1
ATOM 3405 N N . ILE B 1 95 ? 5.004 26.653 9.99 1 86.23 95 ILE B N 1
ATOM 3406 C CA . ILE B 1 95 ? 5.313 25.746 11.09 1 86.23 95 ILE B CA 1
ATOM 3407 C C . ILE B 1 95 ? 6.119 26.483 12.157 1 86.23 95 ILE B C 1
ATOM 3409 O O . ILE B 1 95 ? 7.255 26.896 11.911 1 86.23 95 ILE B O 1
ATOM 3413 N N . GLU B 1 96 ? 5.496 26.557 13.257 1 79.71 96 GLU B N 1
ATOM 3414 C CA . GLU B 1 96 ? 6.05 27.397 14.315 1 79.71 96 GLU B CA 1
ATOM 3415 C C . GLU B 1 96 ? 6.299 28.818 13.818 1 79.71 96 GLU B C 1
ATOM 3417 O O . GLU B 1 96 ? 5.376 29.489 13.351 1 79.71 96 GLU B O 1
ATOM 3422 N N . GLN B 1 97 ? 7.566 29.199 13.78 1 71.77 97 GLN B N 1
ATOM 3423 C CA . GLN B 1 97 ? 7.858 30.583 13.42 1 71.77 97 GLN B CA 1
ATOM 3424 C C . GLN B 1 97 ? 8.269 30.695 11.954 1 71.77 97 GLN B C 1
ATOM 3426 O O . GLN B 1 97 ? 8.388 31.8 11.421 1 71.77 97 GLN B O 1
ATOM 3431 N N . ASP B 1 98 ? 8.326 29.599 11.296 1 80.31 98 ASP B N 1
ATOM 3432 C CA . ASP B 1 98 ? 8.88 29.619 9.945 1 80.31 98 ASP B CA 1
ATOM 3433 C C . ASP B 1 98 ? 7.794 29.363 8.902 1 80.31 98 ASP B C 1
ATOM 3435 O O . ASP B 1 98 ? 6.853 28.607 9.151 1 80.31 98 ASP B O 1
ATOM 3439 N N . CYS B 1 99 ? 7.909 30.051 7.838 1 85.83 99 CYS B N 1
ATOM 3440 C CA . CYS B 1 99 ? 7.056 29.82 6.678 1 85.83 99 CYS B CA 1
ATOM 3441 C C . CYS B 1 99 ? 7.8 29.04 5.6 1 85.83 99 CYS B C 1
ATOM 3443 O O . CYS B 1 99 ? 8.894 29.431 5.189 1 85.83 99 CYS B O 1
ATOM 3445 N N . TYR B 1 100 ? 7.237 27.977 5.139 1 90.81 100 TYR B N 1
ATOM 3446 C CA . TYR B 1 100 ? 7.837 27.114 4.128 1 90.81 100 TYR B CA 1
ATOM 3447 C C . TYR B 1 100 ? 7.056 27.178 2.822 1 90.81 100 TYR B C 1
ATOM 3449 O O . TYR B 1 100 ? 5.823 27.14 2.826 1 90.81 100 TYR B O 1
ATOM 3457 N N . HIS B 1 101 ? 7.781 27.361 1.765 1 94.43 101 HIS B N 1
ATOM 3458 C CA . HIS B 1 101 ? 7.177 27.134 0.457 1 94.43 101 HIS B CA 1
ATOM 3459 C C . HIS B 1 101 ? 7.089 25.645 0.142 1 94.43 101 HIS B C 1
ATOM 3461 O O . HIS B 1 101 ? 8.074 24.917 0.282 1 94.43 101 HIS B O 1
ATOM 3467 N N . ILE B 1 102 ? 5.884 25.224 -0.209 1 95.48 102 ILE B N 1
ATOM 3468 C CA . ILE B 1 102 ? 5.706 23.811 -0.526 1 95.48 102 ILE B CA 1
ATOM 3469 C C . ILE B 1 102 ? 5.301 23.658 -1.99 1 95.48 102 ILE B C 1
ATOM 3471 O O . ILE B 1 102 ? 4.664 24.546 -2.561 1 95.48 102 ILE B O 1
ATOM 3475 N N . LYS B 1 103 ? 5.672 22.499 -2.611 1 97.26 103 LYS B N 1
ATOM 3476 C CA . LYS B 1 103 ? 5.377 22.183 -4.006 1 97.26 103 LYS B CA 1
ATOM 3477 C C . LYS B 1 103 ? 5.1 20.693 -4.185 1 97.26 103 LYS B C 1
ATOM 3479 O O . LYS B 1 103 ? 5.274 19.907 -3.251 1 97.26 103 LYS B O 1
ATOM 3484 N N . THR B 1 104 ? 4.742 20.386 -5.418 1 97.73 104 THR B N 1
ATOM 3485 C CA . THR B 1 104 ? 4.417 19.005 -5.758 1 97.73 104 THR B CA 1
ATOM 3486 C C . THR B 1 104 ? 5.523 18.06 -5.298 1 97.73 104 THR B C 1
ATOM 3488 O O . THR B 1 104 ? 6.699 18.28 -5.595 1 97.73 104 THR B O 1
ATOM 3491 N N . GLY B 1 105 ? 5.114 17.045 -4.541 1 97.69 105 GLY B N 1
ATOM 3492 C CA . GLY B 1 105 ? 6.057 16.036 -4.085 1 97.69 105 GLY B CA 1
ATOM 3493 C C . GLY B 1 105 ? 6.592 16.306 -2.691 1 97.69 105 GLY B C 1
ATOM 3494 O O . GLY B 1 105 ? 7.254 15.451 -2.098 1 97.69 105 GLY B O 1
ATOM 3495 N N . ASP B 1 106 ? 6.294 17.469 -2.114 1 97.86 106 ASP B N 1
ATOM 3496 C CA . ASP B 1 106 ? 6.794 17.797 -0.782 1 97.86 106 ASP B CA 1
ATOM 3497 C C . ASP B 1 106 ? 5.985 17.083 0.299 1 97.86 106 ASP B C 1
ATOM 3499 O O . ASP B 1 106 ? 4.799 16.803 0.111 1 97.86 106 ASP B O 1
ATOM 3503 N N . ILE B 1 107 ? 6.675 16.788 1.38 1 97.99 107 ILE B N 1
ATOM 3504 C CA . ILE B 1 107 ? 6.096 16.243 2.603 1 97.99 107 ILE B CA 1
ATOM 3505 C C . ILE B 1 107 ? 6.255 17.249 3.741 1 97.99 107 ILE B C 1
ATOM 3507 O O . ILE B 1 107 ? 7.312 17.865 3.89 1 97.99 107 ILE B O 1
ATOM 3511 N N . VAL B 1 108 ? 5.211 17.474 4.451 1 96.9 108 VAL B N 1
ATOM 3512 C CA . VAL B 1 108 ? 5.224 18.325 5.636 1 96.9 108 VAL B CA 1
ATOM 3513 C C . VAL B 1 108 ? 4.954 17.483 6.881 1 96.9 108 VAL B C 1
ATOM 3515 O O . VAL B 1 108 ? 3.939 16.788 6.96 1 96.9 108 VAL B O 1
ATOM 3518 N N . LEU B 1 109 ? 5.872 17.535 7.799 1 96.54 109 LEU B N 1
ATOM 3519 C CA . LEU B 1 109 ? 5.748 16.784 9.043 1 96.54 109 LEU B CA 1
ATOM 3520 C C . LEU B 1 109 ? 5.398 17.709 10.204 1 96.54 109 LEU B C 1
ATOM 3522 O O . LEU B 1 109 ? 6.091 18.7 10.443 1 96.54 109 LEU B O 1
ATOM 3526 N N . CYS B 1 110 ? 4.364 17.409 10.944 1 94.44 110 CYS B N 1
ATOM 3527 C CA . CYS B 1 110 ? 3.969 18.157 12.132 1 94.44 110 CYS B CA 1
ATOM 3528 C C . CYS B 1 110 ? 3.947 17.256 13.361 1 94.44 110 CYS B C 1
ATOM 3530 O O . CYS B 1 110 ? 2.956 16.568 13.614 1 94.44 110 CYS B O 1
ATOM 3532 N N . ASN B 1 111 ? 5.046 17.309 14.13 1 93.25 111 ASN B N 1
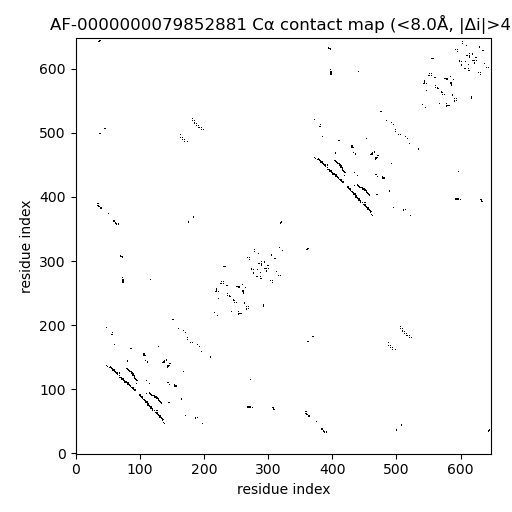ATOM 3533 C CA . ASN B 1 111 ? 5.105 16.588 15.397 1 93.25 111 ASN B CA 1
ATOM 3534 C C . ASN B 1 111 ? 4.017 17.056 16.36 1 93.25 111 ASN B C 1
ATOM 3536 O O . ASN B 1 111 ? 3.438 18.128 16.176 1 93.25 111 ASN B O 1
ATOM 3540 N N . THR B 1 112 ? 3.776 16.184 17.294 1 92.36 112 THR B N 1
ATOM 3541 C CA . THR B 1 112 ? 2.818 16.544 18.334 1 92.36 112 THR B CA 1
ATOM 3542 C C . THR B 1 112 ? 3.198 17.871 18.983 1 92.36 112 THR B C 1
ATOM 3544 O O . THR B 1 112 ? 4.372 18.113 19.273 1 92.36 112 THR B O 1
ATOM 3547 N N . GLY B 1 113 ? 2.185 18.712 19.069 1 85.43 113 GLY B N 1
ATOM 3548 C CA . GLY B 1 113 ? 2.366 19.968 19.779 1 85.43 113 GLY B CA 1
ATOM 3549 C C . GLY B 1 113 ? 2.917 21.076 18.901 1 85.43 113 GLY B C 1
ATOM 3550 O O . GLY B 1 113 ? 3.06 22.216 19.348 1 85.43 113 GLY B O 1
ATOM 3551 N N . VAL B 1 114 ? 3.262 20.798 17.699 1 84.8 114 VAL B N 1
ATOM 3552 C CA . VAL B 1 114 ? 3.821 21.803 16.801 1 84.8 114 VAL B CA 1
ATOM 3553 C C . VAL B 1 114 ? 2.692 22.583 16.131 1 84.8 114 VAL B C 1
ATOM 3555 O O . VAL B 1 114 ? 1.813 21.994 15.498 1 84.8 114 VAL B O 1
ATOM 3558 N N . LEU B 1 115 ? 2.712 23.874 16.303 1 79.75 115 LEU B N 1
ATOM 3559 C CA . LEU B 1 115 ? 1.731 24.751 15.674 1 79.75 115 LEU B CA 1
ATOM 3560 C C . LEU B 1 115 ? 1.993 24.873 14.176 1 79.75 115 LEU B C 1
ATOM 3562 O O . LEU B 1 115 ? 3.137 25.054 13.754 1 79.75 115 LEU B O 1
ATOM 3566 N N . HIS B 1 116 ? 0.918 24.724 13.396 1 85.09 116 HIS B N 1
ATOM 3567 C CA . HIS B 1 116 ? 1.085 24.802 11.949 1 85.09 116 HIS B CA 1
ATOM 3568 C C . HIS B 1 116 ? -0.2 25.263 11.27 1 85.09 116 HIS B C 1
ATOM 3570 O O . HIS B 1 116 ? -1.286 25.146 11.842 1 85.09 116 HIS B O 1
ATOM 3576 N N . ASP B 1 117 ? -0.133 25.902 10.153 1 81.8 117 ASP B N 1
ATOM 3577 C CA . ASP B 1 117 ? -1.293 26.254 9.339 1 81.8 117 ASP B CA 1
ATOM 3578 C C . ASP B 1 117 ? -0.898 26.452 7.877 1 81.8 117 ASP B C 1
ATOM 3580 O O . ASP B 1 117 ? 0.29 26.5 7.55 1 81.8 117 ASP B O 1
ATOM 3584 N N . GLU B 1 118 ? -1.858 26.5 7.057 1 80.4 118 GLU B N 1
ATOM 3585 C CA . GLU B 1 118 ? -1.694 26.771 5.632 1 80.4 118 GLU B CA 1
ATOM 3586 C C . GLU B 1 118 ? -1.757 28.268 5.344 1 80.4 118 GLU B C 1
ATOM 3588 O O . GLU B 1 118 ? -2.579 28.983 5.921 1 80.4 118 GLU B O 1
ATOM 3593 N N . VAL B 1 119 ? -0.804 28.676 4.545 1 79.76 119 VAL B N 1
ATOM 3594 C CA . VAL B 1 119 ? -0.814 30.067 4.105 1 79.76 119 VAL B CA 1
ATOM 3595 C C . VAL B 1 119 ? -1.596 30.191 2.799 1 79.76 119 VAL B C 1
ATOM 3597 O O . VAL B 1 119 ? -1.036 30.014 1.714 1 79.76 119 VAL B O 1
ATOM 3600 N N . LEU B 1 120 ? -2.793 30.553 2.868 1 74.22 120 LEU B N 1
ATOM 3601 C CA . LEU B 1 120 ? -3.748 30.535 1.766 1 74.22 120 LEU B CA 1
ATOM 3602 C C . LEU B 1 120 ? -3.251 31.385 0.601 1 74.22 120 LEU B C 1
ATOM 3604 O O . LEU B 1 120 ? -3.395 30.998 -0.561 1 74.22 120 LEU B O 1
ATOM 3608 N N . GLU B 1 121 ? -2.681 32.496 0.926 1 77.09 121 GLU B N 1
ATOM 3609 C CA . GLU B 1 121 ? -2.264 33.45 -0.097 1 77.09 121 GLU B CA 1
ATOM 3610 C C . GLU B 1 121 ? -1.177 32.861 -0.991 1 77.09 121 GLU B C 1
ATOM 3612 O O . GLU B 1 121 ? -0.95 33.345 -2.102 1 77.09 121 GLU B O 1
ATOM 3617 N N . MET B 1 122 ? -0.611 31.891 -0.543 1 83.37 122 MET B N 1
ATOM 3618 C CA . MET B 1 122 ? 0.497 31.308 -1.293 1 83.37 122 MET B CA 1
ATOM 3619 C C . MET B 1 122 ? 0.03 30.109 -2.112 1 83.37 122 MET B C 1
ATOM 3621 O O . MET B 1 122 ? 0.79 29.567 -2.916 1 83.37 122 MET B O 1
ATOM 3625 N N . ASN B 1 123 ? -1.22 29.738 -2.004 1 85.56 123 ASN B N 1
ATOM 3626 C CA . ASN B 1 123 ? -1.72 28.532 -2.656 1 85.56 123 ASN B CA 1
ATOM 3627 C C . ASN B 1 123 ? -2.021 28.777 -4.132 1 85.56 123 ASN B C 1
ATOM 3629 O O . ASN B 1 123 ? -2.633 29.785 -4.486 1 85.56 123 ASN B O 1
ATOM 3633 N N . GLN B 1 124 ? -1.51 27.961 -4.96 1 90.71 124 GLN B N 1
ATOM 3634 C CA . GLN B 1 124 ? -1.817 27.909 -6.386 1 90.71 124 GLN B CA 1
ATOM 3635 C C . GLN B 1 124 ? -2.14 26.484 -6.827 1 90.71 124 GLN B C 1
ATOM 3637 O O . GLN B 1 124 ? -1.237 25.664 -7.005 1 90.71 124 GLN B O 1
ATOM 3642 N N . ASN B 1 125 ? -3.467 26.136 -7.061 1 91.66 125 ASN B N 1
ATOM 3643 C CA . ASN B 1 125 ? -3.944 24.825 -7.488 1 91.66 125 ASN B CA 1
ATOM 3644 C C . ASN B 1 125 ? -3.405 23.714 -6.591 1 91.66 125 ASN B C 1
ATOM 3646 O O . ASN B 1 125 ? -2.937 22.685 -7.083 1 91.66 125 ASN B O 1
ATOM 3650 N N . LEU B 1 126 ? -3.444 23.99 -5.284 1 91.75 126 LEU B N 1
ATOM 3651 C CA . LEU B 1 126 ? -2.851 23.069 -4.321 1 91.75 126 LEU B CA 1
ATOM 3652 C C . LEU B 1 126 ? -3.778 21.887 -4.057 1 91.75 126 LEU B C 1
ATOM 3654 O O . LEU B 1 126 ? -4.967 22.074 -3.788 1 91.75 126 LEU B O 1
ATOM 3658 N N . SER B 1 127 ? -3.31 20.674 -4.275 1 94.11 127 SER B N 1
ATOM 3659 C CA . SER B 1 127 ? -3.942 19.42 -3.879 1 94.11 127 SER B CA 1
ATOM 3660 C C . SER B 1 127 ? -3.039 18.613 -2.952 1 94.11 127 SER B C 1
ATOM 3662 O O . SER B 1 127 ? -1.826 18.547 -3.162 1 94.11 127 SER B O 1
ATOM 3664 N N . SER B 1 128 ? -3.649 18.092 -1.91 1 94.12 128 SER B N 1
ATOM 3665 C CA . SER B 1 128 ? -2.811 17.411 -0.928 1 94.12 128 SER B CA 1
ATOM 3666 C C . SER B 1 128 ? -3.566 16.27 -0.254 1 94.12 128 SER B C 1
ATOM 3668 O O . SER B 1 128 ? -4.797 16.224 -0.294 1 94.12 128 SER B O 1
ATOM 3670 N N . PHE B 1 129 ? -2.836 15.262 0.211 1 95.93 129 PHE B N 1
ATOM 3671 C CA . PHE B 1 129 ? -3.293 14.276 1.183 1 95.93 129 PHE B CA 1
ATOM 3672 C C . PHE B 1 129 ? -2.717 14.569 2.563 1 95.93 129 PHE B C 1
ATOM 3674 O O . PHE B 1 129 ? -1.626 15.133 2.679 1 95.93 129 PHE B O 1
ATOM 3681 N N . SER B 1 130 ? -3.432 14.271 3.612 1 94.32 130 SER B N 1
ATOM 3682 C CA . SER B 1 130 ? -2.882 14.29 4.964 1 94.32 130 SER B CA 1
ATOM 3683 C C . SER B 1 130 ? -3.388 13.107 5.783 1 94.32 130 SER B C 1
ATOM 3685 O O . SER B 1 130 ? -4.412 12.507 5.449 1 94.32 130 SER B O 1
ATOM 3687 N N . MET B 1 131 ? -2.636 12.751 6.69 1 95.57 131 MET B N 1
ATOM 3688 C CA . MET B 1 131 ? -3.083 11.723 7.625 1 95.57 131 MET B CA 1
ATOM 3689 C C . MET B 1 131 ? -2.641 12.051 9.047 1 95.57 131 MET B C 1
ATOM 3691 O O . MET B 1 131 ? -1.608 12.693 9.248 1 95.57 131 MET B O 1
ATOM 3695 N N . ALA B 1 132 ? -3.441 11.642 10.027 1 93.44 132 ALA B N 1
ATOM 3696 C CA . ALA B 1 132 ? -3.141 11.761 11.452 1 93.44 132 ALA B CA 1
ATOM 3697 C C . ALA B 1 132 ? -2.848 10.396 12.066 1 93.44 132 ALA B C 1
ATOM 3699 O O . ALA B 1 132 ? -3.562 9.425 11.806 1 93.44 132 ALA B O 1
ATOM 3700 N N . ILE B 1 133 ? -1.775 10.344 12.814 1 95.28 133 ILE B N 1
ATOM 3701 C CA . ILE B 1 133 ? -1.297 9.081 13.366 1 95.28 133 ILE B CA 1
ATOM 3702 C C . ILE B 1 133 ? -1.065 9.23 14.868 1 95.28 133 ILE B C 1
ATOM 3704 O O . ILE B 1 133 ? -0.521 10.239 15.321 1 95.28 133 ILE B O 1
ATOM 3708 N N . LYS B 1 134 ? -1.468 8.287 15.628 1 92.77 134 LYS B N 1
ATOM 3709 C CA . LYS B 1 134 ? -1.188 8.274 17.061 1 92.77 134 LYS B CA 1
ATOM 3710 C C . LYS B 1 134 ? -0.276 7.108 17.432 1 92.77 134 LYS B C 1
ATOM 3712 O O . LYS B 1 134 ? -0.218 6.106 16.716 1 92.77 134 LYS B O 1
ATOM 3717 N N . GLY B 1 135 ? 0.488 7.278 18.546 1 91.32 135 GLY B N 1
ATOM 3718 C CA . GLY B 1 135 ? 1.279 6.192 19.101 1 91.32 135 GLY B CA 1
ATOM 3719 C C . GLY B 1 135 ? 2.58 5.959 18.356 1 91.32 135 GLY B C 1
ATOM 3720 O O . GLY B 1 135 ? 3.12 4.851 18.37 1 91.32 135 GLY B O 1
ATOM 3721 N N . LEU B 1 136 ? 3.007 6.914 17.57 1 91.96 136 LEU B N 1
ATOM 3722 C CA . LEU B 1 136 ? 4.324 6.834 16.948 1 91.96 136 LEU B CA 1
ATOM 3723 C C . LEU B 1 136 ? 5.425 6.837 18.003 1 91.96 136 LEU B C 1
ATOM 3725 O O . LEU B 1 136 ? 5.485 7.739 18.841 1 91.96 136 LEU B O 1
ATOM 3729 N N . GLN B 1 137 ? 6.234 5.826 17.987 1 88.81 137 GLN B N 1
ATOM 3730 C CA . GLN B 1 137 ? 7.343 5.724 18.93 1 88.81 137 GLN B CA 1
ATOM 3731 C C . GLN B 1 137 ? 8.643 5.366 18.215 1 88.81 137 GLN B C 1
ATOM 3733 O O . GLN B 1 137 ? 8.765 4.28 17.646 1 88.81 137 GLN B O 1
ATOM 3738 N N . LEU B 1 138 ? 9.503 6.271 18.084 1 87.54 138 LEU B N 1
ATOM 3739 C CA . LEU B 1 138 ? 10.848 6.048 17.567 1 87.54 138 LEU B CA 1
ATOM 3740 C C . LEU B 1 138 ? 11.887 6.182 18.675 1 87.54 138 LEU B C 1
ATOM 3742 O O . LEU B 1 138 ? 11.689 6.939 19.628 1 87.54 138 LEU B O 1
ATOM 3746 N N . SER B 1 139 ? 12.962 5.541 18.414 1 79.81 139 SER B N 1
ATOM 3747 C CA . SER B 1 139 ? 14.013 5.589 19.425 1 79.81 139 SER B CA 1
ATOM 3748 C C . SER B 1 139 ? 14.551 7.005 19.598 1 79.81 139 SER B C 1
ATOM 3750 O O . SER B 1 139 ? 14.779 7.713 18.614 1 79.81 139 SER B O 1
ATOM 3752 N N . ASN B 1 140 ? 14.633 7.542 20.76 1 78.53 140 ASN B N 1
ATOM 3753 C CA . ASN B 1 140 ? 15.257 8.802 21.15 1 78.53 140 ASN B CA 1
ATOM 3754 C C . ASN B 1 140 ? 14.387 9.999 20.775 1 78.53 140 ASN B C 1
ATOM 3756 O O . ASN B 1 140 ? 14.889 11.114 20.628 1 78.53 140 ASN B O 1
ATOM 3760 N N . LEU B 1 141 ? 13.124 9.71 20.415 1 87.94 141 LEU B N 1
ATOM 3761 C CA . LEU B 1 141 ? 12.19 10.797 20.144 1 87.94 141 LEU B CA 1
ATOM 3762 C C . LEU B 1 141 ? 10.958 10.691 21.036 1 87.94 141 LEU B C 1
ATOM 3764 O O . LEU B 1 141 ? 10.567 9.591 21.434 1 87.94 141 LEU B O 1
ATOM 3768 N N . PRO B 1 142 ? 10.43 11.809 21.399 1 88.33 142 PRO B N 1
ATOM 3769 C CA . PRO B 1 142 ? 9.166 11.75 22.136 1 88.33 142 PRO B CA 1
ATOM 3770 C C . PRO B 1 142 ? 8.049 11.08 21.338 1 88.33 142 PRO B C 1
ATOM 3772 O O . PRO B 1 142 ? 8.16 10.931 20.119 1 88.33 142 PRO B O 1
ATOM 3775 N N . GLU B 1 143 ? 7.022 10.65 22.03 1 90.72 143 GLU B N 1
ATOM 3776 C CA . GLU B 1 143 ? 5.865 10.047 21.376 1 90.72 143 GLU B CA 1
ATOM 3777 C C . GLU B 1 143 ? 5.272 10.985 20.329 1 90.72 143 GLU B C 1
ATOM 3779 O O . GLU B 1 143 ? 5.148 12.188 20.565 1 90.72 143 GLU B O 1
ATOM 3784 N N . ASN B 1 144 ? 4.955 10.448 19.139 1 93.96 144 ASN B N 1
ATOM 3785 C CA . ASN B 1 144 ? 4.299 11.155 18.044 1 93.96 144 ASN B CA 1
ATOM 3786 C C . ASN B 1 144 ? 5.222 12.193 17.413 1 93.96 144 ASN B C 1
ATOM 3788 O O . ASN B 1 144 ? 4.761 13.234 16.941 1 93.96 144 ASN B O 1
ATOM 3792 N N . PHE B 1 145 ? 6.542 11.931 17.604 1 92.73 145 PHE B N 1
ATOM 3793 C CA . PHE B 1 145 ? 7.564 12.621 16.825 1 92.73 145 PHE B CA 1
ATOM 3794 C C . PHE B 1 145 ? 8.134 11.705 15.748 1 92.73 145 PHE B C 1
ATOM 3796 O O . PHE B 1 145 ? 8.47 10.551 16.022 1 92.73 145 PHE B O 1
ATOM 3803 N N . LEU B 1 146 ? 8.198 12.225 14.552 1 93.28 146 LEU B N 1
ATOM 3804 C CA . LEU B 1 146 ? 8.84 11.443 13.501 1 93.28 146 LEU B CA 1
ATOM 3805 C C . LEU B 1 146 ? 10.277 11.903 13.281 1 93.28 146 LEU B C 1
ATOM 3807 O O . LEU B 1 146 ? 11.132 11.113 12.876 1 93.28 146 LEU B O 1
ATOM 3811 N N . VAL B 1 147 ? 10.548 13.202 13.557 1 89.85 147 VAL B N 1
ATOM 3812 C CA . VAL B 1 147 ? 11.873 13.798 13.417 1 89.85 147 VAL B CA 1
ATOM 3813 C C . VAL B 1 147 ? 12.184 14.658 14.64 1 89.85 147 VAL B C 1
ATOM 3815 O O . VAL B 1 147 ? 11.273 15.129 15.324 1 89.85 147 VAL B O 1
ATOM 3818 N N . PRO B 1 148 ? 13.417 14.821 14.845 1 85.9 148 PRO B N 1
ATOM 3819 C CA . PRO B 1 148 ? 13.761 15.763 15.913 1 85.9 148 PRO B CA 1
ATOM 3820 C C . PRO B 1 148 ? 13.27 17.181 15.63 1 85.9 148 PRO B C 1
ATOM 3822 O O . PRO B 1 148 ? 13.151 17.576 14.467 1 85.9 148 PRO B O 1
ATOM 3825 N N . PRO B 1 149 ? 12.994 17.948 16.69 1 81.43 149 PRO B N 1
ATOM 3826 C CA . PRO B 1 149 ? 12.531 19.327 16.513 1 81.43 149 PRO B CA 1
ATOM 3827 C C . PRO B 1 149 ? 13.497 20.172 15.686 1 81.43 149 PRO B C 1
ATOM 3829 O O . PRO B 1 149 ? 13.085 21.151 15.059 1 81.43 149 PRO B O 1
ATOM 3832 N N . SER B 1 150 ? 14.758 19.773 15.591 1 77.26 150 SER B N 1
ATOM 3833 C CA . SER B 1 150 ? 15.782 20.535 14.884 1 77.26 150 SER B CA 1
ATOM 3834 C C . SER B 1 150 ? 15.783 20.211 13.394 1 77.26 150 SER B C 1
ATOM 3836 O O . SER B 1 150 ? 16.393 20.927 12.598 1 77.26 150 SER B O 1
ATOM 3838 N N . SER B 1 151 ? 15.101 19.216 13.043 1 83.94 151 SER B N 1
ATOM 3839 C CA . SER B 1 151 ? 15.085 18.803 11.644 1 83.94 151 SER B CA 1
ATOM 3840 C C . SER B 1 151 ? 14.095 19.634 10.833 1 83.94 151 SER B C 1
ATOM 3842 O O . SER B 1 151 ? 13.04 20.02 11.34 1 83.94 151 SER B O 1
ATOM 3844 N N . PRO B 1 152 ? 14.434 19.899 9.594 1 85.87 152 PRO B N 1
ATOM 3845 C CA . PRO B 1 152 ? 13.445 20.556 8.736 1 85.87 152 PRO B CA 1
ATOM 3846 C C . PRO B 1 152 ? 12.159 19.747 8.591 1 85.87 152 PRO B C 1
ATOM 3848 O O . PRO B 1 152 ? 12.208 18.549 8.298 1 85.87 152 PRO B O 1
ATOM 3851 N N . PRO B 1 153 ? 11.048 20.39 8.785 1 92.48 153 PRO B N 1
ATOM 3852 C CA . PRO B 1 153 ? 9.777 19.664 8.743 1 92.48 153 PRO B CA 1
ATOM 3853 C C . PRO B 1 153 ? 9.251 19.475 7.322 1 92.48 153 PRO B C 1
ATOM 3855 O O . PRO B 1 153 ? 8.233 18.809 7.12 1 92.48 153 PRO B O 1
ATOM 3858 N N . VAL B 1 154 ? 9.899 20.111 6.307 1 95.04 154 VAL B N 1
ATOM 3859 C CA . VAL B 1 154 ? 9.452 20.03 4.92 1 95.04 154 VAL B CA 1
ATOM 3860 C C . VAL B 1 154 ? 10.582 19.493 4.044 1 95.04 154 VAL B C 1
ATOM 3862 O O . VAL B 1 154 ? 11.713 19.979 4.11 1 95.04 154 VAL B O 1
ATOM 3865 N N . PHE B 1 155 ? 10.319 18.492 3.279 1 94.34 155 PHE B N 1
ATOM 3866 C CA . PHE B 1 155 ? 11.291 17.958 2.332 1 94.34 155 PHE B CA 1
ATOM 3867 C C . PHE B 1 155 ? 10.591 17.361 1.117 1 94.34 155 PHE B C 1
ATOM 3869 O O . PHE B 1 155 ? 9.388 17.092 1.156 1 94.34 155 PHE B O 1
ATOM 3876 N N . ASN B 1 156 ? 11.346 17.222 0.082 1 96.23 156 ASN B N 1
ATOM 3877 C CA . ASN B 1 156 ? 10.807 16.665 -1.155 1 96.23 156 ASN B CA 1
ATOM 3878 C C . ASN B 1 156 ? 10.964 15.148 -1.202 1 96.23 156 ASN B C 1
ATOM 3880 O O . ASN B 1 156 ? 12.012 14.616 -0.83 1 96.23 156 ASN B O 1
ATOM 3884 N N . SER B 1 157 ? 9.962 14.478 -1.717 1 96.39 157 SER B N 1
ATOM 3885 C CA . SER B 1 157 ? 9.963 13.019 -1.718 1 96.39 157 SER B CA 1
ATOM 3886 C C . SER B 1 157 ? 10.708 12.467 -2.928 1 96.39 157 SER B C 1
ATOM 3888 O O . SER B 1 157 ? 10.926 11.258 -3.031 1 96.39 157 SER B O 1
ATOM 3890 N N . GLY B 1 158 ? 11.05 13.327 -3.871 1 93.04 158 GLY B N 1
ATOM 3891 C CA . GLY B 1 158 ? 11.871 12.924 -5.002 1 93.04 158 GLY B CA 1
ATOM 3892 C C . GLY B 1 158 ? 11.314 11.725 -5.745 1 93.04 158 GLY B C 1
ATOM 3893 O O . GLY B 1 158 ? 10.144 11.716 -6.132 1 93.04 158 GLY B O 1
ATOM 3894 N N . GLU B 1 159 ? 12.183 10.701 -5.85 1 90.94 159 GLU B N 1
ATOM 3895 C CA . GLU B 1 159 ? 11.84 9.531 -6.653 1 90.94 159 GLU B CA 1
ATOM 3896 C C . GLU B 1 159 ? 10.721 8.723 -6.001 1 90.94 159 GLU B C 1
ATOM 3898 O O . GLU B 1 159 ? 10.071 7.909 -6.66 1 90.94 159 GLU B O 1
ATOM 3903 N N . PHE B 1 160 ? 10.392 8.987 -4.753 1 94.57 160 PHE B N 1
ATOM 3904 C CA . PHE B 1 160 ? 9.382 8.218 -4.036 1 94.57 160 PHE B CA 1
ATOM 3905 C C . PHE B 1 160 ? 8.002 8.84 -4.212 1 94.57 160 PHE B C 1
ATOM 3907 O O . PHE B 1 160 ? 6.994 8.248 -3.82 1 94.57 160 PHE B O 1
ATOM 3914 N N . SER B 1 161 ? 7.895 9.996 -4.826 1 96.11 161 SER B N 1
ATOM 3915 C CA . SER B 1 161 ? 6.667 10.781 -4.906 1 96.11 161 SER B CA 1
ATOM 3916 C C . SER B 1 161 ? 5.537 9.976 -5.538 1 96.11 161 SER B C 1
ATOM 3918 O O . SER B 1 161 ? 4.43 9.92 -4.998 1 96.11 161 SER B O 1
ATOM 3920 N N . PRO B 1 162 ? 5.796 9.287 -6.641 1 95.22 162 PRO B N 1
ATOM 3921 C CA . PRO B 1 162 ? 4.685 8.553 -7.251 1 95.22 162 PRO B CA 1
ATOM 3922 C C . PRO B 1 162 ? 4.154 7.436 -6.355 1 95.22 162 PRO B C 1
ATOM 3924 O O . PRO B 1 162 ? 2.946 7.187 -6.321 1 95.22 162 PRO B O 1
ATOM 3927 N N . MET B 1 163 ? 5.014 6.772 -5.649 1 95.27 163 MET B N 1
ATOM 3928 C CA . MET B 1 163 ? 4.607 5.684 -4.764 1 95.27 163 MET B CA 1
ATOM 3929 C C . MET B 1 163 ? 3.812 6.217 -3.577 1 95.27 163 MET B C 1
ATOM 3931 O O . MET B 1 163 ? 2.796 5.634 -3.193 1 95.27 163 MET B O 1
ATOM 3935 N N . ILE B 1 164 ? 4.279 7.257 -3.037 1 97.71 164 ILE B N 1
ATOM 3936 C CA . ILE B 1 164 ? 3.572 7.872 -1.918 1 97.71 164 ILE B CA 1
ATOM 3937 C C . ILE B 1 164 ? 2.191 8.337 -2.374 1 97.71 164 ILE B C 1
ATOM 3939 O O . ILE B 1 164 ? 1.191 8.087 -1.697 1 97.71 164 ILE B O 1
ATOM 3943 N N . ASP B 1 165 ? 2.124 8.946 -3.509 1 97.81 165 ASP B N 1
ATOM 3944 C CA . ASP B 1 165 ? 0.861 9.427 -4.059 1 97.81 165 ASP B CA 1
ATOM 3945 C C . ASP B 1 165 ? -0.129 8.279 -4.247 1 97.81 165 ASP B C 1
ATOM 3947 O O . ASP B 1 165 ? -1.28 8.368 -3.814 1 97.81 165 ASP B O 1
ATOM 3951 N N . SER B 1 166 ? 0.324 7.236 -4.832 1 96.79 166 SER B N 1
ATOM 3952 C CA . SER B 1 166 ? -0.55 6.102 -5.115 1 96.79 166 SER B CA 1
ATOM 3953 C C . SER B 1 166 ? -1.007 5.422 -3.829 1 96.79 166 SER B C 1
ATOM 3955 O O . SER B 1 166 ? -2.153 4.978 -3.729 1 96.79 166 SER B O 1
ATOM 3957 N N . THR B 1 167 ? -0.144 5.273 -2.897 1 97.88 167 THR B N 1
ATOM 3958 C CA . THR B 1 167 ? -0.482 4.616 -1.639 1 97.88 167 THR B CA 1
ATOM 3959 C C . THR B 1 167 ? -1.494 5.444 -0.852 1 97.88 167 THR B C 1
ATOM 3961 O O . THR B 1 167 ? -2.461 4.902 -0.312 1 97.88 167 THR B O 1
ATOM 3964 N N . PHE B 1 168 ? -1.308 6.764 -0.838 1 97.47 168 PHE B N 1
ATOM 3965 C CA . PHE B 1 168 ? -2.285 7.645 -0.208 1 97.47 168 PHE B CA 1
ATOM 3966 C C . PHE B 1 168 ? -3.638 7.535 -0.901 1 97.47 168 PHE B C 1
ATOM 3968 O O . PHE B 1 168 ? -4.679 7.519 -0.241 1 97.47 168 PHE B O 1
ATOM 3975 N N . ALA B 1 169 ? -3.564 7.534 -2.189 1 96.38 169 ALA B N 1
ATOM 3976 C CA . ALA B 1 169 ? -4.807 7.452 -2.952 1 96.38 169 ALA B CA 1
ATOM 3977 C C . ALA B 1 169 ? -5.581 6.184 -2.604 1 96.38 169 ALA B C 1
ATOM 3979 O O . ALA B 1 169 ? -6.799 6.226 -2.412 1 96.38 169 ALA B O 1
ATOM 3980 N N . THR B 1 170 ? -4.876 5.091 -2.529 1 95.72 170 THR B N 1
ATOM 3981 C CA . THR B 1 170 ? -5.5 3.82 -2.177 1 95.72 170 THR B CA 1
ATOM 3982 C C . THR B 1 170 ? -6.05 3.863 -0.754 1 95.72 170 THR B C 1
ATOM 3984 O O . THR B 1 170 ? -7.175 3.426 -0.505 1 95.72 170 THR B O 1
ATOM 3987 N N . LEU B 1 171 ? -5.29 4.359 0.156 1 95.63 171 LEU B N 1
ATOM 3988 C CA . LEU B 1 171 ? -5.692 4.488 1.552 1 95.63 171 LEU B CA 1
ATOM 3989 C C . LEU B 1 171 ? -6.964 5.321 1.677 1 95.63 171 LEU B C 1
ATOM 3991 O O . LEU B 1 171 ? -7.921 4.905 2.334 1 95.63 171 LEU B O 1
ATOM 3995 N N . TYR B 1 172 ? -6.927 6.478 1.036 1 93.79 172 TYR B N 1
ATOM 3996 C CA . TYR B 1 172 ? -8.082 7.368 1.073 1 93.79 172 TYR B CA 1
ATOM 3997 C C . TYR B 1 172 ? -9.308 6.695 0.465 1 93.79 172 TYR B C 1
ATOM 3999 O O . TYR B 1 172 ? -10.41 6.789 1.01 1 93.79 172 TYR B O 1
ATOM 4007 N N . GLN B 1 173 ? -9.097 6.082 -0.686 1 92.39 173 GLN B N 1
ATOM 4008 C CA . GLN B 1 173 ? -10.206 5.421 -1.366 1 92.39 173 GLN B CA 1
ATOM 4009 C C . GLN B 1 173 ? -10.833 4.348 -0.48 1 92.39 173 GLN B C 1
ATOM 4011 O O . GLN B 1 173 ? -12.058 4.233 -0.409 1 92.39 173 GLN B O 1
ATOM 4016 N N . LEU B 1 174 ? -10.059 3.596 0.137 1 90.89 174 LEU B N 1
ATOM 4017 C CA . LEU B 1 174 ? -10.55 2.525 0.996 1 90.89 174 LEU B CA 1
ATOM 4018 C C . LEU B 1 174 ? -11.364 3.088 2.156 1 90.89 174 LEU B C 1
ATOM 4020 O O . LEU B 1 174 ? -12.49 2.649 2.401 1 90.89 174 LEU B O 1
ATOM 4024 N N . LEU B 1 175 ? -10.832 4.029 2.81 1 87.57 175 LEU B N 1
ATOM 4025 C CA . LEU B 1 175 ? -11.47 4.58 4 1 87.57 175 LEU B CA 1
ATOM 4026 C C . LEU B 1 175 ? -12.745 5.333 3.635 1 87.57 175 LEU B C 1
ATOM 4028 O O . LEU B 1 175 ? -13.703 5.354 4.411 1 87.57 175 LEU B O 1
ATOM 4032 N N . SER B 1 176 ? -12.705 5.951 2.469 1 85.89 176 SER B N 1
ATOM 4033 C CA . SER B 1 176 ? -13.85 6.757 2.062 1 85.89 176 SER B CA 1
ATOM 4034 C C . SER B 1 176 ? -14.93 5.897 1.414 1 85.89 176 SER B C 1
ATOM 4036 O O . SER B 1 176 ? -16.05 6.361 1.191 1 85.89 176 SER B O 1
ATOM 4038 N N . SER B 1 177 ? -14.641 4.65 1.031 1 81.74 177 SER B N 1
ATOM 4039 C CA . SER B 1 177 ? -15.556 3.793 0.284 1 81.74 177 SER B CA 1
ATOM 4040 C C . SER B 1 177 ? -16.714 3.325 1.159 1 81.74 177 SER B C 1
ATOM 4042 O O . SER B 1 177 ? -17.771 2.948 0.649 1 81.74 177 SER B O 1
ATOM 4044 N N . GLY B 1 178 ? -16.561 3.274 2.464 1 78.39 178 GLY B N 1
ATOM 4045 C CA . GLY B 1 178 ? -17.583 2.757 3.36 1 78.39 178 GLY B CA 1
ATOM 4046 C C . GLY B 1 178 ? -17.545 1.247 3.499 1 78.39 178 GLY B C 1
ATOM 4047 O O . GLY B 1 178 ? -18.378 0.662 4.194 1 78.39 178 GLY B O 1
ATOM 4048 N N . ILE B 1 179 ? -16.634 0.565 2.796 1 81.36 179 ILE B N 1
ATOM 4049 C CA . ILE B 1 179 ? -16.461 -0.875 2.954 1 81.36 179 ILE B CA 1
ATOM 4050 C C . ILE B 1 179 ? -16.095 -1.195 4.402 1 81.36 179 ILE B C 1
ATOM 4052 O O . ILE B 1 179 ? -15.234 -0.537 4.991 1 81.36 179 ILE B O 1
ATOM 4056 N N . PRO B 1 180 ? -16.728 -2.182 4.979 1 82.73 180 PRO B N 1
ATOM 4057 C CA . PRO B 1 180 ? -16.432 -2.495 6.379 1 82.73 180 PRO B CA 1
ATOM 4058 C C . PRO B 1 180 ? -15.103 -3.226 6.552 1 82.73 180 PRO B C 1
ATOM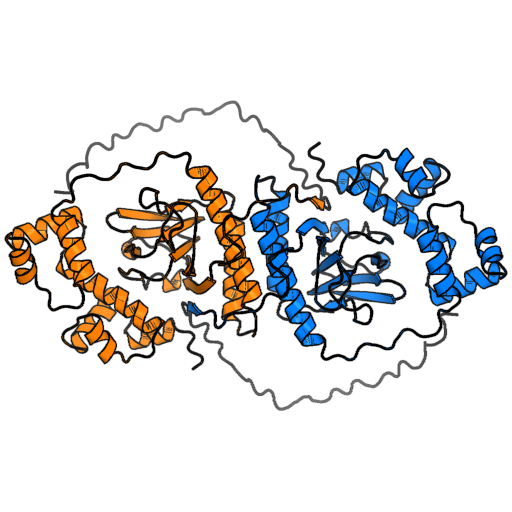 4060 O O . PRO B 1 180 ? -14.613 -3.854 5.611 1 82.73 180 PRO B O 1
ATOM 4063 N N . ASP B 1 181 ? -14.435 -3.175 7.717 1 85.17 181 ASP B N 1
ATOM 4064 C CA . ASP B 1 181 ? -13.32 -3.974 8.214 1 85.17 181 ASP B CA 1
ATOM 4065 C C . ASP B 1 181 ? -12.072 -3.768 7.359 1 85.17 181 ASP B C 1
ATOM 4067 O O . ASP B 1 181 ? -11.374 -4.729 7.027 1 85.17 181 ASP B O 1
ATOM 4071 N N . VAL B 1 182 ? -11.883 -2.511 6.93 1 88.57 182 VAL B N 1
ATOM 4072 C CA . VAL B 1 182 ? -10.734 -2.21 6.083 1 88.57 182 VAL B CA 1
ATOM 4073 C C . VAL B 1 182 ? -9.57 -1.724 6.943 1 88.57 182 VAL B C 1
ATOM 4075 O O . VAL B 1 182 ? -8.528 -1.323 6.42 1 88.57 182 VAL B O 1
ATOM 4078 N N . GLU B 1 183 ? -9.645 -1.76 8.301 1 89.28 183 GLU B N 1
ATOM 4079 C CA . GLU B 1 183 ? -8.703 -1.102 9.201 1 89.28 183 GLU B CA 1
ATOM 4080 C C . GLU B 1 183 ? -7.31 -1.714 9.085 1 89.28 183 GLU B C 1
ATOM 4082 O O . GLU B 1 183 ? -6.307 -0.998 9.121 1 89.28 183 GLU B O 1
ATOM 4087 N N . GLU B 1 184 ? -7.243 -3.022 8.98 1 91.66 184 GLU B N 1
ATOM 4088 C CA . GLU B 1 184 ? -5.934 -3.661 8.878 1 91.66 184 GLU B CA 1
ATOM 4089 C C . GLU B 1 184 ? -5.215 -3.243 7.598 1 91.66 184 GLU B C 1
ATOM 4091 O O . GLU B 1 184 ? -4.017 -2.95 7.621 1 91.66 184 GLU B O 1
ATOM 4096 N N . THR B 1 185 ? -5.99 -3.265 6.487 1 94.31 185 THR B N 1
ATOM 4097 C CA . THR B 1 185 ? -5.412 -2.819 5.225 1 94.31 185 THR B CA 1
ATOM 4098 C C . THR B 1 185 ? -4.936 -1.373 5.329 1 94.31 185 THR B C 1
ATOM 4100 O O . THR B 1 185 ? -3.825 -1.047 4.904 1 94.31 185 THR B O 1
ATOM 4103 N N . CYS B 1 186 ? -5.766 -0.544 5.913 1 94.2 186 CYS B N 1
ATOM 4104 C CA . CYS B 1 186 ? -5.412 0.861 6.078 1 94.2 186 CYS B CA 1
ATOM 4105 C C . CYS B 1 186 ? -4.167 1.012 6.944 1 94.2 186 CYS B C 1
ATOM 4107 O O . CYS B 1 186 ? -3.306 1.847 6.661 1 94.2 186 CYS B O 1
ATOM 4109 N N . HIS B 1 187 ? -4.124 0.221 7.981 1 94.27 187 HIS B N 1
ATOM 4110 C CA . HIS B 1 187 ? -2.937 0.224 8.829 1 94.27 187 HIS B CA 1
ATOM 4111 C C . HIS B 1 187 ? -1.686 -0.114 8.025 1 94.27 187 HIS B C 1
ATOM 4113 O O . HIS B 1 187 ? -0.668 0.573 8.136 1 94.27 187 HIS B O 1
ATOM 4119 N N . ASN B 1 188 ? -1.745 -1.14 7.253 1 95.34 188 ASN B N 1
ATOM 4120 C CA . ASN B 1 188 ? -0.589 -1.568 6.472 1 95.34 188 ASN B CA 1
ATOM 4121 C C . ASN B 1 188 ? -0.199 -0.523 5.43 1 95.34 188 ASN B C 1
ATOM 4123 O O . ASN B 1 188 ? 0.987 -0.317 5.166 1 95.34 188 ASN B O 1
ATOM 4127 N N . LEU B 1 189 ? -1.137 0.086 4.796 1 97.16 189 LEU B N 1
ATOM 4128 C CA . LEU B 1 189 ? -0.86 1.158 3.846 1 97.16 189 LEU B CA 1
ATOM 4129 C C . LEU B 1 189 ? -0.211 2.348 4.543 1 97.16 189 LEU B C 1
ATOM 4131 O O . LEU B 1 189 ? 0.757 2.919 4.035 1 97.16 189 LEU B O 1
ATOM 4135 N N . MET B 1 190 ? -0.754 2.687 5.701 1 96.46 190 MET B N 1
ATOM 4136 C CA . MET B 1 190 ? -0.146 3.75 6.495 1 96.46 190 MET B CA 1
ATOM 4137 C C . MET B 1 190 ? 1.307 3.424 6.82 1 96.46 190 MET B C 1
ATOM 4139 O O . MET B 1 190 ? 2.189 4.27 6.662 1 96.46 190 MET B O 1
ATOM 4143 N N . MET B 1 191 ? 1.557 2.222 7.235 1 95.67 191 MET B N 1
ATOM 4144 C CA . MET B 1 191 ? 2.914 1.809 7.579 1 95.67 191 MET B CA 1
ATOM 4145 C C . MET B 1 191 ? 3.831 1.885 6.363 1 95.67 191 MET B C 1
ATOM 4147 O O . MET B 1 191 ? 5.018 2.192 6.493 1 95.67 191 MET B O 1
ATOM 4151 N N . SER B 1 192 ? 3.284 1.587 5.204 1 97.23 192 SER B N 1
ATOM 4152 C CA . SER B 1 192 ? 4.075 1.691 3.982 1 97.23 192 SER B CA 1
ATOM 4153 C C . SER B 1 192 ? 4.478 3.136 3.706 1 97.23 192 SER B C 1
ATOM 4155 O O . SER B 1 192 ? 5.616 3.405 3.318 1 97.23 192 SER B O 1
ATOM 4157 N N . ILE B 1 193 ? 3.572 4.036 3.91 1 97.87 193 ILE B N 1
ATOM 4158 C CA . ILE B 1 193 ? 3.861 5.453 3.715 1 97.87 193 ILE B CA 1
ATOM 4159 C C . ILE B 1 193 ? 4.924 5.905 4.714 1 97.87 193 ILE B C 1
ATOM 4161 O O . ILE B 1 193 ? 5.899 6.559 4.338 1 97.87 193 ILE B O 1
ATOM 4165 N N . LEU B 1 194 ? 4.776 5.544 5.981 1 96.62 194 LEU B N 1
ATOM 4166 C CA . LEU B 1 194 ? 5.743 5.915 7.009 1 96.62 194 LEU B CA 1
ATOM 4167 C C . LEU B 1 194 ? 7.127 5.368 6.677 1 96.62 194 LEU B C 1
ATOM 4169 O O . LEU B 1 194 ? 8.133 6.056 6.865 1 96.62 194 LEU B O 1
ATOM 4173 N N . SER B 1 195 ? 7.152 4.118 6.202 1 95.03 195 SER B N 1
ATOM 4174 C CA . SER B 1 195 ? 8.429 3.514 5.836 1 95.03 195 SER B CA 1
ATOM 4175 C C . SER B 1 195 ? 9.107 4.292 4.713 1 95.03 195 SER B C 1
ATOM 4177 O O . SER B 1 195 ? 10.324 4.486 4.732 1 95.03 195 SER B O 1
ATOM 4179 N N . LEU B 1 196 ? 8.359 4.701 3.729 1 95.71 196 LEU B N 1
ATOM 4180 C CA . LEU B 1 196 ? 8.907 5.499 2.638 1 95.71 196 LEU B CA 1
ATOM 4181 C C . LEU B 1 196 ? 9.454 6.825 3.156 1 95.71 196 LEU B C 1
ATOM 4183 O O . LEU B 1 196 ? 10.552 7.239 2.777 1 95.71 196 LEU B O 1
ATOM 4187 N N . VAL B 1 197 ? 8.696 7.452 4.012 1 95.86 197 VAL B N 1
ATOM 4188 C CA . VAL B 1 197 ? 9.094 8.742 4.565 1 95.86 197 VAL B CA 1
ATOM 4189 C C . VAL B 1 197 ? 10.372 8.583 5.385 1 95.86 197 VAL B C 1
ATOM 4191 O O . VAL B 1 197 ? 11.282 9.409 5.294 1 95.86 197 VAL B O 1
ATOM 4194 N N . MET B 1 198 ? 10.434 7.527 6.15 1 92.43 198 MET B N 1
ATOM 4195 C CA . MET B 1 198 ? 11.63 7.268 6.947 1 92.43 198 MET B CA 1
ATOM 4196 C C . MET B 1 198 ? 12.84 7.031 6.051 1 92.43 198 MET B C 1
ATOM 4198 O O . MET B 1 198 ? 13.954 7.443 6.383 1 92.43 198 MET B O 1
ATOM 4202 N N . GLN B 1 199 ? 12.632 6.382 4.973 1 89.93 199 GLN B N 1
ATOM 4203 C CA . GLN B 1 199 ? 13.711 6.18 4.012 1 89.93 199 GLN B CA 1
ATOM 4204 C C . GLN B 1 199 ? 14.229 7.512 3.477 1 89.93 199 GLN B C 1
ATOM 4206 O O . GLN B 1 199 ? 15.439 7.705 3.343 1 89.93 199 GLN B O 1
ATOM 4211 N N . ILE B 1 200 ? 13.372 8.359 3.163 1 91.69 200 ILE B N 1
ATOM 4212 C CA . ILE B 1 200 ? 13.726 9.677 2.647 1 91.69 200 ILE B CA 1
ATOM 4213 C C . ILE B 1 200 ? 14.503 10.454 3.708 1 91.69 200 ILE B C 1
ATOM 4215 O O . ILE B 1 200 ? 15.55 11.036 3.416 1 91.69 200 ILE B O 1
ATOM 4219 N N . ILE B 1 201 ? 13.966 10.445 4.929 1 89.25 201 ILE B N 1
ATOM 4220 C CA . ILE B 1 201 ? 14.598 11.158 6.033 1 89.25 201 ILE B CA 1
ATOM 4221 C C . ILE B 1 201 ? 16.019 10.639 6.236 1 89.25 201 ILE B C 1
ATOM 4223 O O . ILE B 1 201 ? 16.949 11.422 6.443 1 89.25 201 ILE B O 1
ATOM 4227 N N . ASN B 1 202 ? 16.156 9.336 6.154 1 83.99 202 ASN B N 1
ATOM 4228 C CA . ASN B 1 202 ? 17.468 8.726 6.343 1 83.99 202 ASN B CA 1
ATOM 4229 C C . ASN B 1 202 ? 18.433 9.114 5.227 1 83.99 202 ASN B C 1
ATOM 4231 O O . ASN B 1 202 ? 19.644 9.185 5.444 1 83.99 202 ASN B O 1
ATOM 4235 N N . GLN B 1 203 ? 17.866 9.29 4.105 1 81.43 203 GLN B N 1
ATOM 4236 C CA . GLN B 1 203 ? 18.698 9.684 2.973 1 81.43 203 GLN B CA 1
ATOM 4237 C C . GLN B 1 203 ? 19.122 11.146 3.085 1 81.43 203 GLN B C 1
ATOM 4239 O O . GLN B 1 203 ? 20.228 11.51 2.678 1 81.43 203 GLN B O 1
ATOM 4244 N N . ILE B 1 204 ? 18.194 11.97 3.648 1 75.92 204 ILE B N 1
ATOM 4245 C CA . ILE B 1 204 ? 18.474 13.399 3.74 1 75.92 204 ILE B CA 1
ATOM 4246 C C . ILE B 1 204 ? 19.272 13.688 5.01 1 75.92 204 ILE B C 1
ATOM 4248 O O . ILE B 1 204 ? 20.027 14.661 5.068 1 75.92 204 ILE B O 1
ATOM 4252 N N . SER B 1 205 ? 18.873 13.143 6.214 1 65.87 205 SER B N 1
ATOM 4253 C CA . SER B 1 205 ? 19.408 13.472 7.531 1 65.87 205 SER B CA 1
ATOM 4254 C C . SER B 1 205 ? 20.933 13.467 7.525 1 65.87 205 SER B C 1
ATOM 4256 O O . SER B 1 205 ? 21.564 13.556 8.58 1 65.87 205 SER B O 1
ATOM 4258 N N . SER B 1 206 ? 21.652 13.036 6.407 1 51.08 206 SER B N 1
ATOM 4259 C CA . SER B 1 206 ? 23.027 13.456 6.661 1 51.08 206 SER B CA 1
ATOM 4260 C C . SER B 1 206 ? 23.095 14.935 7.024 1 51.08 206 SER B C 1
ATOM 4262 O O . SER B 1 206 ? 24.184 15.489 7.188 1 51.08 206 SER B O 1
ATOM 4264 N N . ILE B 1 207 ? 22.029 15.529 6.826 1 45.14 207 ILE B N 1
ATOM 4265 C CA . ILE B 1 207 ? 22.225 16.969 6.953 1 45.14 207 ILE B CA 1
ATOM 4266 C C . ILE B 1 207 ? 22.116 17.378 8.42 1 45.14 207 ILE B C 1
ATOM 4268 O O . ILE B 1 207 ? 21.296 16.833 9.163 1 45.14 207 ILE B O 1
ATOM 4272 N N . SER B 1 208 ? 23.065 18.064 8.906 1 45.33 208 SER B N 1
ATOM 4273 C CA . SER B 1 208 ? 23.459 18.651 10.182 1 45.33 208 SER B CA 1
ATOM 4274 C C . SER B 1 208 ? 22.272 19.311 10.877 1 45.33 208 SER B C 1
ATOM 4276 O O . SER B 1 208 ? 21.458 19.974 10.23 1 45.33 208 SER B O 1
ATOM 4278 N N . PRO B 1 209 ? 21.841 18.773 12.018 1 42.4 209 PRO B N 1
ATOM 4279 C CA . PRO B 1 209 ? 20.85 19.413 12.886 1 42.4 209 PRO B CA 1
ATOM 4280 C C . PRO B 1 209 ? 20.875 20.936 12.787 1 42.4 209 PRO B C 1
ATOM 4282 O O . PRO B 1 209 ? 21.95 21.542 12.813 1 42.4 209 PRO B O 1
ATOM 4285 N N . ALA B 1 210 ? 20.169 21.446 11.986 1 39.01 210 ALA B N 1
ATOM 4286 C CA . ALA B 1 210 ? 20.128 22.902 12.1 1 39.01 210 ALA B CA 1
ATOM 4287 C C . ALA B 1 210 ? 20.227 23.34 13.558 1 39.01 210 ALA B C 1
ATOM 4289 O O . ALA B 1 210 ? 19.89 22.577 14.467 1 39.01 210 ALA B O 1
ATOM 4290 N N . GLY B 1 211 ? 20.858 24.45 13.751 1 36.48 211 GLY B N 1
ATOM 4291 C CA . GLY B 1 211 ? 21.243 25.267 14.891 1 36.48 211 GLY B CA 1
ATOM 4292 C C . GLY B 1 211 ? 20.142 25.403 15.926 1 36.48 211 GLY B C 1
ATOM 4293 O O . GLY B 1 211 ? 18.958 25.293 15.6 1 36.48 211 GLY B O 1
ATOM 4294 N N . SER B 1 212 ? 20.333 24.798 17.116 1 40.18 212 SER B N 1
ATOM 4295 C CA . SER B 1 212 ? 19.68 25.085 18.389 1 40.18 212 SER B CA 1
ATOM 4296 C C . SER B 1 212 ? 19.153 26.515 18.431 1 40.18 212 SER B C 1
ATOM 4298 O O . SER B 1 212 ? 19.931 27.47 18.387 1 40.18 212 SER B O 1
ATOM 4300 N N . LYS B 1 213 ? 18.375 26.77 17.727 1 42.09 213 LYS B N 1
ATOM 4301 C CA . LYS B 1 213 ? 17.991 28.177 17.781 1 42.09 213 LYS B CA 1
ATOM 4302 C C . LYS B 1 213 ? 18.186 28.746 19.184 1 42.09 213 LYS B C 1
ATOM 4304 O O . LYS B 1 213 ? 17.954 28.055 20.178 1 42.09 213 LYS B O 1
ATOM 4309 N N . GLU B 1 214 ? 18.716 29.962 19.357 1 41.18 214 GLU B N 1
ATOM 4310 C CA . GLU B 1 214 ? 19.056 31.191 20.068 1 41.18 214 GLU B CA 1
ATOM 4311 C C . GLU B 1 214 ? 17.951 31.59 21.04 1 41.18 214 GLU B C 1
ATOM 4313 O O . GLU B 1 214 ? 16.822 31.106 20.938 1 41.18 214 GLU B O 1
ATOM 4318 N N . ASN B 1 215 ? 18.14 32.762 21.756 1 48.5 215 ASN B N 1
ATOM 4319 C CA . ASN B 1 215 ? 17.493 33.643 22.723 1 48.5 215 ASN B CA 1
ATOM 4320 C C . ASN B 1 215 ? 16.038 33.913 22.349 1 48.5 215 ASN B C 1
ATOM 4322 O O . ASN B 1 215 ? 15.759 34.464 21.282 1 48.5 215 ASN B O 1
ATOM 4326 N N . GLN B 1 216 ? 15.129 33.21 22.894 1 62.97 216 GLN B N 1
ATOM 4327 C CA . GLN B 1 216 ? 13.699 33.409 22.683 1 62.97 216 GLN B CA 1
ATOM 4328 C C . GLN B 1 216 ? 13.353 34.894 22.623 1 62.97 216 GLN B C 1
ATOM 4330 O O . GLN B 1 216 ? 13.458 35.603 23.626 1 62.97 216 GLN B O 1
ATOM 4335 N N . THR B 1 217 ? 13.315 35.482 21.536 1 77.35 217 THR B N 1
ATOM 4336 C CA . THR B 1 217 ? 12.935 36.876 21.337 1 77.35 217 THR B CA 1
ATOM 4337 C C . THR B 1 217 ? 11.593 37.172 22.001 1 77.35 217 THR B C 1
ATOM 4339 O O . THR B 1 217 ? 10.898 36.254 22.443 1 77.35 217 THR B O 1
ATOM 4342 N N . LEU B 1 218 ? 11.401 38.343 22.383 1 85.13 218 LEU B N 1
ATOM 4343 C CA . LEU B 1 218 ? 10.148 38.763 22.999 1 85.13 218 LEU B CA 1
ATOM 4344 C C . LEU B 1 218 ? 8.953 38.277 22.186 1 85.13 218 LEU B C 1
ATOM 4346 O O . LEU B 1 218 ? 7.964 37.802 22.75 1 85.13 218 LEU B O 1
ATOM 4350 N N . GLY B 1 219 ? 9.135 38.326 20.876 1 86.22 219 GLY B N 1
ATOM 4351 C CA . GLY B 1 219 ? 8.059 37.867 20.013 1 86.22 219 GLY B CA 1
ATOM 4352 C C . GLY B 1 219 ? 7.724 36.4 20.206 1 86.22 219 GLY B C 1
ATOM 4353 O O . GLY B 1 219 ? 6.551 36.028 20.271 1 86.22 219 GLY B O 1
ATOM 4354 N N . ILE B 1 220 ? 8.732 35.644 20.418 1 81.36 220 ILE B N 1
ATOM 4355 C CA . ILE B 1 220 ? 8.558 34.206 20.583 1 81.36 220 ILE B CA 1
ATOM 4356 C C . ILE B 1 220 ? 7.927 33.915 21.943 1 81.36 220 ILE B C 1
ATOM 4358 O O . ILE B 1 220 ? 7.045 33.061 22.055 1 81.36 220 ILE B O 1
ATOM 4362 N N . ARG B 1 221 ? 8.326 34.62 22.912 1 85.19 221 ARG B N 1
ATOM 4363 C CA . ARG B 1 221 ? 7.762 34.432 24.244 1 85.19 221 ARG B CA 1
ATOM 4364 C C . ARG B 1 221 ? 6.281 34.798 24.269 1 85.19 221 ARG B C 1
ATOM 4366 O O . ARG B 1 221 ? 5.479 34.119 24.914 1 85.19 221 ARG B O 1
ATOM 4373 N N . ILE B 1 222 ? 5.983 35.9 23.604 1 89.86 222 ILE B N 1
ATOM 4374 C CA . ILE B 1 222 ? 4.589 36.325 23.541 1 89.86 222 ILE B CA 1
ATOM 4375 C C . ILE B 1 222 ? 3.764 35.277 22.797 1 89.86 222 ILE B C 1
ATOM 4377 O O . ILE B 1 222 ? 2.662 34.926 23.226 1 89.86 222 ILE B O 1
ATOM 4381 N N . LYS B 1 223 ? 4.305 34.825 21.705 1 87.15 223 LYS B N 1
ATOM 4382 C CA . LYS B 1 223 ? 3.643 33.784 20.924 1 87.15 223 LYS B CA 1
ATOM 4383 C C . LYS B 1 223 ? 3.354 32.554 21.781 1 87.15 223 LYS B C 1
ATOM 4385 O O . LYS B 1 223 ? 2.252 32.004 21.734 1 87.15 223 LYS B O 1
ATOM 4390 N N . GLU B 1 224 ? 4.32 32.13 22.537 1 82.18 224 GLU B N 1
ATOM 4391 C CA . GLU B 1 224 ? 4.163 30.958 23.394 1 82.18 224 GLU B CA 1
ATOM 4392 C C . GLU B 1 224 ? 3.071 31.18 24.437 1 82.18 224 GLU B C 1
ATOM 4394 O O . GLU B 1 224 ? 2.295 30.269 24.734 1 82.18 224 GLU B O 1
ATOM 4399 N N . TYR B 1 225 ? 3.083 32.362 24.986 1 88.06 225 TYR B N 1
ATOM 4400 C CA . TYR B 1 225 ? 2.046 32.7 25.954 1 88.06 225 TYR B CA 1
ATOM 4401 C C . TYR B 1 225 ? 0.661 32.615 25.322 1 88.06 225 TYR B C 1
ATOM 4403 O O . TYR B 1 225 ? -0.259 32.038 25.905 1 88.06 225 TYR B O 1
ATOM 4411 N N . ILE B 1 226 ? 0.505 33.157 24.081 1 89.86 226 ILE B N 1
ATOM 4412 C CA . ILE B 1 226 ? -0.78 33.156 23.391 1 89.86 226 ILE B CA 1
ATOM 4413 C C . ILE B 1 226 ? -1.209 31.72 23.099 1 89.86 226 ILE B C 1
ATOM 4415 O O . ILE B 1 226 ? -2.38 31.37 23.26 1 89.86 226 ILE B O 1
ATOM 4419 N N . ASP B 1 227 ? -0.295 30.932 22.707 1 86.1 227 ASP B N 1
ATOM 4420 C CA . ASP B 1 227 ? -0.591 29.547 22.353 1 86.1 227 ASP B CA 1
ATOM 4421 C C . ASP B 1 227 ? -1.153 28.782 23.549 1 86.1 227 ASP B C 1
ATOM 4423 O O . ASP B 1 227 ? -1.998 27.9 23.386 1 86.1 227 ASP B O 1
ATOM 4427 N N . GLU B 1 228 ? -0.715 29.139 24.692 1 82.97 228 GLU B N 1
ATOM 4428 C CA . GLU B 1 228 ? -1.13 28.448 25.91 1 82.97 228 GLU B CA 1
ATOM 4429 C C . GLU B 1 228 ? -2.427 29.033 26.461 1 82.97 228 GLU B C 1
ATOM 4431 O O . GLU B 1 228 ? -3.133 28.377 27.23 1 82.97 228 GLU B O 1
ATOM 4436 N N . HIS B 1 229 ? -2.777 30.276 25.99 1 88.36 229 HIS B N 1
ATOM 4437 C CA . HIS B 1 229 ? -3.872 30.97 26.657 1 88.36 229 HIS B CA 1
ATOM 4438 C C . HIS B 1 229 ? -4.879 31.51 25.646 1 88.36 229 HIS B C 1
ATOM 4440 O O . HIS B 1 229 ? -5.653 32.418 25.958 1 88.36 229 HIS B O 1
ATOM 4446 N N . TYR B 1 230 ? -4.832 31.007 24.442 1 89.85 230 TYR B N 1
ATOM 4447 C CA . TYR B 1 230 ? -5.63 31.581 23.364 1 89.85 230 TYR B CA 1
ATOM 4448 C C . TYR B 1 230 ? -7.116 31.526 23.698 1 89.85 230 TYR B C 1
ATOM 4450 O O . TYR B 1 230 ? -7.913 32.281 23.137 1 89.85 230 TYR B O 1
ATOM 4458 N N . ASP B 1 231 ? -7.562 30.602 24.575 1 88.94 231 ASP B N 1
ATOM 4459 C CA . ASP B 1 231 ? -8.974 30.378 24.865 1 88.94 231 ASP B CA 1
ATOM 4460 C C . ASP B 1 231 ? -9.445 31.265 26.016 1 88.94 231 ASP B C 1
ATOM 4462 O O . ASP B 1 231 ? -10.589 31.156 26.462 1 88.94 231 ASP B O 1
ATOM 4466 N N . GLU B 1 232 ? -8.645 32.147 26.514 1 89.94 232 GLU B N 1
ATOM 4467 C CA . GLU B 1 232 ? -8.956 33.11 27.567 1 89.94 232 GLU B CA 1
ATOM 4468 C C . GLU B 1 232 ? -9.246 34.491 26.984 1 89.94 232 GLU B C 1
ATOM 4470 O O . GLU B 1 232 ? -9.185 34.682 25.767 1 89.94 232 GLU B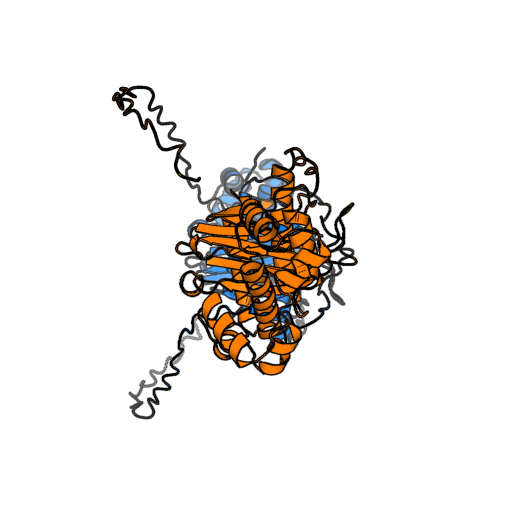 O 1
ATOM 4475 N N . SER B 1 233 ? -9.764 35.385 27.843 1 90.38 233 SER B N 1
ATOM 4476 C CA . SER B 1 233 ? -9.941 36.768 27.414 1 90.38 233 SER B CA 1
ATOM 4477 C C . SER B 1 233 ? -8.598 37.472 27.249 1 90.38 233 SER B C 1
ATOM 4479 O O . SER B 1 233 ? -7.999 37.915 28.231 1 90.38 233 SER B O 1
ATOM 4481 N N . LEU B 1 234 ? -8.151 37.506 26.065 1 91.13 234 LEU B N 1
ATOM 4482 C CA . LEU B 1 234 ? -6.865 38.126 25.765 1 91.13 234 LEU B CA 1
ATOM 4483 C C . LEU B 1 234 ? -7.058 39.463 25.058 1 91.13 234 LEU B C 1
ATOM 4485 O O . LEU B 1 234 ? -7.935 39.596 24.201 1 91.13 234 LEU B O 1
ATOM 4489 N N . SER B 1 235 ? -6.409 40.444 25.466 1 92.11 235 SER B N 1
ATOM 4490 C CA . SER B 1 235 ? -6.306 41.746 24.815 1 92.11 235 SER B CA 1
ATOM 4491 C C . SER B 1 235 ? -4.857 42.216 24.746 1 92.11 235 SER B C 1
ATOM 4493 O O . SER B 1 235 ? -3.993 41.689 25.45 1 92.11 235 SER B O 1
ATOM 4495 N N . LEU B 1 236 ? -4.669 43.149 23.835 1 93 236 LEU B N 1
ATOM 4496 C CA . LEU B 1 236 ? -3.322 43.698 23.718 1 93 236 LEU B CA 1
ATOM 4497 C C . LEU B 1 236 ? -2.852 44.272 25.05 1 93 236 LEU B C 1
ATOM 4499 O O . LEU B 1 236 ? -1.676 44.151 25.403 1 93 236 LEU B O 1
ATOM 4503 N N . ASP B 1 237 ? -3.79 44.817 25.803 1 92.73 237 ASP B N 1
ATOM 4504 C CA . ASP B 1 237 ? -3.476 45.416 27.096 1 92.73 237 ASP B CA 1
ATOM 4505 C C . ASP B 1 237 ? -3.062 44.352 28.109 1 92.73 237 ASP B C 1
ATOM 4507 O O . ASP B 1 237 ? -2.082 44.527 28.837 1 92.73 237 ASP B O 1
ATOM 4511 N N . ILE B 1 238 ? -3.774 43.32 28.158 1 91.82 238 ILE B N 1
ATOM 4512 C CA . ILE B 1 238 ? -3.489 42.232 29.087 1 91.82 238 ILE B CA 1
ATOM 4513 C C . ILE B 1 238 ? -2.11 41.647 28.788 1 91.82 238 ILE B C 1
ATOM 4515 O O . ILE B 1 238 ? -1.3 41.455 29.698 1 91.82 238 ILE B O 1
ATOM 4519 N N . ILE B 1 239 ? -1.807 41.436 27.519 1 93.64 239 ILE B N 1
ATOM 4520 C CA . ILE B 1 239 ? -0.54 40.826 27.128 1 93.64 239 ILE B CA 1
ATOM 4521 C C . ILE B 1 239 ? 0.609 41.785 27.43 1 93.64 239 ILE B C 1
ATOM 4523 O O . ILE B 1 239 ? 1.661 41.369 27.92 1 93.64 239 ILE B O 1
ATOM 4527 N N . SER B 1 240 ? 0.408 43.053 27.142 1 93.29 240 SER B N 1
ATOM 4528 C CA . SER B 1 240 ? 1.43 44.061 27.402 1 93.29 240 SER B CA 1
ATOM 4529 C C . SER B 1 240 ? 1.783 44.122 28.884 1 93.29 240 SER B C 1
ATOM 4531 O O . SER B 1 240 ? 2.947 44.309 29.244 1 93.29 240 SER B O 1
ATOM 4533 N N . GLN B 1 241 ? 0.786 43.986 29.747 1 91.57 241 GLN B N 1
ATOM 4534 C CA . GLN B 1 241 ? 0.998 44.003 31.19 1 91.57 241 GLN B CA 1
ATOM 4535 C C . GLN B 1 241 ? 1.792 42.782 31.644 1 91.57 241 GLN B C 1
ATOM 4537 O O . GLN B 1 241 ? 2.702 42.897 32.468 1 91.57 241 GLN B O 1
ATOM 4542 N N . ILE B 1 242 ? 1.498 41.716 31.116 1 89.33 242 ILE B N 1
ATOM 4543 C CA . ILE B 1 242 ? 2.132 40.457 31.491 1 89.33 242 ILE B CA 1
ATOM 4544 C C . ILE B 1 242 ? 3.614 40.497 31.126 1 89.33 242 ILE B C 1
ATOM 4546 O O . ILE B 1 242 ? 4.46 40.023 31.888 1 89.33 242 ILE B O 1
ATOM 4550 N N . PHE B 1 243 ? 3.937 41.091 30.037 1 91.72 243 PHE B N 1
ATOM 4551 C CA . PHE B 1 243 ? 5.312 41.08 29.552 1 91.72 243 PHE B CA 1
ATOM 4552 C C . PHE B 1 243 ? 6.003 42.403 29.856 1 91.72 243 PHE B C 1
ATOM 4554 O O . PHE B 1 243 ? 7.143 42.624 29.441 1 91.72 243 PHE B O 1
ATOM 4561 N N . HIS B 1 244 ? 5.278 43.306 30.526 1 91.49 244 HIS B N 1
ATOM 4562 C CA . HIS B 1 244 ? 5.792 44.581 31.014 1 91.49 244 HIS B CA 1
ATOM 4563 C C . HIS B 1 244 ? 6.372 45.414 29.875 1 91.49 244 HIS B C 1
ATOM 4565 O O . HIS B 1 244 ? 7.486 45.931 29.984 1 91.49 244 HIS B O 1
ATOM 4571 N N . VAL B 1 245 ? 5.632 45.497 28.768 1 91.63 245 VAL B N 1
ATOM 4572 C CA . VAL B 1 245 ? 5.969 46.338 27.625 1 91.63 245 VAL B CA 1
ATOM 4573 C C . VAL B 1 245 ? 4.733 47.111 27.169 1 91.63 245 VAL B C 1
ATOM 4575 O O . VAL B 1 245 ? 3.607 46.762 27.532 1 91.63 245 VAL B O 1
ATOM 4578 N N . ASN B 1 246 ? 4.947 48.173 26.477 1 90.81 246 ASN B N 1
ATOM 4579 C CA . ASN B 1 246 ? 3.783 48.902 25.985 1 90.81 246 ASN B CA 1
ATOM 4580 C C . ASN B 1 246 ? 3.162 48.214 24.773 1 90.81 246 ASN B C 1
ATOM 4582 O O . ASN B 1 246 ? 3.84 47.469 24.062 1 90.81 246 ASN B O 1
ATOM 4586 N N . SER B 1 247 ? 1.916 48.515 24.572 1 92.69 247 SER B N 1
ATOM 4587 C CA . SER B 1 247 ? 1.119 47.829 23.56 1 92.69 247 SER B CA 1
ATOM 4588 C C . SER B 1 247 ? 1.663 48.088 22.16 1 92.69 247 SER B C 1
ATOM 4590 O O . SER B 1 247 ? 1.632 47.202 21.302 1 92.69 247 SER B O 1
ATOM 4592 N N . TYR B 1 248 ? 2.139 49.262 21.956 1 90.8 248 TYR B N 1
ATOM 4593 C CA . TYR B 1 248 ? 2.666 49.616 20.643 1 90.8 248 TYR B CA 1
ATOM 4594 C C . TYR B 1 248 ? 3.916 48.806 20.32 1 90.8 248 TYR B C 1
ATOM 4596 O O . TYR B 1 248 ? 4.018 48.213 19.243 1 90.8 248 TYR B O 1
ATOM 4604 N N . TYR B 1 249 ? 4.84 48.79 21.243 1 91.01 249 TYR B N 1
ATOM 4605 C CA . TYR B 1 249 ? 6.079 48.04 21.074 1 91.01 249 TYR B CA 1
ATOM 4606 C C . TYR B 1 249 ? 5.799 46.551 20.916 1 91.01 249 TYR B C 1
ATOM 4608 O O . TYR B 1 249 ? 6.389 45.889 20.059 1 91.01 249 TYR B O 1
ATOM 4616 N N . LEU B 1 250 ? 4.938 46.055 21.726 1 92.47 250 LEU B N 1
ATOM 4617 C CA . LEU B 1 250 ? 4.547 44.651 21.658 1 92.47 250 LEU B CA 1
ATOM 4618 C C . LEU B 1 250 ? 4.028 44.297 20.269 1 92.47 250 LEU B C 1
ATOM 4620 O O . LEU B 1 250 ? 4.448 43.298 19.68 1 92.47 250 LEU B O 1
ATOM 4624 N N . SER B 1 251 ? 3.116 45.065 19.754 1 93.14 251 SER B N 1
ATOM 4625 C CA . SER B 1 251 ? 2.516 44.808 18.449 1 93.14 251 SER B CA 1
ATOM 4626 C C . SER B 1 251 ? 3.563 44.85 17.341 1 93.14 251 SER B C 1
ATOM 4628 O O . SER B 1 251 ? 3.546 44.019 16.431 1 93.14 251 SER B O 1
ATOM 4630 N N . HIS B 1 252 ? 4.465 45.792 17.471 1 90.59 252 HIS B N 1
ATOM 4631 C CA . HIS B 1 252 ? 5.497 45.977 16.457 1 90.59 252 HIS B CA 1
ATOM 4632 C C . HIS B 1 252 ? 6.47 44.802 16.442 1 90.59 252 HIS B C 1
ATOM 4634 O O . HIS B 1 252 ? 6.757 44.243 15.381 1 90.59 252 HIS B O 1
ATOM 4640 N N . VAL B 1 253 ? 6.952 44.472 17.595 1 90.78 253 VAL B N 1
ATOM 4641 C CA . VAL B 1 253 ? 7.936 43.402 17.719 1 90.78 253 VAL B CA 1
ATOM 4642 C C . VAL B 1 253 ? 7.31 42.073 17.302 1 90.78 253 VAL B C 1
ATOM 4644 O O . VAL B 1 253 ? 7.945 41.268 16.617 1 90.78 253 VAL B O 1
ATOM 4647 N N . PHE B 1 254 ? 6.104 41.888 17.75 1 91.54 254 PHE B N 1
ATOM 4648 C CA . PHE B 1 254 ? 5.42 40.643 17.421 1 91.54 254 PHE B CA 1
ATOM 4649 C C . PHE B 1 254 ? 5.214 40.52 15.916 1 91.54 254 PHE B C 1
ATOM 4651 O O . PHE B 1 254 ? 5.498 39.474 15.328 1 91.54 254 PHE B O 1
ATOM 4658 N N . LYS B 1 255 ? 4.738 41.507 15.278 1 88.56 255 LYS B N 1
ATOM 4659 C CA . LYS B 1 255 ? 4.505 41.487 13.837 1 88.56 255 LYS B CA 1
ATOM 4660 C C . LYS B 1 255 ? 5.809 41.276 13.072 1 88.56 255 LYS B C 1
ATOM 4662 O O . LYS B 1 255 ? 5.842 40.544 12.081 1 88.56 255 LYS B O 1
ATOM 4667 N N . LYS B 1 256 ? 6.819 41.921 13.531 1 84.36 256 LYS B N 1
ATOM 4668 C CA . LYS B 1 256 ? 8.125 41.808 12.889 1 84.36 256 LYS B CA 1
ATOM 4669 C C . LYS B 1 256 ? 8.662 40.382 12.983 1 84.36 256 LYS B C 1
ATOM 4671 O O . LYS B 1 256 ? 9.199 39.85 12.009 1 84.36 256 LYS B O 1
ATOM 4676 N N . GLU B 1 257 ? 8.436 39.782 14.114 1 79.31 257 GLU B N 1
ATOM 4677 C CA . GLU B 1 257 ? 9.061 38.492 14.387 1 79.31 257 GLU B CA 1
ATOM 4678 C C . GLU B 1 257 ? 8.153 37.339 13.967 1 79.31 257 GLU B C 1
ATOM 4680 O O . GLU B 1 257 ? 8.634 36.29 13.533 1 79.31 257 GLU B O 1
ATOM 4685 N N . ILE B 1 258 ? 6.809 37.558 14.134 1 77 258 ILE B N 1
ATOM 4686 C CA . ILE B 1 258 ? 5.869 36.463 13.92 1 77 258 ILE B CA 1
ATOM 4687 C C . ILE B 1 258 ? 5.151 36.653 12.586 1 77 258 ILE B C 1
ATOM 4689 O O . ILE B 1 258 ? 4.625 35.694 12.015 1 77 258 ILE B O 1
ATOM 4693 N N . GLY B 1 259 ? 5.08 37.877 12.057 1 77.26 259 GLY B N 1
ATOM 4694 C CA . GLY B 1 259 ? 4.495 38.161 10.756 1 77.26 259 GLY B CA 1
ATOM 4695 C C . GLY B 1 259 ? 3.031 38.548 10.832 1 77.26 259 GLY B C 1
ATOM 4696 O O . GLY B 1 259 ? 2.443 38.973 9.835 1 77.26 259 GLY B O 1
ATOM 4697 N N . LEU B 1 260 ? 2.413 38.408 11.993 1 80.67 260 LEU B N 1
ATOM 4698 C CA . LEU B 1 260 ? 1.025 38.772 12.257 1 80.67 260 LEU B CA 1
ATOM 4699 C C . LEU B 1 260 ? 0.922 39.655 13.496 1 80.67 260 LEU B C 1
ATOM 4701 O O . LEU B 1 260 ? 1.801 39.627 14.36 1 80.67 260 LEU B O 1
ATOM 4705 N N . SER B 1 261 ? -0.063 40.463 13.502 1 91.34 261 SER B N 1
ATOM 4706 C CA . SER B 1 261 ? -0.308 41.154 14.764 1 91.34 261 SER B CA 1
ATOM 4707 C C . SER B 1 261 ? -0.723 40.176 15.857 1 91.34 261 SER B C 1
ATOM 4709 O O . SER B 1 261 ? -1.211 39.082 15.567 1 91.34 261 SER B O 1
ATOM 4711 N N . PRO B 1 262 ? -0.552 40.55 17.083 1 92.05 262 PRO B N 1
ATOM 4712 C CA . PRO B 1 262 ? -0.919 39.652 18.181 1 92.05 262 PRO B CA 1
ATOM 4713 C C . PRO B 1 262 ? -2.385 39.229 18.132 1 92.05 262 PRO B C 1
ATOM 4715 O O . PRO B 1 262 ? -2.697 38.049 18.31 1 92.05 262 PRO B O 1
ATOM 4718 N N . MET B 1 263 ? -3.261 40.138 17.83 1 91.93 263 MET B N 1
ATOM 4719 C CA . MET B 1 263 ? -4.684 39.813 17.877 1 91.93 263 MET B CA 1
ATOM 4720 C C . MET B 1 263 ? -5.096 38.997 16.656 1 91.93 263 MET B C 1
ATOM 4722 O O . MET B 1 263 ? -5.982 38.145 16.744 1 91.93 263 MET B O 1
ATOM 4726 N N . GLN B 1 264 ? -4.497 39.287 15.524 1 88.81 264 GLN B N 1
ATOM 4727 C CA . GLN B 1 264 ? -4.709 38.43 14.362 1 88.81 264 GLN B CA 1
ATOM 4728 C C . GLN B 1 264 ? -4.255 37 14.643 1 88.81 264 GLN B C 1
ATOM 4730 O O . GLN B 1 264 ? -4.918 36.042 14.241 1 88.81 264 GLN B O 1
ATOM 4735 N N . TYR B 1 265 ? -3.118 36.93 15.359 1 89.84 265 TYR B N 1
ATOM 4736 C CA . TYR B 1 265 ? -2.575 35.627 15.722 1 89.84 265 TYR B CA 1
ATOM 4737 C C . TYR B 1 265 ? -3.53 34.874 16.64 1 89.84 265 TYR B C 1
ATOM 4739 O O . TYR B 1 265 ? -3.769 33.679 16.452 1 89.84 265 TYR B O 1
ATOM 4747 N N . VAL B 1 266 ? -4.049 35.539 17.611 1 92.44 266 VAL B N 1
ATOM 4748 C CA . VAL B 1 266 ? -5.003 34.941 18.539 1 92.44 266 VAL B CA 1
ATOM 4749 C C . VAL B 1 266 ? -6.217 34.424 17.771 1 92.44 266 VAL B C 1
ATOM 4751 O O . VAL B 1 266 ? -6.667 33.298 17.993 1 92.44 266 VAL B O 1
ATOM 4754 N N . SER B 1 267 ? -6.72 35.219 16.87 1 91.05 267 SER B N 1
ATOM 4755 C CA . SER B 1 267 ? -7.895 34.838 16.093 1 91.05 267 SER B CA 1
ATOM 4756 C C . SER B 1 267 ? -7.615 33.609 15.234 1 91.05 267 SER B C 1
ATOM 4758 O O . SER B 1 267 ? -8.435 32.692 15.167 1 91.05 267 SER B O 1
ATOM 4760 N N . ARG B 1 268 ? -6.501 33.633 14.596 1 88.69 268 ARG B N 1
ATOM 4761 C CA . ARG B 1 268 ? -6.106 32.513 13.748 1 88.69 268 ARG B CA 1
ATOM 4762 C C . ARG B 1 268 ? -5.98 31.228 14.56 1 88.69 268 ARG B C 1
ATOM 4764 O O . ARG B 1 268 ? -6.404 30.161 14.113 1 88.69 268 ARG B O 1
ATOM 4771 N N . ARG B 1 269 ? -5.352 31.334 15.711 1 89.9 269 ARG B N 1
ATOM 4772 C CA . ARG B 1 269 ? -5.199 30.21 16.629 1 89.9 269 ARG B CA 1
ATOM 4773 C C . ARG B 1 269 ? -6.557 29.664 17.056 1 89.9 269 ARG B C 1
ATOM 4775 O O . ARG B 1 269 ? -6.759 28.448 17.097 1 89.9 269 ARG B O 1
ATOM 4782 N N . ARG B 1 270 ? -7.465 30.551 17.419 1 92.38 270 ARG B N 1
ATOM 4783 C CA . ARG B 1 270 ? -8.808 30.171 17.847 1 92.38 270 ARG B CA 1
ATOM 4784 C C . ARG B 1 270 ? -9.576 29.502 16.712 1 92.38 270 ARG B C 1
ATOM 4786 O O . ARG B 1 270 ? -10.222 28.472 16.914 1 92.38 270 ARG B O 1
ATOM 4793 N N . ILE B 1 271 ? -9.489 30.079 15.514 1 90.13 271 ILE B N 1
ATOM 4794 C CA . ILE B 1 271 ? -10.213 29.559 14.359 1 90.13 271 ILE B CA 1
ATOM 4795 C C . ILE B 1 271 ? -9.679 28.175 13.996 1 90.13 271 ILE B C 1
ATOM 4797 O O . ILE B 1 271 ? -10.452 27.271 13.67 1 90.13 271 ILE B O 1
ATOM 4801 N N . GLY B 1 272 ? -8.373 28.029 14.045 1 89.31 272 GLY B N 1
ATOM 4802 C CA . GLY B 1 272 ? -7.792 26.721 13.789 1 89.31 272 GLY B CA 1
ATOM 4803 C C . GLY B 1 272 ? -8.316 25.643 14.719 1 89.31 272 GLY B C 1
ATOM 4804 O O . GLY B 1 272 ? -8.672 24.55 14.273 1 89.31 272 GLY B O 1
ATOM 4805 N N . GLU B 1 273 ? -8.369 25.913 15.955 1 88.13 273 GLU B N 1
ATOM 4806 C CA . GLU B 1 273 ? -8.893 24.969 16.937 1 88.13 273 GLU B CA 1
ATOM 4807 C C . GLU B 1 273 ? -10.379 24.707 16.713 1 88.13 273 GLU B C 1
ATOM 4809 O O . GLU B 1 273 ? -10.85 23.582 16.892 1 88.13 273 GLU B O 1
ATOM 4814 N N . ALA B 1 274 ? -11.036 25.734 16.361 1 90.18 274 ALA B N 1
ATOM 4815 C CA . ALA B 1 274 ? -12.46 25.578 16.071 1 90.18 274 ALA B CA 1
ATOM 4816 C C . ALA B 1 274 ? -12.68 24.619 14.905 1 90.18 274 ALA B C 1
ATOM 4818 O O . ALA B 1 274 ? -13.581 23.778 14.947 1 90.18 274 ALA B O 1
ATOM 4819 N N . GLN B 1 275 ? -11.875 24.815 13.865 1 85.94 275 GLN B N 1
ATOM 4820 C CA . GLN B 1 275 ? -11.961 23.905 12.729 1 85.94 275 GLN B CA 1
ATOM 4821 C C . GLN B 1 275 ? -11.78 22.455 13.17 1 85.94 275 GLN B C 1
ATOM 4823 O O . GLN B 1 275 ? -12.525 21.572 12.74 1 85.94 275 GLN B O 1
ATOM 4828 N N . SER B 1 276 ? -10.826 22.219 14.013 1 82.31 276 SER B N 1
ATOM 4829 C CA . SER B 1 276 ? -10.569 20.877 14.524 1 82.31 276 SER B CA 1
ATOM 4830 C C . SER B 1 276 ? -11.783 20.326 15.265 1 82.31 276 SER B C 1
ATOM 4832 O O . SER B 1 276 ? -12.19 19.185 15.037 1 82.31 276 SER B O 1
ATOM 4834 N N . LEU B 1 277 ? -12.381 21.154 16.104 1 84.59 277 LEU B N 1
ATOM 4835 C CA . LEU B 1 277 ? -13.522 20.722 16.905 1 84.59 277 LEU B CA 1
ATOM 4836 C C . LEU B 1 277 ? -14.741 20.472 16.024 1 84.59 277 LEU B C 1
ATOM 4838 O O . LEU B 1 277 ? -15.509 19.539 16.27 1 84.59 277 LEU B O 1
ATOM 4842 N N . LEU B 1 278 ? -14.888 21.286 14.991 1 84.97 278 LEU B N 1
ATOM 4843 C CA . LEU B 1 278 ? -16.019 21.148 14.08 1 84.97 278 LEU B CA 1
ATOM 4844 C C . LEU B 1 278 ? -15.956 19.821 13.332 1 84.97 278 LEU B C 1
ATOM 4846 O O . LEU B 1 278 ? -16.991 19.213 13.049 1 84.97 278 LEU B O 1
ATOM 4850 N N . ILE B 1 279 ? -14.693 19.415 13.056 1 77.21 279 ILE B N 1
ATOM 4851 C CA . ILE B 1 279 ? -14.483 18.22 12.246 1 77.21 279 ILE B CA 1
ATOM 4852 C C . ILE B 1 279 ? -14.533 16.979 13.135 1 77.21 279 ILE B C 1
ATOM 4854 O O . ILE B 1 279 ? -15.012 15.925 12.713 1 77.21 279 ILE B O 1
ATOM 4858 N N . THR B 1 280 ? -14.161 17.071 14.426 1 76.13 280 THR B N 1
ATOM 4859 C CA . THR B 1 280 ? -13.872 15.867 15.197 1 76.13 280 THR B CA 1
ATOM 4860 C C . THR B 1 280 ? -14.904 15.673 16.305 1 76.13 280 THR B C 1
ATOM 4862 O O . THR B 1 280 ? -14.928 14.631 16.962 1 76.13 280 THR B O 1
ATOM 4865 N N . THR B 1 281 ? -15.794 16.707 16.572 1 77.78 281 THR B N 1
ATOM 4866 C CA . THR B 1 281 ? -16.755 16.596 17.664 1 77.78 281 THR B CA 1
ATOM 4867 C C . THR B 1 281 ? -18.165 16.92 17.179 1 77.78 281 THR B C 1
ATOM 4869 O O . THR B 1 281 ? -18.347 17.397 16.057 1 77.78 281 THR B O 1
ATOM 4872 N N . GLN B 1 282 ? -19.152 16.65 18.027 1 81.76 282 GLN B N 1
ATOM 4873 C CA . GLN B 1 282 ? -20.538 17.008 17.742 1 81.76 282 GLN B CA 1
ATOM 4874 C C . GLN B 1 282 ? -20.982 18.202 18.582 1 81.76 282 GLN B C 1
ATOM 4876 O O . GLN B 1 282 ? -22.179 18.419 18.778 1 81.76 282 GLN B O 1
ATOM 4881 N N . LYS B 1 283 ? -20.034 18.911 19.113 1 87.65 283 LYS B N 1
ATOM 4882 C CA . LYS B 1 283 ? -20.368 20.074 19.93 1 87.65 283 LYS B CA 1
ATOM 4883 C C . LYS B 1 283 ? -21.091 21.136 19.105 1 87.65 283 LYS B C 1
ATOM 4885 O O . LYS B 1 283 ? -20.839 21.276 17.907 1 87.65 283 LYS B O 1
ATOM 4890 N N . SER B 1 284 ? -21.929 21.8 19.741 1 91.63 284 SER B N 1
ATOM 4891 C CA . SER B 1 284 ? -22.643 22.863 19.042 1 91.63 284 SER B CA 1
ATOM 4892 C C . SER B 1 284 ? -21.702 23.996 18.649 1 91.63 284 SER B C 1
ATOM 4894 O O . SER B 1 284 ? -20.647 24.175 19.261 1 91.63 284 SER B O 1
ATOM 4896 N N . ILE B 1 285 ? -22.132 24.735 17.74 1 92.21 285 ILE B N 1
ATOM 4897 C CA . ILE B 1 285 ? -21.348 25.877 17.28 1 92.21 285 ILE B CA 1
ATOM 4898 C C . ILE B 1 285 ? -21.148 26.862 18.43 1 92.21 285 ILE B C 1
ATOM 4900 O O . ILE B 1 285 ? -20.065 27.43 18.587 1 92.21 285 ILE B O 1
ATOM 4904 N N . THR B 1 286 ? -22.194 27.023 19.209 1 92.51 286 THR B N 1
ATOM 4905 C CA . THR B 1 286 ? -22.129 27.918 20.358 1 92.51 286 THR B CA 1
ATOM 4906 C C . THR B 1 286 ? -21.107 27.419 21.376 1 92.51 286 THR B C 1
ATOM 4908 O O . THR B 1 286 ? -20.31 28.201 21.897 1 92.51 286 THR B O 1
ATOM 4911 N N . ASP B 1 287 ? -21.132 26.176 21.651 1 91.14 287 ASP B N 1
ATOM 4912 C CA . ASP B 1 287 ? -20.174 25.59 22.584 1 91.14 287 ASP B CA 1
ATOM 4913 C C . ASP B 1 287 ? -18.742 25.763 22.082 1 91.14 287 ASP B C 1
ATOM 4915 O O . ASP B 1 287 ? -17.852 26.14 22.847 1 91.14 287 ASP B O 1
ATOM 4919 N N . ILE B 1 288 ? -18.562 25.5 20.837 1 92.53 288 ILE B N 1
ATOM 4920 C CA . ILE B 1 288 ? -17.234 25.605 20.242 1 92.53 288 ILE B CA 1
ATOM 4921 C C . ILE B 1 288 ? -16.743 27.048 20.328 1 92.53 288 ILE B C 1
ATOM 4923 O O . ILE B 1 288 ? -15.58 27.296 20.658 1 92.53 288 ILE B O 1
ATOM 4927 N N . SER B 1 289 ? -17.597 27.973 20.063 1 94.47 289 SER B N 1
ATOM 4928 C CA . SER B 1 289 ? -17.261 29.388 20.171 1 94.47 289 SER B CA 1
ATOM 4929 C C . SER B 1 289 ? -16.732 29.727 21.56 1 94.47 289 SER B C 1
ATOM 4931 O O . SER B 1 289 ? -15.729 30.432 21.693 1 94.47 289 SER B O 1
ATOM 4933 N N . SER B 1 290 ? -17.386 29.143 22.549 1 90.35 290 SER B N 1
ATOM 4934 C CA . SER B 1 290 ? -16.993 29.391 23.932 1 90.35 290 SER B CA 1
ATOM 4935 C C . SER B 1 290 ? -15.68 28.692 24.267 1 90.35 290 SER B C 1
ATOM 4937 O O . SER B 1 290 ? -14.804 29.278 24.906 1 90.35 290 SER B O 1
ATOM 4939 N N . ILE B 1 291 ? -15.497 27.554 23.82 1 89.85 291 ILE B N 1
ATOM 4940 C CA . ILE B 1 291 ? -14.341 26.719 24.125 1 89.85 291 ILE B CA 1
ATOM 4941 C C . ILE B 1 291 ? -13.074 27.372 23.577 1 89.85 291 ILE B C 1
ATOM 4943 O O . ILE B 1 291 ? -12.032 27.37 24.237 1 89.85 291 ILE B O 1
ATOM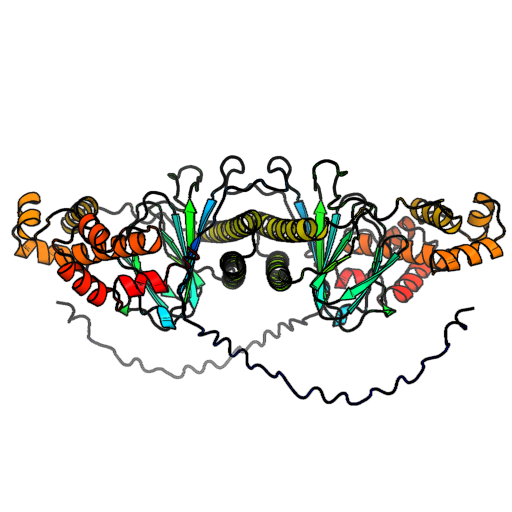 4947 N N . VAL B 1 292 ? -13.243 27.947 22.381 1 91.84 292 VAL B N 1
ATOM 4948 C CA . VAL B 1 292 ? -12.03 28.44 21.737 1 91.84 292 VAL B CA 1
ATOM 4949 C C . VAL B 1 292 ? -11.798 29.9 22.12 1 91.84 292 VAL B C 1
ATOM 4951 O O . VAL B 1 292 ? -10.82 30.514 21.686 1 91.84 292 VAL B O 1
ATOM 4954 N N . GLY B 1 293 ? -12.739 30.534 22.86 1 91.23 293 GLY B N 1
ATOM 4955 C CA . GLY B 1 293 ? -12.436 31.791 23.526 1 91.23 293 GLY B CA 1
ATOM 4956 C C . GLY B 1 293 ? -13.078 32.991 22.856 1 91.23 293 GLY B C 1
ATOM 4957 O O . GLY B 1 293 ? -12.627 34.124 23.037 1 91.23 293 GLY B O 1
ATOM 4958 N N . PHE B 1 294 ? -14.097 32.67 22.059 1 90.91 294 PHE B N 1
ATOM 4959 C CA . PHE B 1 294 ? -14.8 33.821 21.504 1 90.91 294 PHE B CA 1
ATOM 4960 C C . PHE B 1 294 ? -15.864 34.323 22.472 1 90.91 294 PHE B C 1
ATOM 4962 O O . PHE B 1 294 ? -16.486 33.532 23.184 1 90.91 294 PHE B O 1
ATOM 4969 N N . GLY B 1 295 ? -16.079 35.63 22.614 1 84.6 295 GLY B N 1
ATOM 4970 C CA . GLY B 1 295 ? -17.012 36.232 23.553 1 84.6 295 GLY B CA 1
ATOM 4971 C C . GLY B 1 295 ? -18.464 36.035 23.161 1 84.6 295 GLY B C 1
ATOM 4972 O O . GLY B 1 295 ? -19.338 35.933 24.025 1 84.6 295 GLY B O 1
ATOM 4973 N N . THR B 1 296 ? -18.694 36.008 21.875 1 88.83 296 THR B N 1
ATOM 4974 C CA . THR B 1 296 ? -20.065 35.828 21.411 1 88.83 296 THR B CA 1
ATOM 4975 C C . THR B 1 296 ? -20.105 34.936 20.174 1 88.83 296 THR B C 1
ATOM 4977 O O . THR B 1 296 ? -19.179 34.953 19.36 1 88.83 296 THR B O 1
ATOM 4980 N N . PRO B 1 297 ? -21.181 34.199 20.035 1 90.77 297 PRO B N 1
ATOM 4981 C CA . PRO B 1 297 ? -21.328 33.357 18.846 1 90.77 297 PRO B CA 1
ATOM 4982 C C . PRO B 1 297 ? -21.31 34.161 17.548 1 90.77 297 PRO B C 1
ATOM 4984 O O . PRO B 1 297 ? -20.787 33.692 16.534 1 90.77 297 PRO B O 1
ATOM 4987 N N . ASN B 1 298 ? -21.843 35.335 17.614 1 92.06 298 ASN B N 1
ATOM 4988 C CA . ASN B 1 298 ? -21.855 36.181 16.425 1 92.06 298 ASN B CA 1
ATOM 4989 C C . ASN B 1 298 ? -20.443 36.58 16.007 1 92.06 298 ASN B C 1
ATOM 4991 O O . ASN B 1 298 ? -20.114 36.561 14.82 1 92.06 298 ASN B O 1
ATOM 4995 N N . HIS B 1 299 ? -19.695 36.974 16.969 1 93.27 299 HIS B N 1
ATOM 4996 C CA . HIS B 1 299 ? -18.309 37.321 16.675 1 93.27 299 HIS B CA 1
ATOM 4997 C C . HIS B 1 299 ? -17.545 36.121 16.125 1 93.27 299 HIS B C 1
ATOM 4999 O O . HIS B 1 299 ? -16.768 36.256 15.177 1 93.27 299 HIS B O 1
ATOM 5005 N N . PHE B 1 300 ? -17.826 35.01 16.694 1 94.78 300 PHE B N 1
ATOM 5006 C CA . PHE B 1 300 ? -17.219 33.775 16.211 1 94.78 300 PHE B CA 1
ATOM 5007 C C . PHE B 1 300 ? -17.608 33.512 14.761 1 94.78 300 PHE B C 1
ATOM 5009 O O . PHE B 1 300 ? -16.746 33.258 13.918 1 94.78 300 PHE B O 1
ATOM 5016 N N . HIS B 1 301 ? -18.797 33.597 14.49 1 91.59 301 HIS B N 1
ATOM 5017 C CA . HIS B 1 301 ? -19.308 33.327 13.151 1 91.59 301 HIS B CA 1
ATOM 5018 C C . HIS B 1 301 ? -18.663 34.247 12.119 1 91.59 301 HIS B C 1
ATOM 5020 O O . HIS B 1 301 ? -18.233 33.792 11.057 1 91.59 301 HIS B O 1
ATOM 5026 N N . ASN B 1 302 ? -18.585 35.503 12.436 1 92.59 302 ASN B N 1
ATOM 5027 C CA . ASN B 1 302 ? -18.022 36.491 11.521 1 92.59 302 ASN B CA 1
ATOM 5028 C C . ASN B 1 302 ? -16.536 36.244 11.276 1 92.59 302 ASN B C 1
ATOM 5030 O O . ASN B 1 302 ? -16.078 36.275 10.133 1 92.59 302 ASN B O 1
ATOM 5034 N N . GLN B 1 303 ? -15.825 35.991 12.341 1 91.56 303 GLN B N 1
ATOM 5035 C CA . GLN B 1 303 ? -14.389 35.76 12.223 1 91.56 303 GLN B CA 1
ATOM 5036 C C . GLN B 1 303 ? -14.101 34.46 11.477 1 91.56 303 GLN B C 1
ATOM 5038 O O . GLN B 1 303 ? -13.207 34.41 10.629 1 91.56 303 GLN B O 1
ATOM 5043 N N . PHE B 1 304 ? -14.87 33.449 11.797 1 92.45 304 PHE B N 1
ATOM 5044 C CA . PHE B 1 304 ? -14.691 32.164 11.131 1 92.45 304 PHE B CA 1
ATOM 5045 C C . PHE B 1 304 ? -14.912 32.297 9.629 1 92.45 304 PHE B C 1
ATOM 5047 O O . PHE B 1 304 ? -14.084 31.849 8.833 1 92.45 304 PHE B O 1
ATOM 5054 N N . THR B 1 305 ? -15.95 32.974 9.297 1 88.92 305 THR B N 1
ATOM 5055 C CA . THR B 1 305 ? -16.284 33.146 7.888 1 88.92 305 THR B CA 1
ATOM 5056 C C . THR B 1 305 ? -15.224 33.983 7.179 1 88.92 305 THR B C 1
ATOM 5058 O O . THR B 1 305 ? -14.871 33.706 6.031 1 88.92 305 THR B O 1
ATOM 5061 N N . LYS B 1 306 ? -14.79 34.933 7.865 1 86.47 306 LYS B N 1
ATOM 5062 C CA . LYS B 1 306 ? -13.758 35.801 7.304 1 86.47 306 LYS B CA 1
ATOM 5063 C C . LYS B 1 306 ? -12.476 35.021 7.027 1 86.47 306 LYS B C 1
ATOM 5065 O O . LYS B 1 306 ? -11.892 35.14 5.947 1 86.47 306 LYS B O 1
ATOM 5070 N N . TYR B 1 307 ? -12.028 34.211 7.963 1 83.03 307 TYR B N 1
ATOM 5071 C CA . TYR B 1 307 ? -10.75 33.514 7.872 1 83.03 307 TYR B CA 1
ATOM 5072 C C . TYR B 1 307 ? -10.861 32.285 6.977 1 83.03 307 TYR B C 1
ATOM 5074 O O . TYR B 1 307 ? -9.926 31.957 6.242 1 83.03 307 TYR B O 1
ATOM 5082 N N . VAL B 1 308 ? -11.976 31.565 7.057 1 81.03 308 VAL B N 1
ATOM 5083 C CA . VAL B 1 308 ? -12.105 30.253 6.431 1 81.03 308 VAL B CA 1
ATOM 5084 C C . VAL B 1 308 ? -12.841 30.385 5.1 1 81.03 308 VAL B C 1
ATOM 5086 O O . VAL B 1 308 ? -12.659 29.562 4.199 1 81.03 308 VAL B O 1
ATOM 5089 N N . GLY B 1 309 ? -13.718 31.386 4.973 1 76.59 309 GLY B N 1
ATOM 5090 C CA . GLY B 1 309 ? -14.493 31.585 3.759 1 76.59 309 GLY B CA 1
ATOM 5091 C C . GLY B 1 309 ? -15.824 30.856 3.774 1 76.59 309 GLY B C 1
ATOM 5092 O O . GLY B 1 309 ? -16.661 31.064 2.894 1 76.59 309 GLY B O 1
ATOM 5093 N N . LEU B 1 310 ? -16.033 30.008 4.768 1 80.92 310 LEU B N 1
ATOM 5094 C CA . LEU B 1 310 ? -17.29 29.309 5.008 1 80.92 310 LEU B CA 1
ATOM 5095 C C . LEU B 1 310 ? -17.791 29.564 6.426 1 80.92 310 LEU B C 1
ATOM 5097 O O . LEU B 1 310 ? -16.994 29.767 7.344 1 80.92 310 LEU B O 1
ATOM 5101 N N . SER B 1 311 ? -19.059 29.497 6.518 1 90.74 311 SER B N 1
ATOM 5102 C CA . SER B 1 311 ? -19.586 29.538 7.879 1 90.74 311 SER B CA 1
ATOM 5103 C C . SER B 1 311 ? -19.241 28.265 8.644 1 90.74 311 SER B C 1
ATOM 5105 O O . SER B 1 311 ? -18.956 27.229 8.04 1 90.74 311 SER B O 1
ATOM 5107 N N . PRO B 1 312 ? -19.267 28.389 9.934 1 91.06 312 PRO B N 1
ATOM 5108 C CA . PRO B 1 312 ? -18.976 27.187 10.72 1 91.06 312 PRO B CA 1
ATOM 5109 C C . PRO B 1 312 ? -19.88 26.011 10.357 1 91.06 312 PRO B C 1
ATOM 5111 O O . PRO B 1 312 ? -19.405 24.881 10.221 1 91.06 312 PRO B O 1
ATOM 5114 N N . ARG B 1 313 ? -21.145 26.236 10.197 1 88.23 313 ARG B N 1
ATOM 5115 C CA . ARG B 1 313 ? -22.095 25.176 9.873 1 88.23 313 ARG B CA 1
ATOM 5116 C C . ARG B 1 313 ? -21.775 24.549 8.52 1 88.23 313 ARG B C 1
ATOM 5118 O O . ARG B 1 313 ? -21.778 23.324 8.381 1 88.23 313 ARG B O 1
ATOM 5125 N N . ARG B 1 314 ? -21.547 25.369 7.563 1 81.87 314 ARG B N 1
ATOM 5126 C CA . ARG B 1 314 ? -21.219 24.88 6.228 1 81.87 314 ARG B CA 1
ATOM 5127 C C . ARG B 1 314 ? -19.902 24.112 6.234 1 81.87 314 ARG B C 1
ATOM 5129 O O . ARG B 1 314 ? -19.759 23.108 5.533 1 81.87 314 ARG B O 1
ATOM 5136 N N . PHE B 1 315 ? -18.973 24.631 7.012 1 84.08 315 PHE B N 1
ATOM 5137 C CA . PHE B 1 315 ? -17.673 23.979 7.122 1 84.08 315 PHE B CA 1
ATOM 5138 C C . PHE B 1 315 ? -17.822 22.565 7.671 1 84.08 315 PHE B C 1
ATOM 5140 O O . PHE B 1 315 ? -17.255 21.618 7.122 1 84.08 315 PHE B O 1
ATOM 5147 N N . ARG B 1 316 ? -18.518 22.402 8.707 1 82.4 316 ARG B N 1
ATOM 5148 C CA . ARG B 1 316 ? -18.756 21.09 9.3 1 82.4 316 ARG B CA 1
ATOM 5149 C C . ARG B 1 316 ? -19.4 20.142 8.293 1 82.4 316 ARG B C 1
ATOM 5151 O O . ARG B 1 316 ? -18.999 18.982 8.181 1 82.4 316 ARG B O 1
ATOM 5158 N N . LYS B 1 317 ? -20.348 20.6 7.555 1 77.03 317 LYS B N 1
ATOM 5159 C CA . LYS B 1 317 ? -21.052 19.774 6.579 1 77.03 317 LYS B CA 1
ATOM 5160 C C . LYS B 1 317 ? -20.117 19.33 5.458 1 77.03 317 LYS B C 1
ATOM 5162 O O . LYS B 1 317 ? -20.249 18.222 4.934 1 77.03 317 LYS B O 1
ATOM 5167 N N . THR B 1 318 ? -19.239 20.204 5.171 1 69.7 318 THR B N 1
ATOM 5168 C CA . THR B 1 318 ? -18.354 19.981 4.033 1 69.7 318 THR B CA 1
ATOM 5169 C C . THR B 1 318 ? -17.231 19.016 4.401 1 69.7 318 THR B C 1
ATOM 5171 O O . THR B 1 318 ? -16.804 18.207 3.575 1 69.7 318 THR B O 1
ATOM 5174 N N . TYR B 1 319 ? -16.734 19.026 5.567 1 67.36 319 TYR B N 1
ATOM 5175 C CA . TYR B 1 319 ? -15.492 18.332 5.891 1 67.36 319 TYR B CA 1
ATOM 5176 C C . TYR B 1 319 ? -15.759 17.118 6.773 1 67.36 319 TYR B C 1
ATOM 5178 O O . TYR B 1 319 ? -14.841 16.358 7.088 1 67.36 319 TYR B O 1
ATOM 5186 N N . THR B 1 320 ? -16.835 16.867 7.373 1 59.63 320 THR B N 1
ATOM 5187 C CA . THR B 1 320 ? -17.137 15.671 8.151 1 59.63 320 THR B CA 1
ATOM 5188 C C . THR B 1 320 ? -17.968 14.688 7.331 1 59.63 320 THR B C 1
ATOM 5190 O O . THR B 1 320 ? -18.958 15.074 6.707 1 59.63 320 THR B O 1
ATOM 5193 N N . LEU B 1 321 ? -17.548 13.584 6.793 1 50.34 321 LEU B N 1
ATOM 5194 C CA . LEU B 1 321 ? -18.407 12.53 6.264 1 50.34 321 LEU B CA 1
ATOM 5195 C C . LEU B 1 321 ? -19.287 11.943 7.363 1 50.34 321 LEU B C 1
ATOM 5197 O O . LEU B 1 321 ? -18.799 11.217 8.233 1 50.34 321 LEU B O 1
ATOM 5201 N N . ILE B 1 322 ? -20.107 12.701 8.129 1 41.67 322 ILE B N 1
ATOM 5202 C CA . ILE B 1 322 ? -20.874 12.207 9.267 1 41.67 322 ILE B CA 1
ATOM 5203 C C . ILE B 1 322 ? -21.778 11.061 8.821 1 41.67 322 ILE B C 1
ATOM 5205 O O . ILE B 1 322 ? -22.678 11.255 8.001 1 41.67 322 ILE B O 1
ATOM 5209 N N . ASP B 1 323 ? -21.662 9.881 8.106 1 37.61 323 ASP B N 1
ATOM 5210 C CA . ASP B 1 323 ? -22.928 9.176 8.274 1 37.61 323 ASP B CA 1
ATOM 5211 C C . ASP B 1 323 ? -23.333 9.117 9.745 1 37.61 323 ASP B C 1
ATOM 5213 O O . ASP B 1 323 ? -22.621 8.538 10.568 1 37.61 323 ASP B O 1
ATOM 5217 N N . ASN B 1 324 ? -23.546 10.188 10.592 1 30.67 324 ASN B N 1
ATOM 5218 C CA . ASN B 1 324 ? -24.539 9.873 11.613 1 30.67 324 ASN B CA 1
ATOM 5219 C C . ASN B 1 324 ? -25.754 9.17 11.016 1 30.67 324 ASN B C 1
ATOM 5221 O O . ASN B 1 324 ? -26.239 9.555 9.95 1 30.67 324 ASN B O 1
#